Protein AF-0000000068875744 (afdb_homodimer)

Secondary structure (DSSP, 8-state):
-GGGTTHHHHHHHHHHHHHHHHTS--BPTT-EEE-EEE-B-TTT-PBPB-TTSPBPEEEPPBPTTTSSB-EEETT--EEEEEEEE--HHHHHHHHHHHTTSS-EEEEEESSPPPS---TTSPPPPPPEEEEEEE--EEE-SS-EEEE-EEEEEEEEEEP---STT--EEEEEEEEEES--STTSTT--EEEE-TTSEEEEEEEEEEESSSSPPPSSS----SSS-S---HHHHHHHHHHHHHHHHHHHHHIIIIIHHHHHHHHHTTT-------------------/-GGGTTHHHHHHHHHHHHHHHHTS--BPTT-EEE-EEE-B-TTT-PBPB-TTSPBPEEEPPBPTTTSSB-EEETT--EEEEEEEE--HHHHHHHHHHHTTSS-EEEEEESSPPPS---TTSPPPPPPEEEEEEE--EEE-SS-EEEE-EEEEEEEEEEP--SSTT--EEEEEEEEEES--STTSTT--EEEE-TTSEEEEEEEEEEESSSSPPPSSS----SSS-S---HHHHHHHHHHHHHHHHHHHHHIIIIIHHHHHHHHHTTT-------------------

pLDDT: mean 74.52, std 24.03, range [22.09, 98.5]

Foldseek 3Di:
DPPPPVVPPVVVVVVVVLVVVVPAAFDFFFDKKWKKWFDAFLVQLHGDADPVRHTDIHGAAAFPVVRGGDIDTVPDFFKDKGKHFFAPSNQSNVVCLQVVVYWRKMKTFQHDFDPDDDPPDDGPDTDIAIETENWYWADDDAKIKTFQEKEKEWEWAWSPDPDPRTGTTTDYMYMYGPPNDVVDPPGDIDIDGHRDMRIHMYGYDYQHHPDDADPPDDRCSVVVDVDCPPVNVVVVVVVVVVVVVVVCCCCVPPVVVVVVVVVVVPPCPPPPPVPPPPPPPPPPPD/DPPPPVVPPVVVVVVVVLVVVVPAAFAFFFDKKWKKWFDAFLVQLHGDADPVRHTDIHGAAAFPVVRHGDIDTVPDFFKDKGKHFFAPSNQSNVVCLQVVVYWRKMKTFQHDFDPDDDPPDDGPDTDIAIETENWYWADDDAKIKTFQEKEKEWEWAFSPPPDPRGGTTTDYMYMYGPPNDVVDPPGDIDIDGRRDMRIHMYGYDYQHHPDDADPPDDRCSVVVDPDCPPVNVVVVVVVVVVVVVVVCCCCVPPVVVVVVVVVVVPPCPPPPPPPPPPPPPPPDDD

Radius of gyration: 38.22 Å; Cα contacts (8 Å, |Δi|>4): 1052; chains: 2; bounding box: 81×144×100 Å

Nearest PDB structures (foldseek):
  8oh4-assembly1_I  TM=2.424E-01  e=7.460E+00  Drosophila
  8rkh-assembly1_B  TM=1.806E-01  e=1.601E+00  Mus musculus
  8i4t-assembly1_H  TM=1.375E-01  e=3.556E+00  Severe fever with thrombocytopenia syndrome virus
  8oh4-assembly1_I  TM=2.424E-01  e=5.865E+00  Drosophila
  8i4t-assembly1_H  TM=1.379E-01  e=1.869E+00  Severe fever with thrombocytopenia syndrome virus

Solvent-accessible surface area (backbone atoms only — not comparable to full-atom values): 31691 Å² total; per-residue (Å²): 129,77,81,71,64,68,67,61,60,67,58,49,58,61,49,53,67,48,51,68,62,64,71,54,57,46,37,40,82,56,37,77,41,60,37,33,23,61,33,54,38,50,87,75,50,43,74,39,59,47,98,85,71,39,81,34,70,38,68,36,70,48,12,65,82,74,70,40,49,51,63,46,39,35,86,56,65,45,79,47,72,36,34,30,74,31,43,71,54,53,46,42,40,48,49,27,34,46,69,53,58,16,51,50,44,27,32,32,62,25,39,52,81,74,79,79,58,58,91,88,49,77,67,76,80,83,50,67,29,59,27,41,48,50,56,37,52,47,86,51,96,81,35,30,37,35,29,27,36,25,44,30,44,38,18,28,38,70,47,92,52,89,62,98,76,57,30,31,36,52,38,30,42,43,29,36,34,29,24,65,50,76,86,38,86,78,39,39,67,42,82,40,41,83,71,40,65,46,65,34,35,33,42,34,30,55,36,66,40,82,67,78,68,59,58,87,65,72,66,67,53,60,86,58,66,96,62,66,44,68,58,54,44,45,46,23,48,51,26,16,50,49,23,21,50,52,33,40,48,45,41,65,65,46,49,47,54,54,55,54,56,61,56,59,66,64,63,74,66,70,80,71,72,71,73,71,77,61,78,66,76,72,74,76,79,117,130,76,80,71,63,68,66,62,60,66,58,47,60,61,48,53,66,48,50,68,62,64,72,53,58,47,36,42,83,56,40,77,43,60,38,33,23,59,34,55,39,50,87,78,51,43,75,39,60,46,98,84,70,39,81,35,70,37,68,35,70,48,12,64,84,76,70,39,50,51,64,46,37,36,84,57,66,46,77,46,72,36,34,30,75,30,43,71,55,51,46,43,40,48,51,28,33,47,70,52,58,16,52,50,46,27,32,32,61,26,40,51,81,72,80,78,57,59,93,88,51,78,66,77,80,82,51,67,30,60,28,42,47,48,56,36,52,47,83,52,95,81,38,30,37,36,30,29,36,26,44,29,44,37,18,28,39,71,48,87,56,85,56,100,77,63,26,32,35,53,38,31,40,40,29,36,34,30,23,63,48,76,86,38,84,78,39,39,67,43,83,41,44,82,70,41,67,47,65,34,35,34,42,35,32,55,35,67,40,82,68,78,67,62,57,82,75,72,63,65,54,60,84,58,67,93,62,64,44,69,58,54,44,46,46,24,48,50,27,17,50,48,24,20,49,51,33,40,49,43,40,66,63,47,49,48,54,54,56,52,56,61,57,58,67,66,63,77,69,72,82,71,77,72,74,73,78,64,76,69,74,72,78,71,88,123

Structure (mmCIF, N/CA/C/O backbone):
data_AF-0000000068875744-model_v1
#
loop_
_entity.id
_entity.type
_entity.pdbx_description
1 polymer 'SSCRP protein'
#
loop_
_atom_site.group_PDB
_atom_site.id
_atom_site.type_symbol
_atom_site.label_atom_id
_atom_site.label_alt_id
_atom_site.label_comp_id
_atom_site.label_asym_id
_atom_site.label_entity_id
_atom_site.label_seq_id
_atom_site.pdbx_PDB_ins_code
_atom_site.Cartn_x
_atom_site.Cartn_y
_atom_site.Cartn_z
_atom_site.occupancy
_atom_site.B_iso_or_equiv
_atom_site.auth_seq_id
_atom_site.auth_comp_id
_atom_site.auth_asym_id
_atom_site.auth_atom_id
_atom_site.pdbx_PDB_model_num
ATOM 1 N N . MET A 1 1 ? 29.234 11.148 46.469 1 30.2 1 MET A N 1
ATOM 2 C CA . MET A 1 1 ? 29.984 11.57 45.281 1 30.2 1 MET A CA 1
ATOM 3 C C . MET A 1 1 ? 30.062 10.453 44.25 1 30.2 1 MET A C 1
ATOM 5 O O . MET A 1 1 ? 30.516 10.664 43.125 1 30.2 1 MET A O 1
ATOM 9 N N . LEU A 1 2 ? 29.953 9.172 44.688 1 39.31 2 LEU A N 1
ATOM 10 C CA . LEU A 1 2 ? 30.281 8.07 43.781 1 39.31 2 LEU A CA 1
ATOM 11 C C . LEU A 1 2 ? 29.141 7.824 42.781 1 39.31 2 LEU A C 1
ATOM 13 O O . LEU A 1 2 ? 29.266 7.012 41.875 1 39.31 2 LEU A O 1
ATOM 17 N N . SER A 1 3 ? 27.938 8.242 43.156 1 41.59 3 SER A N 1
ATOM 18 C CA . SER A 1 3 ? 26.812 7.691 42.406 1 41.59 3 SER A CA 1
ATOM 19 C C . SER A 1 3 ? 26.719 8.312 41.031 1 41.59 3 SER A C 1
ATOM 21 O O . SER A 1 3 ? 25.797 7.984 40.25 1 41.59 3 SER A O 1
ATOM 23 N N . LEU A 1 4 ? 27.469 9.469 40.781 1 41.53 4 LEU A N 1
ATOM 24 C CA . LEU A 1 4 ? 27.172 10.219 39.562 1 41.53 4 LEU A CA 1
ATOM 25 C C . LEU A 1 4 ? 27.891 9.602 38.344 1 41.53 4 LEU A C 1
ATOM 27 O O . LEU A 1 4 ? 27.797 10.125 37.25 1 41.53 4 LEU A O 1
ATOM 31 N N . ALA A 1 5 ? 28.766 8.539 38.562 1 40.25 5 ALA A N 1
ATOM 32 C CA . ALA A 1 5 ? 29.656 8.188 37.469 1 40.25 5 ALA A CA 1
ATOM 33 C C . ALA A 1 5 ? 28.969 7.27 36.469 1 40.25 5 ALA A C 1
ATOM 35 O O . ALA A 1 5 ? 29.547 6.895 35.438 1 40.25 5 ALA A O 1
ATOM 36 N N . ILE A 1 6 ? 27.891 6.625 36.906 1 41.81 6 ILE A N 1
ATOM 37 C CA . ILE A 1 6 ? 27.453 5.535 36.031 1 41.81 6 ILE A CA 1
ATOM 38 C C . ILE A 1 6 ? 26.703 6.094 34.844 1 41.81 6 ILE A C 1
ATOM 40 O O . ILE A 1 6 ? 26.359 5.352 33.906 1 41.81 6 ILE A O 1
ATOM 44 N N . LEU A 1 7 ? 26.438 7.422 34.844 1 41.28 7 LEU A N 1
ATOM 45 C CA . LEU A 1 7 ? 25.562 7.91 33.781 1 41.28 7 LEU A CA 1
ATOM 46 C C . LEU A 1 7 ? 26.344 8.078 32.469 1 41.28 7 LEU A C 1
ATOM 48 O O . LEU A 1 7 ? 25.734 8.219 31.406 1 41.28 7 LEU A O 1
ATOM 52 N N . PRO A 1 8 ? 27.734 8.188 32.5 1 46.06 8 PRO A N 1
ATOM 53 C CA . PRO A 1 8 ? 28.359 8.492 31.203 1 46.06 8 PRO A CA 1
ATOM 54 C C . PRO A 1 8 ? 28.5 7.262 30.312 1 46.06 8 PRO A C 1
ATOM 56 O O . PRO A 1 8 ? 28.688 7.391 29.094 1 46.06 8 PRO A O 1
ATOM 59 N N . ALA A 1 9 ? 28.484 6.062 30.906 1 43.94 9 ALA A N 1
ATOM 60 C CA . ALA A 1 9 ? 28.844 4.91 30.078 1 43.94 9 ALA A CA 1
ATOM 61 C C . ALA A 1 9 ? 27.703 4.543 29.125 1 43.94 9 ALA A C 1
ATOM 63 O O . ALA A 1 9 ? 27.953 4.043 28.031 1 43.94 9 ALA A O 1
ATOM 64 N N . LEU A 1 10 ? 26.453 4.66 29.547 1 40.28 10 LEU A N 1
ATOM 65 C CA . LEU A 1 10 ? 25.375 4.238 28.672 1 40.28 10 LEU A CA 1
ATOM 66 C C . LEU A 1 10 ? 25.234 5.191 27.484 1 40.28 10 LEU A C 1
ATOM 68 O O . LEU A 1 10 ? 24.75 4.801 26.422 1 40.28 10 LEU A O 1
ATOM 72 N N . ALA A 1 11 ? 25.688 6.449 27.609 1 40.53 11 ALA A N 1
ATOM 73 C CA . ALA A 1 11 ? 25.625 7.375 26.484 1 40.53 11 ALA A CA 1
ATOM 74 C C . ALA A 1 11 ? 26.688 7.031 25.438 1 40.53 11 ALA A C 1
ATOM 76 O O . ALA A 1 11 ? 26.484 7.27 24.234 1 40.53 11 ALA A O 1
ATOM 77 N N . ALA A 1 12 ? 27.766 6.375 25.797 1 41.5 12 ALA A N 1
ATOM 78 C CA . ALA A 1 12 ? 28.828 6.082 24.844 1 41.5 12 ALA A CA 1
ATOM 79 C C . ALA A 1 12 ? 28.438 4.934 23.906 1 41.5 12 ALA A C 1
ATOM 81 O O . ALA A 1 12 ? 28.875 4.883 22.75 1 41.5 12 ALA A O 1
ATOM 82 N N . LEU A 1 13 ? 27.734 3.91 24.422 1 39.47 13 LEU A N 1
ATOM 83 C CA . LEU A 1 13 ? 27.375 2.783 23.562 1 39.47 13 LEU A CA 1
ATOM 84 C C . LEU A 1 13 ? 26.359 3.205 22.5 1 39.47 13 LEU A C 1
ATOM 86 O O . LEU A 1 13 ? 26.422 2.74 21.359 1 39.47 13 LEU A O 1
ATOM 90 N N . VAL A 1 14 ? 25.438 4.082 22.828 1 39.25 14 VAL A N 1
ATOM 91 C CA . VAL A 1 14 ? 24.5 4.582 21.828 1 39.25 14 VAL A CA 1
ATOM 92 C C . VAL A 1 14 ? 25.25 5.41 20.781 1 39.25 14 VAL A C 1
ATOM 94 O O . VAL A 1 14 ? 24.906 5.387 19.594 1 39.25 14 VAL A O 1
ATOM 97 N N . ALA A 1 15 ? 26.375 6.117 21.141 1 39.25 15 ALA A N 1
ATOM 98 C CA . ALA A 1 15 ? 27.172 6.918 20.219 1 39.25 15 ALA A CA 1
ATOM 99 C C . ALA A 1 15 ? 27.938 6.027 19.25 1 39.25 15 ALA A C 1
ATOM 101 O O . ALA A 1 15 ? 28.125 6.387 18.078 1 39.25 15 ALA A O 1
ATOM 102 N N . ALA A 1 16 ? 28.484 4.902 19.719 1 38.25 16 ALA A N 1
ATOM 103 C CA . ALA A 1 16 ? 29.328 4.066 18.859 1 38.25 16 ALA A CA 1
ATOM 104 C C . ALA A 1 16 ? 28.5 3.395 17.766 1 38.25 16 ALA A C 1
ATOM 106 O O . ALA A 1 16 ? 28.969 3.234 16.641 1 38.25 16 ALA A O 1
ATOM 107 N N . THR A 1 17 ? 27.344 2.803 18.062 1 40.06 17 THR A N 1
ATOM 108 C CA . THR A 1 17 ? 26.5 2.23 17.016 1 40.06 17 THR A CA 1
ATOM 109 C C . THR A 1 17 ? 26.047 3.309 16.031 1 40.06 17 THR A C 1
ATOM 111 O O . THR A 1 17 ? 25.719 3.01 14.883 1 40.06 17 THR A O 1
ATOM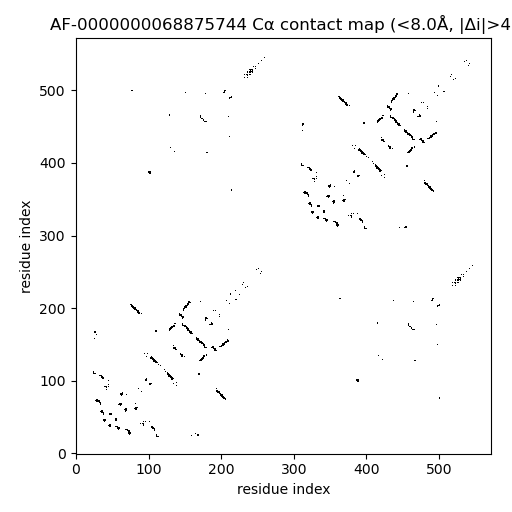 114 N N . ASP A 1 18 ? 26.031 4.578 16.438 1 40.25 18 ASP A N 1
ATOM 115 C CA . ASP A 1 18 ? 25.719 5.742 15.609 1 40.25 18 ASP A CA 1
ATOM 116 C C . ASP A 1 18 ? 26.875 6.066 14.672 1 40.25 18 ASP A C 1
ATOM 118 O O . ASP A 1 18 ? 26.672 6.605 13.578 1 40.25 18 ASP A O 1
ATOM 122 N N . ILE A 1 19 ? 28.094 5.797 15.039 1 42.56 19 ILE A N 1
ATOM 123 C CA . ILE A 1 19 ? 29.281 6.109 14.242 1 42.56 19 ILE A CA 1
ATOM 124 C C . ILE A 1 19 ? 29.312 5.227 13 1 42.56 19 ILE A C 1
ATOM 126 O O . ILE A 1 19 ? 29.656 5.695 11.906 1 42.56 19 ILE A O 1
ATOM 130 N N . GLU A 1 20 ? 29.156 3.922 13.156 1 45.44 20 GLU A N 1
ATOM 131 C CA . GLU A 1 20 ? 29.234 3.045 11.992 1 45.44 20 GLU A CA 1
ATOM 132 C C . GLU A 1 20 ? 28.141 3.363 10.984 1 45.44 20 GLU A C 1
ATOM 134 O O . GLU A 1 20 ? 28.359 3.277 9.773 1 45.44 20 GLU A O 1
ATOM 139 N N . HIS A 1 21 ? 26.953 3.682 11.352 1 49.44 21 HIS A N 1
ATOM 140 C CA . HIS A 1 21 ? 25.875 4.078 10.461 1 49.44 21 HIS A CA 1
ATOM 141 C C . HIS A 1 21 ? 26.094 5.484 9.906 1 49.44 21 HIS A C 1
ATOM 143 O O . HIS A 1 21 ? 25.5 5.863 8.898 1 49.44 21 HIS A O 1
ATOM 149 N N . ALA A 1 22 ? 27 6.285 10.57 1 49.28 22 ALA A N 1
ATOM 150 C CA . ALA A 1 22 ? 27.359 7.645 10.172 1 49.28 22 ALA A CA 1
ATOM 151 C C . ALA A 1 22 ? 28.062 7.648 8.82 1 49.28 22 ALA A C 1
ATOM 153 O O . ALA A 1 22 ? 28.016 8.633 8.078 1 49.28 22 ALA A O 1
ATOM 154 N N . ALA A 1 23 ? 28.656 6.41 8.406 1 59.81 23 ALA A N 1
ATOM 155 C CA . ALA A 1 23 ? 29.484 6.41 7.207 1 59.81 23 ALA A CA 1
ATOM 156 C C . ALA A 1 23 ? 28.719 5.918 5.992 1 59.81 23 ALA A C 1
ATOM 158 O O . ALA A 1 23 ? 29.219 5.965 4.867 1 59.81 23 ALA A O 1
ATOM 159 N N . LEU A 1 24 ? 27.391 5.512 6.188 1 69.44 24 LEU A N 1
ATOM 160 C CA . LEU A 1 24 ? 26.719 4.988 5.004 1 69.44 24 LEU A CA 1
ATOM 161 C C . LEU A 1 24 ? 26.062 6.113 4.211 1 69.44 24 LEU A C 1
ATOM 163 O O . LEU A 1 24 ? 25.609 7.105 4.785 1 69.44 24 LEU A O 1
ATOM 167 N N . PRO A 1 25 ? 26.156 5.895 2.932 1 78.31 25 PRO A N 1
ATOM 168 C CA . PRO A 1 25 ? 25.594 6.953 2.094 1 78.31 25 PRO A CA 1
ATOM 169 C C . PRO A 1 25 ? 24.094 7.152 2.328 1 78.31 25 PRO A C 1
ATOM 171 O O . PRO A 1 25 ? 23.406 6.23 2.771 1 78.31 25 PRO A O 1
ATOM 174 N N . SER A 1 26 ? 23.672 8.406 2.193 1 83.62 26 SER A N 1
ATOM 175 C CA . SER A 1 26 ? 22.266 8.766 2.299 1 83.62 26 SER A CA 1
ATOM 176 C C . SER A 1 26 ? 21.797 9.531 1.064 1 83.62 26 SER A C 1
ATOM 178 O O . SER A 1 26 ? 22.609 10.094 0.328 1 83.62 26 SER A O 1
ATOM 180 N N . TYR A 1 27 ? 20.516 9.391 0.825 1 86.88 27 TYR A N 1
ATOM 181 C CA . TYR A 1 27 ? 19.969 10.094 -0.327 1 86.88 27 TYR A CA 1
ATOM 182 C C . TYR A 1 27 ? 19.953 11.602 -0.095 1 86.88 27 TYR A C 1
ATOM 184 O O . TYR A 1 27 ? 19.656 12.062 1.008 1 86.88 27 TYR A O 1
ATOM 192 N N . HIS A 1 28 ? 20.297 12.297 -1.172 1 82.69 28 HIS A N 1
ATOM 193 C CA . HIS A 1 28 ? 20.078 13.742 -1.197 1 82.69 28 HIS A CA 1
ATOM 194 C C . HIS A 1 28 ? 18.75 14.086 -1.867 1 82.69 28 HIS A C 1
ATOM 196 O O . HIS A 1 28 ? 18.234 13.312 -2.686 1 82.69 28 HIS A O 1
ATOM 202 N N . TYR A 1 29 ? 18.312 15.273 -1.456 1 82.62 29 TYR A N 1
ATOM 203 C CA . TYR A 1 29 ? 17.047 15.719 -2.047 1 82.62 29 TYR A CA 1
ATOM 204 C C . TYR A 1 29 ? 17.125 15.719 -3.568 1 82.62 29 TYR A C 1
ATOM 206 O O . TYR A 1 29 ? 18.109 16.203 -4.145 1 82.62 29 TYR A O 1
ATOM 214 N N . GLY A 1 30 ? 16.125 15.062 -4.191 1 87.06 30 GLY A N 1
ATOM 215 C CA . GLY A 1 30 ? 16.047 15.039 -5.645 1 87.06 30 GLY A CA 1
ATOM 216 C C . GLY A 1 30 ? 16.797 13.875 -6.266 1 87.06 30 GLY A C 1
ATOM 217 O O . GLY A 1 30 ? 16.656 13.609 -7.457 1 87.06 30 GLY A O 1
ATOM 218 N N . ALA A 1 31 ? 17.641 13.172 -5.496 1 90.19 31 ALA A N 1
ATOM 219 C CA . ALA A 1 31 ? 18.391 12.039 -6.031 1 90.19 31 ALA A CA 1
ATOM 220 C C . ALA A 1 31 ? 17.453 10.992 -6.617 1 90.19 31 ALA A C 1
ATOM 222 O O . ALA A 1 31 ? 16.422 10.664 -6.016 1 90.19 31 ALA A O 1
ATOM 223 N N . PRO A 1 32 ? 17.781 10.547 -7.805 1 94.25 32 PRO A N 1
ATOM 224 C CA . PRO A 1 32 ? 16.938 9.523 -8.414 1 94.25 32 PRO A CA 1
ATOM 225 C C . PRO A 1 32 ? 16.984 8.195 -7.664 1 94.25 32 PRO A C 1
ATOM 227 O O . PRO A 1 32 ? 18.047 7.789 -7.18 1 94.25 32 PRO A O 1
ATOM 230 N N . ILE A 1 33 ? 15.875 7.617 -7.469 1 96 33 ILE A N 1
ATOM 231 C CA . ILE A 1 33 ? 15.75 6.297 -6.863 1 96 33 ILE A CA 1
ATOM 232 C C . ILE A 1 33 ? 15.25 5.297 -7.906 1 96 33 ILE A C 1
ATOM 234 O O . ILE A 1 33 ? 14.07 5.297 -8.266 1 96 33 ILE A O 1
ATOM 238 N N . PRO A 1 34 ? 16.094 4.496 -8.398 1 97 34 PRO A N 1
ATOM 239 C CA . PRO A 1 34 ? 15.68 3.521 -9.406 1 97 34 PRO A CA 1
ATOM 240 C C . PRO A 1 34 ? 14.758 2.441 -8.836 1 97 34 PRO A C 1
ATOM 242 O O . PRO A 1 34 ? 14.898 2.066 -7.664 1 97 34 PRO A O 1
ATOM 245 N N . ILE A 1 35 ? 13.867 1.965 -9.688 1 98.31 35 ILE A N 1
ATOM 246 C CA . ILE A 1 35 ? 12.938 0.911 -9.297 1 98.31 35 ILE A CA 1
ATOM 247 C C . ILE A 1 35 ? 13.258 -0.368 -10.07 1 98.31 35 ILE A C 1
ATOM 249 O O . ILE A 1 35 ? 13.352 -0.35 -11.297 1 98.31 35 ILE A O 1
ATOM 253 N N . GLU A 1 36 ? 13.445 -1.416 -9.305 1 97.88 36 GLU A N 1
ATOM 254 C CA . GLU A 1 36 ? 13.609 -2.732 -9.914 1 97.88 36 GLU A CA 1
ATOM 255 C C . GLU A 1 36 ? 12.461 -3.664 -9.523 1 97.88 36 GLU A C 1
ATOM 257 O O . GLU A 1 36 ? 12.008 -3.648 -8.383 1 97.88 36 GLU A O 1
ATOM 262 N N . CYS A 1 37 ? 12 -4.434 -10.508 1 97.94 37 CYS A N 1
ATOM 263 C CA . CYS A 1 37 ? 10.891 -5.336 -10.25 1 97.94 37 CYS A CA 1
ATOM 264 C C . CYS A 1 37 ? 11.289 -6.785 -10.5 1 97.94 37 CYS A C 1
ATOM 266 O O . CYS A 1 37 ? 12.172 -7.059 -11.312 1 97.94 37 CYS A O 1
ATOM 268 N N . MET A 1 38 ? 10.641 -7.629 -9.719 1 97.5 38 MET A N 1
ATOM 269 C CA . MET A 1 38 ? 10.891 -9.055 -9.891 1 97.5 38 MET A CA 1
ATOM 270 C C . MET A 1 38 ? 10.516 -9.516 -11.297 1 97.5 38 MET A C 1
ATOM 272 O O . MET A 1 38 ? 9.406 -9.25 -11.766 1 97.5 38 MET A O 1
ATOM 276 N N . ASN A 1 39 ? 11.492 -10.203 -11.922 1 97.38 39 ASN A N 1
ATOM 277 C CA . ASN A 1 39 ? 11.242 -10.734 -13.258 1 97.38 39 ASN A CA 1
ATOM 278 C C . ASN A 1 39 ? 10.352 -11.977 -13.203 1 97.38 39 ASN A C 1
ATOM 280 O O . ASN A 1 39 ? 10.562 -12.867 -12.375 1 97.38 39 ASN A O 1
ATOM 284 N N . ARG A 1 40 ? 9.336 -11.922 -14.055 1 97.25 40 ARG A N 1
ATOM 285 C CA . ARG A 1 40 ? 8.383 -13.031 -14.055 1 97.25 40 ARG A CA 1
ATOM 286 C C . ARG A 1 40 ? 8.148 -13.539 -15.477 1 97.25 40 ARG A C 1
ATOM 288 O O . ARG A 1 40 ? 8.227 -12.766 -16.438 1 97.25 40 ARG A O 1
ATOM 295 N N . SER A 1 41 ? 7.82 -14.812 -15.531 1 96.31 41 SER A N 1
ATOM 296 C CA . SER A 1 41 ? 7.418 -15.406 -16.797 1 96.31 41 SER A CA 1
ATOM 297 C C . SER A 1 41 ? 6.027 -14.938 -17.219 1 96.31 41 SER A C 1
ATOM 299 O O . SER A 1 41 ? 5.07 -15.062 -16.453 1 96.31 41 SER A O 1
ATOM 301 N N . SER A 1 42 ? 5.883 -14.469 -18.453 1 94.88 42 SER A N 1
ATOM 302 C CA . SER A 1 42 ? 4.582 -14.016 -18.938 1 94.88 42 SER A CA 1
ATOM 303 C C . SER A 1 42 ? 3.645 -15.195 -19.172 1 94.88 42 SER A C 1
ATOM 305 O O . SER A 1 42 ? 2.43 -15.016 -19.281 1 94.88 42 SER A O 1
ATOM 307 N N . GLU A 1 43 ? 4.148 -16.406 -19.219 1 94.19 43 GLU A N 1
ATOM 308 C CA . GLU A 1 43 ? 3.348 -17.594 -19.484 1 94.19 43 GLU A CA 1
ATOM 309 C C . GLU A 1 43 ? 2.734 -18.141 -18.188 1 94.19 43 GLU A C 1
ATOM 311 O O . GLU A 1 43 ? 1.56 -18.516 -18.172 1 94.19 43 GLU A O 1
ATOM 316 N N . THR A 1 44 ? 3.525 -18.062 -17.094 1 93.56 44 THR A N 1
ATOM 317 C CA . THR A 1 44 ? 3.055 -18.75 -15.898 1 93.56 44 THR A CA 1
ATOM 318 C C . THR A 1 44 ? 2.84 -17.75 -14.758 1 93.56 44 THR A C 1
ATOM 320 O O . THR A 1 44 ? 2.18 -18.078 -13.773 1 93.56 44 THR A O 1
ATOM 323 N N . GLY A 1 45 ? 3.424 -16.594 -14.922 1 94.25 45 GLY A N 1
ATOM 324 C CA . GLY A 1 45 ? 3.361 -15.633 -13.844 1 94.25 45 GLY A CA 1
ATOM 325 C C . GLY A 1 45 ? 4.395 -15.883 -12.758 1 94.25 45 GLY A C 1
ATOM 326 O O . GLY A 1 45 ? 4.512 -15.102 -11.812 1 94.25 45 GLY A O 1
ATOM 327 N N . GLU A 1 46 ? 5.262 -16.938 -12.867 1 93.94 46 GLU A N 1
ATOM 328 C CA . GLU A 1 46 ? 6.258 -17.312 -11.867 1 93.94 46 GLU A CA 1
ATOM 329 C C . GLU A 1 46 ? 7.504 -16.438 -11.977 1 93.94 46 GLU A C 1
ATOM 331 O O . GLU A 1 46 ? 7.836 -15.961 -13.062 1 93.94 46 GLU A O 1
ATOM 336 N N . HIS A 1 47 ? 8.102 -16.312 -10.82 1 94.31 47 HIS A N 1
ATOM 337 C CA . HIS A 1 47 ? 9.328 -15.531 -10.852 1 94.31 47 HIS A CA 1
ATOM 338 C C . HIS A 1 47 ? 10.445 -16.281 -11.57 1 94.31 47 HIS A C 1
ATOM 340 O O . HIS A 1 47 ? 10.445 -17.516 -11.609 1 94.31 47 HIS A O 1
ATOM 346 N N . ILE A 1 48 ? 11.32 -15.555 -12.141 1 95 48 ILE A N 1
ATOM 347 C CA . ILE A 1 48 ? 12.469 -16.109 -12.852 1 95 48 ILE A CA 1
ATOM 348 C C . ILE A 1 48 ? 13.711 -16.016 -11.977 1 95 48 ILE A C 1
ATOM 350 O O . ILE A 1 48 ? 13.961 -14.977 -11.352 1 95 48 ILE A O 1
ATOM 354 N N . GLU A 1 49 ? 14.438 -17.078 -11.906 1 92.31 49 GLU A N 1
ATOM 355 C CA . GLU A 1 49 ? 15.68 -17.141 -11.133 1 92.31 49 GLU A CA 1
ATOM 356 C C . GLU A 1 49 ? 16.891 -17.234 -12.047 1 92.31 49 GLU A C 1
ATOM 358 O O . GLU A 1 49 ? 16.797 -17.75 -13.164 1 92.31 49 GLU A O 1
ATOM 363 N N . ASP A 1 50 ? 17.969 -16.734 -11.5 1 89.81 50 ASP A N 1
ATOM 364 C CA . ASP A 1 50 ? 19.203 -16.844 -12.25 1 89.81 50 ASP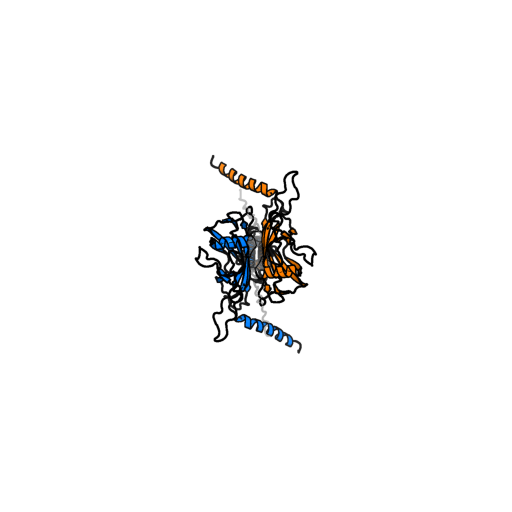 A CA 1
ATOM 365 C C . ASP A 1 50 ? 19.875 -18.203 -12 1 89.81 50 ASP A C 1
ATOM 367 O O . ASP A 1 50 ? 19.281 -19.094 -11.383 1 89.81 50 ASP A O 1
ATOM 371 N N . GLY A 1 51 ? 21.094 -18.391 -12.547 1 88 51 GLY A N 1
ATOM 372 C CA . GLY A 1 51 ? 21.828 -19.641 -12.422 1 88 51 GLY A CA 1
ATOM 373 C C . GLY A 1 51 ? 22.125 -20.031 -10.984 1 88 51 GLY A C 1
ATOM 374 O O . GLY A 1 51 ? 22.266 -21.203 -10.672 1 88 51 GLY A O 1
ATOM 375 N N . ASN A 1 52 ? 22.188 -19.031 -10.047 1 88.19 52 ASN A N 1
ATOM 376 C CA . ASN A 1 52 ? 22.469 -19.266 -8.641 1 88.19 52 ASN A CA 1
ATOM 377 C C . ASN A 1 52 ? 21.188 -19.375 -7.824 1 88.19 52 ASN A C 1
ATOM 379 O O . ASN A 1 52 ? 21.219 -19.25 -6.598 1 88.19 52 ASN A O 1
ATOM 383 N N . HIS A 1 53 ? 20.016 -19.438 -8.477 1 85.25 53 HIS A N 1
ATOM 384 C CA . HIS A 1 53 ? 18.719 -19.609 -7.852 1 85.25 53 HIS A CA 1
ATOM 385 C C . HIS A 1 53 ? 18.312 -18.344 -7.082 1 85.25 53 HIS A C 1
ATOM 387 O O . HIS A 1 53 ? 17.641 -18.438 -6.055 1 85.25 53 HIS A O 1
ATOM 393 N N . GLN A 1 54 ? 18.938 -17.281 -7.562 1 88 54 GLN A N 1
ATOM 394 C CA . GLN A 1 54 ? 18.531 -16 -7 1 88 54 GLN A CA 1
ATOM 395 C C . GLN A 1 54 ? 17.469 -15.328 -7.879 1 88 54 GLN A C 1
ATOM 397 O O . GLN A 1 54 ? 17.5 -15.469 -9.102 1 88 54 GLN A O 1
ATOM 402 N N . LEU A 1 55 ? 16.656 -14.633 -7.172 1 92.31 55 LEU A N 1
ATOM 403 C CA . LEU A 1 55 ? 15.617 -13.922 -7.898 1 92.31 55 LEU A CA 1
ATOM 404 C C . LEU A 1 55 ? 16.219 -12.906 -8.859 1 92.31 55 LEU A C 1
ATOM 406 O O . LEU A 1 55 ? 17.188 -12.219 -8.516 1 92.31 55 LEU A O 1
ATOM 410 N N . GLN A 1 56 ? 15.703 -12.898 -10.055 1 96.38 56 GLN A N 1
ATOM 411 C CA . GLN A 1 56 ? 16.125 -11.914 -11.039 1 96.38 56 GLN A CA 1
ATOM 412 C C . GLN A 1 56 ? 15.289 -10.641 -10.945 1 96.38 56 GLN A C 1
ATOM 414 O O . GLN A 1 56 ? 14.055 -10.703 -10.938 1 96.38 56 GLN A O 1
ATOM 419 N N . TRP A 1 57 ? 15.984 -9.531 -10.852 1 96.31 57 TRP A N 1
ATOM 420 C CA . TRP A 1 57 ? 15.344 -8.219 -10.789 1 96.31 57 TRP A CA 1
ATOM 421 C C . TRP A 1 57 ? 15.625 -7.418 -12.055 1 96.31 57 TRP A C 1
ATOM 423 O O . TRP A 1 57 ? 16.75 -7.391 -12.539 1 96.31 57 TRP A O 1
ATOM 433 N N . ILE A 1 58 ? 14.602 -6.812 -12.648 1 97.12 58 ILE A N 1
ATOM 434 C CA . ILE A 1 58 ? 14.734 -6 -13.852 1 97.12 58 ILE A CA 1
ATOM 435 C C . ILE A 1 58 ? 14.164 -4.609 -13.594 1 97.12 58 ILE A C 1
ATOM 437 O O . ILE A 1 58 ? 13.336 -4.422 -12.703 1 97.12 58 ILE A O 1
ATOM 441 N N . PRO A 1 59 ? 14.664 -3.619 -14.383 1 97.81 59 PRO A N 1
ATOM 442 C CA . PRO A 1 59 ? 14.102 -2.279 -14.203 1 97.81 59 PRO A CA 1
ATOM 443 C C . PRO A 1 59 ? 12.602 -2.225 -14.492 1 97.81 59 PRO A C 1
ATOM 445 O O . PRO A 1 59 ? 12.094 -3.008 -15.297 1 97.81 59 PRO A O 1
ATOM 448 N N . PHE A 1 60 ? 11.906 -1.364 -13.82 1 97.81 60 PHE A N 1
ATOM 449 C CA . PHE A 1 60 ? 10.523 -1.062 -14.18 1 97.81 60 PHE A CA 1
ATOM 450 C C . PHE A 1 60 ? 10.414 -0.721 -15.656 1 97.81 60 PHE A C 1
ATOM 452 O O . PHE A 1 60 ? 11.344 -0.176 -16.25 1 97.81 60 PHE A O 1
ATOM 459 N N . PRO A 1 61 ? 9.289 -0.998 -16.312 1 95.94 61 PRO A N 1
ATOM 460 C CA . PRO A 1 61 ? 9.133 -0.665 -17.734 1 95.94 61 PRO A CA 1
ATOM 461 C C . PRO A 1 61 ? 9.43 0.806 -18.016 1 95.94 61 PRO A C 1
ATOM 463 O O . PRO A 1 61 ? 9.18 1.669 -17.172 1 95.94 61 PRO A O 1
ATOM 466 N N . ASP A 1 62 ? 9.883 1.024 -19.234 1 96.81 62 ASP A N 1
ATOM 467 C CA . ASP A 1 62 ? 10.219 2.383 -19.641 1 96.81 62 ASP A CA 1
ATOM 468 C C . ASP A 1 62 ? 8.961 3.244 -19.781 1 96.81 62 ASP A C 1
ATOM 470 O O . ASP A 1 62 ? 7.938 2.787 -20.281 1 96.81 62 ASP A O 1
ATOM 474 N N . CYS A 1 63 ? 9.141 4.438 -19.344 1 97.38 63 CYS A N 1
ATOM 475 C CA . CYS A 1 63 ? 8.086 5.43 -19.516 1 97.38 63 CYS A CA 1
ATOM 476 C C . CYS A 1 63 ? 8.242 6.176 -20.828 1 97.38 63 CYS A C 1
ATOM 478 O O . CYS A 1 63 ? 9.328 6.664 -21.156 1 97.38 63 CYS A O 1
ATOM 480 N N . LYS A 1 64 ? 7.199 6.328 -21.5 1 96.81 64 LYS A N 1
ATOM 481 C CA . LYS A 1 64 ? 7.234 7.035 -22.766 1 96.81 64 LYS A CA 1
ATOM 482 C C . LYS A 1 64 ? 7.668 8.484 -22.578 1 96.81 64 LYS A C 1
ATOM 484 O O . LYS A 1 64 ? 8.367 9.047 -23.438 1 96.81 64 LYS A O 1
ATOM 489 N N . GLU A 1 65 ? 7.234 9.117 -21.5 1 96.62 65 GLU A N 1
ATOM 490 C CA . GLU A 1 65 ? 7.5 10.523 -21.234 1 96.62 65 GLU A CA 1
ATOM 491 C C . GLU A 1 65 ? 9 10.797 -21.125 1 96.62 65 GLU A C 1
ATOM 493 O O . GLU A 1 65 ? 9.484 11.844 -21.562 1 96.62 65 GLU A O 1
ATOM 498 N N . THR A 1 66 ? 9.758 9.805 -20.531 1 95.81 66 THR A N 1
ATOM 499 C CA . THR A 1 66 ? 11.164 10.062 -20.234 1 95.81 66 THR A CA 1
ATOM 500 C C . THR A 1 66 ? 12.07 9.172 -21.062 1 95.81 66 THR A C 1
ATOM 502 O O . THR A 1 66 ? 13.266 9.445 -21.203 1 95.81 66 THR A O 1
ATOM 505 N N . GLY A 1 67 ? 11.508 8.07 -21.578 1 96.5 67 GLY A N 1
ATOM 506 C CA . GLY A 1 67 ? 12.312 7.102 -22.312 1 96.5 67 GLY A CA 1
ATOM 507 C C . GLY A 1 67 ? 13.164 6.238 -21.391 1 96.5 67 GLY A C 1
ATOM 508 O O . GLY A 1 67 ? 14.062 5.539 -21.859 1 96.5 67 GLY A O 1
ATOM 509 N N . LYS A 1 68 ? 13.008 6.363 -20.094 1 97.31 68 LYS A N 1
ATOM 510 C CA . LYS A 1 68 ? 13.734 5.605 -19.094 1 97.31 68 LYS A CA 1
ATOM 511 C C . LYS A 1 68 ? 12.773 4.902 -18.141 1 97.31 68 LYS A C 1
ATOM 513 O O . LYS A 1 68 ? 11.586 5.234 -18.078 1 97.31 68 LYS A O 1
ATOM 518 N N . PRO A 1 69 ? 13.297 3.881 -17.453 1 98 69 PRO A N 1
ATOM 519 C CA . PRO A 1 69 ? 12.438 3.246 -16.438 1 98 69 PRO A CA 1
ATOM 520 C C . PRO A 1 69 ? 11.938 4.23 -15.391 1 98 69 PRO A C 1
ATOM 522 O O . PRO A 1 69 ? 12.586 5.246 -15.133 1 98 69 PRO A O 1
ATOM 525 N N . LEU A 1 70 ? 10.805 3.918 -14.852 1 98.06 70 LEU A N 1
ATOM 526 C CA . LEU A 1 70 ? 10.203 4.734 -13.805 1 98.06 70 LEU A CA 1
ATOM 527 C C . LEU A 1 70 ? 11.172 4.945 -12.648 1 98.06 70 LEU A C 1
ATOM 529 O O . LEU A 1 70 ? 11.836 4.004 -12.211 1 98.06 70 LEU A O 1
ATOM 533 N N . GLU A 1 71 ? 11.32 6.137 -12.188 1 97.62 71 GLU A N 1
ATOM 534 C CA . GLU A 1 71 ? 12.117 6.508 -11.016 1 97.62 71 GLU A CA 1
ATOM 535 C C . GLU A 1 71 ? 11.43 7.605 -10.211 1 97.62 71 GLU A C 1
ATOM 537 O O . GLU A 1 71 ? 10.641 8.391 -10.75 1 97.62 71 GLU A O 1
ATOM 542 N N . PHE A 1 72 ? 11.711 7.617 -8.992 1 96.31 72 PHE A N 1
ATOM 543 C CA . PHE A 1 72 ? 11.234 8.695 -8.133 1 96.31 72 PHE A CA 1
ATOM 544 C C . PHE A 1 72 ? 12.391 9.547 -7.637 1 96.31 72 PHE A C 1
ATOM 546 O O . PHE A 1 72 ? 13.523 9.07 -7.539 1 96.31 72 PHE A O 1
ATOM 553 N N . GLY A 1 73 ? 12.078 10.805 -7.402 1 91.56 73 GLY A N 1
ATOM 554 C CA . GLY A 1 73 ? 13.055 11.68 -6.777 1 91.56 73 GLY A CA 1
ATOM 555 C C . GLY A 1 73 ? 12.93 11.727 -5.266 1 91.56 73 GLY A C 1
ATOM 556 O O . GLY A 1 73 ? 11.828 11.914 -4.73 1 91.56 73 GLY A O 1
ATOM 557 N N . TYR A 1 74 ? 14.133 11.555 -4.656 1 91.25 74 TYR A N 1
ATOM 558 C CA . TYR A 1 74 ? 14.109 11.586 -3.197 1 91.25 74 TYR A CA 1
ATOM 559 C C . TYR A 1 74 ? 13.539 12.906 -2.691 1 91.25 74 TYR A C 1
ATOM 561 O O . TYR A 1 74 ? 14.047 13.977 -3.025 1 91.25 74 TYR A O 1
ATOM 569 N N . GLY A 1 75 ? 12.43 12.734 -1.947 1 86.19 75 GLY A N 1
ATOM 570 C CA . GLY A 1 75 ? 11.852 13.906 -1.303 1 86.19 75 GLY A CA 1
ATOM 571 C C . GLY A 1 75 ? 10.953 14.711 -2.221 1 86.19 75 GLY A C 1
ATOM 572 O O . GLY A 1 75 ? 10.352 15.703 -1.797 1 86.19 75 GLY A O 1
ATOM 573 N N . ILE A 1 76 ? 10.867 14.383 -3.43 1 87.88 76 ILE A N 1
ATOM 574 C CA . ILE A 1 76 ? 10.062 15.141 -4.383 1 87.88 76 ILE A CA 1
ATOM 575 C C . ILE A 1 76 ? 8.648 14.578 -4.43 1 87.88 76 ILE A C 1
ATOM 577 O O . ILE A 1 76 ? 8.445 13.43 -4.82 1 87.88 76 ILE A O 1
ATOM 581 N N . GLU A 1 77 ? 7.695 15.422 -4.027 1 89.88 77 GLU A N 1
ATOM 582 C CA . GLU A 1 77 ? 6.289 15.023 -4.062 1 89.88 77 GLU A CA 1
ATOM 583 C C . GLU A 1 77 ? 5.598 15.547 -5.32 1 89.88 77 GLU A C 1
ATOM 585 O O . GLU A 1 77 ? 5.984 16.594 -5.855 1 89.88 77 GLU A O 1
ATOM 590 N N . GLY A 1 78 ? 4.625 14.844 -5.77 1 90.69 78 GLY A N 1
ATOM 591 C CA . GLY A 1 78 ? 3.863 15.273 -6.93 1 90.69 78 GLY A CA 1
ATOM 592 C C . GLY A 1 78 ? 3.4 14.117 -7.801 1 90.69 78 GLY A C 1
ATOM 593 O O . GLY A 1 78 ? 3.342 12.977 -7.348 1 90.69 78 GLY A O 1
ATOM 594 N N . GLU A 1 79 ? 2.945 14.5 -8.992 1 94.75 79 GLU A N 1
ATOM 595 C CA . GLU A 1 79 ? 2.461 13.516 -9.953 1 94.75 79 GLU A CA 1
ATOM 596 C C . GLU A 1 79 ? 3.562 13.102 -10.922 1 94.75 79 GLU A C 1
ATOM 598 O O . GLU A 1 79 ? 4.254 13.953 -11.484 1 94.75 79 GLU A O 1
ATOM 603 N N . VAL A 1 80 ? 3.793 11.875 -10.992 1 96.88 80 VAL A N 1
ATOM 604 C CA . VAL A 1 80 ? 4.719 11.32 -11.969 1 96.88 80 VAL A CA 1
ATOM 605 C C . VAL A 1 80 ? 3.947 10.484 -12.992 1 96.88 80 VAL A C 1
ATOM 607 O O . VAL A 1 80 ? 3.295 9.5 -12.633 1 96.88 80 VAL A O 1
ATOM 610 N N . ASN A 1 81 ? 4.012 10.891 -14.234 1 97.44 81 ASN A N 1
ATOM 611 C CA . ASN A 1 81 ? 3.33 10.156 -15.297 1 97.44 81 ASN A CA 1
ATOM 612 C C . ASN A 1 81 ? 4.254 9.141 -15.953 1 97.44 81 ASN A C 1
ATOM 614 O O . ASN A 1 81 ? 5.422 9.43 -16.219 1 97.44 81 ASN A O 1
ATOM 618 N N . CYS A 1 82 ? 3.736 7.969 -16.172 1 97.94 82 CYS A N 1
ATOM 619 C CA . CYS A 1 82 ? 4.465 6.918 -16.875 1 97.94 82 CYS A CA 1
ATOM 620 C C . CYS A 1 82 ? 3.541 6.129 -17.781 1 97.94 82 CYS A C 1
ATOM 622 O O . CYS A 1 82 ? 2.785 5.27 -17.328 1 97.94 82 CYS A O 1
ATOM 624 N N . THR A 1 83 ? 3.609 6.418 -19.031 1 97.62 83 THR A N 1
ATOM 625 C CA . THR A 1 83 ? 2.857 5.668 -20.031 1 97.62 83 THR A CA 1
ATOM 626 C C . THR A 1 83 ? 3.662 4.473 -20.531 1 97.62 83 THR A C 1
ATOM 628 O O . THR A 1 83 ? 4.773 4.633 -21.031 1 97.62 83 THR A O 1
ATOM 631 N N . ILE A 1 84 ? 3.092 3.332 -20.375 1 96.44 84 ILE A N 1
ATOM 632 C CA . ILE A 1 84 ? 3.799 2.102 -20.703 1 96.44 84 ILE A CA 1
ATOM 633 C C . ILE A 1 84 ? 3.172 1.467 -21.938 1 96.44 84 ILE A C 1
ATOM 635 O O . ILE A 1 84 ? 1.978 1.157 -21.953 1 96.44 84 ILE A O 1
ATOM 639 N N . PRO A 1 85 ? 4 1.259 -22.922 1 91.56 85 PRO A N 1
ATOM 640 C CA . PRO A 1 85 ? 3.475 0.469 -24.031 1 91.56 85 PRO A CA 1
ATOM 641 C C . PRO A 1 85 ? 3.232 -0.992 -23.656 1 91.56 85 PRO A C 1
ATOM 643 O O . PRO A 1 85 ? 4.105 -1.635 -23.062 1 91.56 85 PRO A O 1
ATOM 646 N N . ILE A 1 86 ? 2.041 -1.482 -24.031 1 91.44 86 ILE A N 1
ATOM 647 C CA . ILE A 1 86 ? 1.683 -2.824 -23.578 1 91.44 86 ILE A CA 1
ATOM 648 C C . ILE A 1 86 ? 2.043 -3.84 -24.656 1 91.44 86 ILE A C 1
ATOM 650 O O . ILE A 1 86 ? 1.327 -3.977 -25.656 1 91.44 86 ILE A O 1
ATOM 654 N N . SER A 1 87 ? 3.1 -4.48 -24.469 1 91.25 87 SER A N 1
ATOM 655 C CA . SER A 1 87 ? 3.439 -5.633 -25.297 1 91.25 87 SER A CA 1
ATOM 656 C C . SER A 1 87 ? 2.572 -6.836 -24.953 1 91.25 87 SER A C 1
ATOM 658 O O . SER A 1 87 ? 1.834 -6.816 -23.969 1 91.25 87 SER A O 1
ATOM 660 N N . HIS A 1 88 ? 2.639 -7.828 -25.781 1 92.31 88 HIS A N 1
ATOM 661 C CA . HIS A 1 88 ? 1.911 -9.062 -25.516 1 92.31 88 HIS A CA 1
ATOM 662 C C . HIS A 1 88 ? 2.309 -9.664 -24.172 1 92.31 88 HIS A C 1
ATOM 664 O O . HIS A 1 88 ? 1.444 -10.031 -23.375 1 92.31 88 HIS A O 1
ATOM 670 N N . ASP A 1 89 ? 3.621 -9.68 -23.922 1 93.69 89 ASP A N 1
ATOM 671 C CA . ASP A 1 89 ? 4.133 -10.258 -22.672 1 93.69 89 ASP A CA 1
ATOM 672 C C . ASP A 1 89 ? 3.662 -9.461 -21.469 1 93.69 89 ASP A C 1
ATOM 674 O O . ASP A 1 89 ? 3.213 -10.031 -20.469 1 93.69 89 ASP A O 1
ATOM 678 N N . PHE A 1 90 ? 3.711 -8.25 -21.609 1 93.19 90 PHE A N 1
ATOM 679 C CA . PHE A 1 90 ? 3.344 -7.434 -20.469 1 93.19 90 PHE A CA 1
ATOM 680 C C . PHE A 1 90 ? 1.839 -7.484 -20.234 1 93.19 90 PHE A C 1
ATOM 682 O O . PHE A 1 90 ? 1.385 -7.441 -19.078 1 93.19 90 PHE A O 1
ATOM 689 N N . PHE A 1 91 ? 1.101 -7.586 -21.281 1 94.31 91 PHE A N 1
ATOM 690 C CA . PHE A 1 91 ? -0.343 -7.75 -21.156 1 94.31 91 PHE A CA 1
ATOM 691 C C . PHE A 1 91 ? -0.673 -8.969 -20.297 1 94.31 91 PHE A C 1
ATOM 693 O O . PHE A 1 91 ? -1.492 -8.891 -19.391 1 94.31 91 PHE A O 1
ATOM 700 N N . HIS A 1 92 ? -0.033 -10.008 -20.562 1 94.38 92 HIS A N 1
ATOM 701 C CA . HIS A 1 92 ? -0.28 -11.227 -19.797 1 94.38 92 HIS A CA 1
ATOM 702 C C . HIS A 1 92 ? 0.19 -11.078 -18.359 1 94.38 92 HIS A C 1
ATOM 704 O O . HIS A 1 92 ? -0.443 -11.602 -17.438 1 94.38 92 HIS A O 1
ATOM 710 N N . LEU A 1 93 ? 1.271 -10.398 -18.156 1 96.06 93 LEU A N 1
ATOM 711 C CA . LEU A 1 93 ? 1.727 -10.141 -16.797 1 96.06 93 LEU A CA 1
ATOM 712 C C . LEU A 1 93 ? 0.702 -9.312 -16.031 1 96.06 93 LEU A C 1
ATOM 714 O O . LEU A 1 93 ? 0.417 -9.602 -14.859 1 96.06 93 LEU A O 1
ATOM 718 N N . LEU A 1 94 ? 0.158 -8.336 -16.719 1 95.81 94 LEU A N 1
ATOM 719 C CA . LEU A 1 94 ? -0.854 -7.504 -16.078 1 95.81 94 LEU A CA 1
ATOM 720 C C . LEU A 1 94 ? -2.07 -8.336 -15.688 1 95.81 94 LEU A C 1
ATOM 722 O O . LEU A 1 94 ? -2.689 -8.078 -14.648 1 95.81 94 LEU A O 1
ATOM 726 N N . GLU A 1 95 ? -2.389 -9.289 -16.484 1 95.25 95 GLU A N 1
ATOM 727 C CA . GLU A 1 95 ? -3.49 -10.18 -16.141 1 95.25 95 GLU A CA 1
ATOM 728 C C . GLU A 1 95 ? -3.219 -10.914 -14.836 1 95.25 95 GLU A C 1
ATOM 730 O O . GLU A 1 95 ? -4.109 -11.039 -13.992 1 95.25 95 GLU A O 1
ATOM 735 N N . PHE A 1 96 ? -1.971 -11.375 -14.68 1 96 96 PHE A N 1
ATOM 736 C CA . PHE A 1 96 ? -1.594 -12.055 -13.445 1 96 96 PHE A CA 1
ATOM 737 C C . PHE A 1 96 ? -1.688 -11.109 -12.258 1 96 96 PHE A C 1
ATOM 739 O O . PHE A 1 96 ? -2.102 -11.508 -11.164 1 96 96 PHE A O 1
ATOM 746 N N . TYR A 1 97 ? -1.285 -9.867 -12.469 1 96.75 97 TYR A N 1
ATOM 747 C CA . TYR A 1 97 ? -1.283 -8.898 -11.383 1 96.75 97 TYR A CA 1
ATOM 748 C C . TYR A 1 97 ? -2.705 -8.539 -10.969 1 96.75 97 TYR A C 1
ATOM 750 O O . TYR A 1 97 ? -3.033 -8.539 -9.781 1 96.75 97 TYR A O 1
ATOM 758 N N . ILE A 1 98 ? -3.557 -8.297 -11.953 1 94.44 98 ILE A N 1
ATOM 759 C CA . ILE A 1 98 ? -4.91 -7.816 -11.711 1 94.44 98 ILE A CA 1
ATOM 760 C C . ILE A 1 98 ? -5.762 -8.938 -11.117 1 94.44 98 ILE A C 1
ATOM 762 O O . ILE A 1 98 ? -6.609 -8.703 -10.258 1 94.44 98 ILE A O 1
ATOM 766 N N . HIS A 1 99 ? -5.5 -10.148 -11.516 1 92.56 99 HIS A N 1
ATOM 767 C CA . HIS A 1 99 ? -6.238 -11.297 -11.008 1 92.56 99 HIS A CA 1
ATOM 768 C C . HIS A 1 99 ? -5.672 -11.781 -9.68 1 92.56 99 HIS A C 1
ATOM 770 O O . HIS A 1 99 ? -6.164 -12.75 -9.102 1 92.56 99 HIS A O 1
ATOM 776 N N . SER A 1 100 ? -4.637 -11.195 -9.203 1 94.62 100 SER A N 1
ATOM 777 C CA . SER A 1 100 ? -3.982 -11.492 -7.93 1 94.62 100 SER A CA 1
ATOM 778 C C . SER A 1 100 ? -3.371 -12.891 -7.941 1 94.62 100 SER A C 1
ATOM 780 O O . SER A 1 100 ? -3.396 -13.594 -6.93 1 94.62 100 SER A O 1
ATOM 782 N N . ASP A 1 101 ? -2.875 -13.297 -9.094 1 94.75 101 ASP A N 1
ATOM 783 C CA . ASP A 1 101 ? -2.137 -14.555 -9.18 1 94.75 101 ASP A CA 1
ATOM 784 C C . ASP A 1 101 ? -0.658 -14.344 -8.859 1 94.75 101 ASP A C 1
ATOM 786 O O . ASP A 1 101 ? 0.028 -15.273 -8.43 1 94.75 101 ASP A O 1
ATOM 790 N N . ALA A 1 102 ? -0.217 -13.172 -9.117 1 96.81 102 ALA A N 1
ATOM 791 C CA . ALA A 1 102 ? 1.135 -12.727 -8.789 1 96.81 102 ALA A CA 1
ATOM 792 C C . ALA A 1 102 ? 1.159 -11.234 -8.461 1 96.81 102 ALA A C 1
ATOM 794 O O . ALA A 1 102 ? 0.387 -10.461 -9.023 1 96.81 102 ALA A O 1
ATOM 795 N N . PRO A 1 103 ? 1.99 -10.945 -7.535 1 97.5 103 PRO A N 1
ATOM 796 C CA . PRO A 1 103 ? 2.109 -9.516 -7.242 1 97.5 103 PRO A CA 1
ATOM 797 C C . PRO A 1 103 ? 3.137 -8.812 -8.125 1 97.5 103 PRO A C 1
ATOM 799 O O . PRO A 1 103 ? 4.117 -9.43 -8.547 1 97.5 103 PRO A O 1
ATOM 802 N N . LEU A 1 104 ? 2.822 -7.543 -8.5 1 98.12 104 LEU A N 1
ATOM 803 C CA . LEU A 1 104 ? 3.855 -6.68 -9.062 1 98.12 104 LEU A CA 1
ATOM 804 C C . LEU A 1 104 ? 4.785 -6.168 -7.965 1 98.12 104 LEU A C 1
ATOM 806 O O . LEU A 1 104 ? 4.586 -5.07 -7.441 1 98.12 104 LEU A O 1
ATOM 810 N N . SER A 1 105 ? 5.797 -7.039 -7.648 1 98.06 105 SER A N 1
ATOM 811 C CA . SER A 1 105 ? 6.723 -6.789 -6.547 1 98.06 105 SER A CA 1
ATOM 812 C C . SER A 1 105 ? 8.016 -6.148 -7.043 1 98.06 105 SER A C 1
ATOM 814 O O . SER A 1 105 ? 8.727 -6.73 -7.859 1 98.06 105 SER A O 1
ATOM 816 N N . CYS A 1 106 ? 8.227 -4.977 -6.559 1 98.25 106 CYS A N 1
ATOM 817 C CA . CYS A 1 106 ? 9.43 -4.223 -6.898 1 98.25 106 CYS A CA 1
ATOM 818 C C . CYS A 1 106 ? 10.227 -3.873 -5.648 1 98.25 106 CYS A C 1
ATOM 820 O O . CYS A 1 106 ? 9.883 -4.297 -4.547 1 98.25 106 CYS A O 1
ATOM 822 N N . ARG A 1 107 ? 11.383 -3.273 -5.84 1 97.25 107 ARG A N 1
ATOM 823 C CA . ARG A 1 107 ? 12.234 -2.883 -4.723 1 97.25 107 ARG A CA 1
ATOM 824 C C . ARG A 1 107 ? 12.984 -1.593 -5.031 1 97.25 107 ARG A C 1
ATOM 826 O O . ARG A 1 107 ? 13.148 -1.229 -6.195 1 97.25 107 ARG A O 1
ATOM 833 N N . LEU A 1 108 ? 13.289 -0.875 -4.02 1 97.25 108 LEU A N 1
ATOM 834 C CA . LEU A 1 108 ? 14.07 0.353 -4.051 1 97.25 108 LEU A CA 1
ATOM 835 C C . LEU A 1 108 ? 15.336 0.212 -3.203 1 97.25 108 LEU A C 1
ATOM 837 O O . LEU A 1 108 ? 15.289 -0.351 -2.105 1 97.25 108 LEU A O 1
ATOM 841 N N . PRO A 1 109 ? 16.469 0.695 -3.713 1 95.19 109 PRO A N 1
ATOM 842 C CA . PRO A 1 109 ? 17.625 0.743 -2.811 1 95.19 109 PRO A CA 1
ATOM 843 C C . PRO A 1 109 ? 17.391 1.649 -1.604 1 95.19 109 PRO A C 1
ATOM 845 O O . PRO A 1 109 ? 17 2.809 -1.766 1 95.19 109 PRO A O 1
ATOM 848 N N . ALA A 1 110 ? 17.656 1.097 -0.5 1 92.56 110 ALA A N 1
ATOM 849 C CA . ALA A 1 110 ? 17.422 1.863 0.722 1 92.56 110 ALA A CA 1
ATOM 850 C C . ALA A 1 110 ? 18.391 3.041 0.819 1 92.56 110 ALA A C 1
ATOM 852 O O . ALA A 1 110 ? 18.078 4.059 1.439 1 92.56 110 ALA A O 1
ATOM 853 N N . ARG A 1 111 ? 19.578 2.838 0.275 1 88.88 111 ARG A N 1
ATOM 854 C CA . ARG A 1 111 ? 20.641 3.844 0.21 1 88.88 111 ARG A CA 1
ATOM 855 C C . ARG A 1 111 ? 21.234 3.92 -1.19 1 88.88 111 ARG A C 1
ATOM 857 O O . ARG A 1 111 ? 21.156 2.957 -1.958 1 88.88 111 ARG A O 1
ATOM 864 N N . PRO A 1 112 ? 21.75 5.145 -1.478 1 87.5 112 PRO A N 1
ATOM 865 C CA . PRO A 1 112 ? 22.453 5.199 -2.756 1 87.5 112 PRO A CA 1
ATOM 866 C C . PRO A 1 112 ? 23.734 4.355 -2.76 1 87.5 112 PRO A C 1
ATOM 868 O O . PRO A 1 112 ? 24.234 3.988 -1.696 1 87.5 112 PRO A O 1
ATOM 871 N N . PRO A 1 113 ? 24.125 3.994 -3.998 1 81.88 113 PRO A N 1
ATOM 872 C CA . PRO A 1 113 ? 25.359 3.219 -4.055 1 81.88 113 PRO A CA 1
ATOM 873 C C . PRO A 1 113 ? 26.547 3.971 -3.475 1 81.88 113 PRO A C 1
ATOM 875 O O . PRO A 1 113 ? 26.641 5.191 -3.615 1 81.88 113 PRO A O 1
ATOM 878 N N . ALA A 1 114 ? 27.391 3.211 -2.701 1 73.06 114 ALA A N 1
ATOM 879 C CA . ALA A 1 114 ? 28.562 3.811 -2.078 1 73.06 114 ALA A CA 1
ATOM 880 C C . ALA A 1 114 ? 29.578 4.238 -3.129 1 73.06 114 ALA A C 1
ATOM 882 O O . ALA A 1 114 ? 29.781 3.545 -4.133 1 73.06 114 ALA A O 1
ATOM 883 N N . GLU A 1 115 ? 29.891 5.477 -3.104 1 63.5 115 GLU A N 1
ATOM 884 C CA . GLU A 1 115 ? 30.922 5.957 -4.012 1 63.5 115 GLU A CA 1
ATOM 885 C C . GLU A 1 115 ? 32.312 5.488 -3.566 1 63.5 115 GLU A C 1
ATOM 887 O O . GLU A 1 115 ? 33.156 5.195 -4.402 1 63.5 115 GLU A O 1
ATOM 892 N N . VAL A 1 116 ? 32.656 5.598 -2.236 1 56.47 116 VAL A N 1
ATOM 893 C CA . VAL A 1 116 ? 34.031 5.414 -1.854 1 56.47 116 VAL A CA 1
ATOM 894 C C . VAL A 1 116 ? 34.281 3.965 -1.435 1 56.47 116 VAL A C 1
ATOM 896 O O . VAL A 1 116 ? 33.625 3.465 -0.515 1 56.47 116 VAL A O 1
ATOM 899 N N . VAL A 1 117 ? 34.594 3.156 -2.326 1 55.38 117 VAL A N 1
ATOM 900 C CA . VAL A 1 117 ? 35.094 1.836 -1.96 1 55.38 117 VAL A CA 1
ATOM 901 C C . VAL A 1 117 ? 36.531 1.946 -1.459 1 55.38 117 VAL A C 1
ATOM 903 O O . VAL A 1 117 ? 37.406 2.516 -2.139 1 55.38 117 VAL A O 1
ATOM 906 N N . VAL A 1 118 ? 36.656 1.989 -0.077 1 51.75 118 VAL A N 1
ATOM 907 C CA . VAL A 1 118 ? 38.031 1.849 0.408 1 51.75 118 VAL A CA 1
ATOM 908 C C . VAL A 1 118 ? 38.719 0.714 -0.337 1 51.75 118 VAL A C 1
ATOM 910 O O . VAL A 1 118 ? 38.125 -0.357 -0.534 1 51.75 118 VAL A O 1
ATOM 913 N N . VAL A 1 119 ? 39.938 0.977 -0.771 1 57.5 119 VAL A N 1
ATOM 914 C CA . VAL A 1 119 ? 40.812 0.041 -1.437 1 57.5 119 VAL A CA 1
ATOM 915 C C . VAL A 1 119 ? 40.938 -1.243 -0.618 1 57.5 119 VAL A C 1
ATOM 917 O O . VAL A 1 119 ? 41.312 -1.209 0.555 1 57.5 119 VAL A O 1
ATOM 920 N N . GLY A 1 120 ? 40.188 -2.416 -1.154 1 58.19 120 GLY A N 1
ATOM 921 C CA . GLY A 1 120 ? 40.312 -3.762 -0.624 1 58.19 120 GLY A CA 1
ATOM 922 C C . GLY A 1 120 ? 39.031 -4.297 -0.018 1 58.19 120 GLY A C 1
ATOM 923 O O . GLY A 1 120 ? 38.969 -5.477 0.334 1 58.19 120 GLY A O 1
ATOM 924 N N . GLU A 1 121 ? 38.188 -3.336 0.48 1 61.28 121 GLU A N 1
ATOM 925 C CA . GLU A 1 121 ? 37 -3.91 1.098 1 61.28 121 GLU A CA 1
ATOM 926 C C . GLU A 1 121 ? 35.781 -3.842 0.155 1 61.28 121 GLU A C 1
ATOM 928 O O . GLU A 1 121 ? 35.625 -2.85 -0.552 1 61.28 121 GLU A O 1
ATOM 933 N N . ALA A 1 122 ? 35.312 -4.945 -0.041 1 63.34 122 ALA A N 1
ATOM 934 C CA . ALA A 1 122 ? 34.094 -5.031 -0.866 1 63.34 122 ALA A CA 1
ATOM 935 C C . ALA A 1 122 ? 33.031 -4.102 -0.34 1 63.34 122 ALA A C 1
ATOM 937 O O . ALA A 1 122 ? 32.812 -3.984 0.873 1 63.34 122 ALA A O 1
ATOM 938 N N . PRO A 1 123 ? 32.531 -3.273 -1.17 1 65.25 123 PRO A N 1
ATOM 939 C CA . PRO A 1 123 ? 31.453 -2.379 -0.74 1 65.25 123 PRO A CA 1
ATOM 940 C C . PRO A 1 123 ? 30.297 -3.121 -0.077 1 65.25 123 PRO A C 1
ATOM 942 O O . PRO A 1 123 ? 30.031 -4.277 -0.413 1 65.25 123 PRO A O 1
ATOM 945 N N . PRO A 1 124 ? 29.844 -2.537 1.028 1 70.31 124 PRO A N 1
ATOM 946 C CA . PRO A 1 124 ? 28.703 -3.168 1.694 1 70.31 124 PRO A CA 1
ATOM 947 C C . PRO A 1 124 ? 27.531 -3.426 0.744 1 70.31 124 PRO A C 1
ATOM 949 O O . PRO A 1 124 ? 27.328 -2.666 -0.205 1 70.31 124 PRO A O 1
ATOM 952 N N . PRO A 1 125 ? 26.969 -4.586 0.959 1 78.25 125 PRO A N 1
ATOM 953 C CA . PRO A 1 125 ? 25.828 -4.922 0.097 1 78.25 125 PRO A CA 1
ATOM 954 C C . PRO A 1 125 ? 24.703 -3.887 0.162 1 78.25 125 PRO A C 1
ATOM 956 O O . PRO A 1 125 ? 24.453 -3.32 1.227 1 78.25 125 PRO A O 1
ATOM 959 N N . LEU A 1 126 ? 24.234 -3.564 -0.979 1 84.44 126 LEU A N 1
ATOM 960 C CA . LEU A 1 126 ? 23.125 -2.625 -1.103 1 84.44 126 LEU A CA 1
ATOM 961 C C . LEU A 1 126 ? 21.828 -3.25 -0.607 1 84.44 126 LEU A C 1
ATOM 963 O O . LEU A 1 126 ? 21.406 -4.301 -1.1 1 84.44 126 LEU A O 1
ATOM 967 N N . GLU A 1 127 ? 21.266 -2.602 0.386 1 89.75 127 GLU A N 1
ATOM 968 C CA . GLU A 1 127 ? 19.984 -3.078 0.922 1 89.75 127 GLU A CA 1
ATOM 969 C C . GLU A 1 127 ? 18.812 -2.479 0.162 1 89.75 127 GLU A C 1
ATOM 971 O O . GLU A 1 127 ? 18.859 -1.315 -0.241 1 89.75 127 GLU A O 1
ATOM 976 N N . HIS A 1 128 ? 17.781 -3.324 0.003 1 94.12 128 HIS A N 1
ATOM 977 C CA . HIS A 1 128 ? 16.578 -2.875 -0.705 1 94.12 128 HIS A CA 1
ATOM 978 C C . HIS A 1 128 ? 15.344 -2.961 0.188 1 94.12 128 HIS A C 1
ATOM 980 O O . HIS A 1 128 ? 15.258 -3.832 1.055 1 94.12 128 HIS A O 1
ATOM 986 N N . ILE A 1 129 ? 14.492 -2.01 -0.029 1 95 129 ILE A N 1
ATOM 987 C CA . ILE A 1 129 ? 13.18 -2.109 0.595 1 95 129 ILE A CA 1
ATOM 988 C C . ILE A 1 129 ? 12.141 -2.535 -0.444 1 95 129 ILE A C 1
ATOM 990 O O . ILE A 1 129 ? 12.266 -2.203 -1.625 1 95 129 ILE A O 1
ATOM 994 N N . PRO A 1 130 ? 11.164 -3.277 0.015 1 96.81 130 PRO A N 1
ATOM 995 C CA . PRO A 1 130 ? 10.141 -3.713 -0.938 1 96.81 130 PRO A CA 1
ATOM 996 C C . PRO A 1 130 ? 9.195 -2.586 -1.345 1 96.81 130 PRO A C 1
ATOM 998 O O . PRO A 1 130 ? 8.914 -1.692 -0.542 1 96.81 130 PRO A O 1
ATOM 1001 N N . LEU A 1 131 ? 8.781 -2.59 -2.561 1 98.25 131 LEU A N 1
ATOM 1002 C CA . LEU A 1 131 ? 7.738 -1.743 -3.125 1 98.25 131 LEU A CA 1
ATOM 1003 C C . LEU A 1 131 ? 6.762 -2.568 -3.959 1 98.25 131 LEU A C 1
ATOM 1005 O O . LEU A 1 131 ? 7.109 -3.039 -5.043 1 98.25 131 LEU A O 1
ATOM 1009 N N . VAL A 1 132 ? 5.582 -2.766 -3.436 1 98.44 132 VAL A N 1
ATOM 1010 C CA . VAL A 1 132 ? 4.547 -3.477 -4.18 1 98.44 132 VAL A CA 1
ATOM 1011 C C . VAL A 1 132 ? 3.617 -2.473 -4.859 1 98.44 132 VAL A C 1
ATOM 1013 O O . VAL A 1 132 ? 3.176 -1.506 -4.234 1 98.44 132 VAL A O 1
ATOM 1016 N N . PHE A 1 133 ? 3.391 -2.682 -6.145 1 98.38 133 PHE A N 1
ATOM 1017 C CA . PHE A 1 133 ? 2.348 -1.951 -6.855 1 98.38 133 PHE A CA 1
ATOM 1018 C C . PHE A 1 133 ? 1.051 -2.75 -6.883 1 98.38 133 PHE A C 1
ATOM 1020 O O . PHE A 1 133 ? 0.905 -3.684 -7.676 1 98.38 133 PHE A O 1
ATOM 1027 N N . ALA A 1 134 ? 0.178 -2.361 -5.988 1 98.06 134 ALA A N 1
ATOM 1028 C CA . ALA A 1 134 ? -1.13 -3.012 -5.977 1 98.06 134 ALA A CA 1
ATOM 1029 C C . ALA A 1 134 ? -2.055 -2.4 -7.027 1 98.06 134 ALA A C 1
ATOM 1031 O O . ALA A 1 134 ? -2.848 -1.507 -6.723 1 98.06 134 ALA A O 1
ATOM 1032 N N . VAL A 1 135 ? -2.018 -2.965 -8.219 1 96.12 135 VAL A N 1
ATOM 1033 C CA . VAL A 1 135 ? -2.787 -2.449 -9.352 1 96.12 135 VAL A CA 1
ATOM 1034 C C . VAL A 1 135 ? -4.188 -3.057 -9.336 1 96.12 135 VAL A C 1
ATOM 1036 O O . VAL A 1 135 ? -4.344 -4.277 -9.258 1 96.12 135 VAL A O 1
ATOM 1039 N N . ALA A 1 136 ? -5.141 -2.188 -9.391 1 95.75 136 ALA A N 1
ATOM 1040 C CA . ALA A 1 136 ? -6.527 -2.646 -9.422 1 95.75 136 ALA A CA 1
ATOM 1041 C C . ALA A 1 136 ? -7.086 -2.6 -10.844 1 95.75 136 ALA A C 1
ATOM 1043 O O . ALA A 1 136 ? -6.695 -1.746 -11.641 1 95.75 136 ALA A O 1
ATOM 1044 N N . GLY A 1 137 ? -8 -3.541 -11.086 1 93.75 137 GLY A N 1
ATOM 1045 C CA . GLY A 1 137 ? -8.633 -3.613 -12.391 1 93.75 137 GLY A CA 1
ATOM 1046 C C . GLY A 1 137 ? -9.617 -4.766 -12.516 1 93.75 137 GLY A C 1
ATOM 1047 O O . GLY A 1 137 ? -9.922 -5.438 -11.523 1 93.75 137 GLY A O 1
ATOM 1048 N N . THR A 1 138 ? -10.211 -4.82 -13.688 1 90.69 138 THR A N 1
ATOM 1049 C CA . THR A 1 138 ? -11.133 -5.902 -14.008 1 90.69 138 THR A CA 1
ATOM 1050 C C . THR A 1 138 ? -10.75 -6.562 -15.336 1 90.69 138 THR A C 1
ATOM 1052 O O . THR A 1 138 ? -10.367 -5.879 -16.281 1 90.69 138 THR A O 1
ATOM 1055 N N . LEU A 1 139 ? -10.859 -7.883 -15.273 1 90.81 139 LEU A N 1
ATOM 1056 C CA . LEU A 1 139 ? -10.531 -8.641 -16.484 1 90.81 139 LEU A CA 1
ATOM 1057 C C . LEU A 1 139 ? -11.797 -9.008 -17.25 1 90.81 139 LEU A C 1
ATOM 1059 O O . LEU A 1 139 ? -12.797 -9.422 -16.656 1 90.81 139 LEU A O 1
ATOM 1063 N N . GLN A 1 140 ? -11.719 -8.703 -18.469 1 88.38 140 GLN A N 1
ATOM 1064 C CA . GLN A 1 140 ? -12.742 -9.172 -19.391 1 88.38 140 GLN A CA 1
ATOM 1065 C C . GLN A 1 140 ? -12.156 -10.141 -20.422 1 88.38 140 GLN A C 1
ATOM 1067 O O . GLN A 1 140 ? -10.961 -10.438 -20.375 1 88.38 140 GLN A O 1
ATOM 1072 N N . LEU A 1 141 ? -12.945 -10.695 -21.219 1 85.06 141 LEU A N 1
ATOM 1073 C CA . LEU A 1 141 ? -12.531 -11.758 -22.125 1 85.06 141 LEU A CA 1
ATOM 1074 C C . LEU A 1 141 ? -11.453 -11.266 -23.094 1 85.06 141 LEU A C 1
ATOM 1076 O O . LEU A 1 141 ? -10.453 -11.945 -23.297 1 85.06 141 LEU A O 1
ATOM 1080 N N . SER A 1 142 ? -11.602 -10.086 -23.641 1 85.56 142 SER A N 1
ATOM 1081 C CA . SER A 1 142 ? -10.68 -9.641 -24.672 1 85.56 142 SER A CA 1
ATOM 1082 C C . SER A 1 142 ? -9.914 -8.391 -24.219 1 85.56 142 SER A C 1
ATOM 1084 O O . SER A 1 142 ? -8.953 -7.984 -24.875 1 85.56 142 SER A O 1
ATOM 1086 N N . HIS A 1 143 ? -10.352 -7.84 -23.203 1 90.31 143 HIS A N 1
ATOM 1087 C CA . HIS A 1 143 ? -9.719 -6.617 -22.719 1 90.31 143 HIS A CA 1
ATOM 1088 C C . HIS A 1 143 ? -9.789 -6.516 -21.203 1 90.31 143 HIS A C 1
ATOM 1090 O O . HIS A 1 143 ? -10.336 -7.402 -20.547 1 90.31 143 HIS A O 1
ATOM 1096 N N . MET A 1 144 ? -9.062 -5.559 -20.688 1 92.5 144 MET A N 1
ATOM 1097 C CA . MET A 1 144 ? -9.117 -5.316 -19.25 1 92.5 144 MET A CA 1
ATOM 1098 C C . MET A 1 144 ? -9.281 -3.832 -18.953 1 92.5 144 MET A C 1
ATOM 1100 O O . MET A 1 144 ? -9.008 -2.988 -19.812 1 92.5 144 MET A O 1
ATOM 1104 N N . HIS A 1 145 ? -9.906 -3.617 -17.844 1 92.5 145 HIS A N 1
ATOM 1105 C CA . HIS A 1 145 ? -9.953 -2.266 -17.297 1 92.5 145 HIS A CA 1
ATOM 1106 C C . HIS A 1 145 ? -8.969 -2.098 -16.156 1 92.5 145 HIS A C 1
ATOM 1108 O O . HIS A 1 145 ? -8.969 -2.891 -15.211 1 92.5 145 HIS A O 1
ATOM 1114 N N . VAL A 1 146 ? -8.102 -1.097 -16.328 1 94.06 146 VAL A N 1
ATOM 1115 C CA . VAL A 1 146 ? -7.07 -0.877 -15.312 1 94.06 146 VAL A CA 1
ATOM 1116 C C . VAL A 1 146 ? -7.23 0.513 -14.703 1 94.06 146 VAL A C 1
ATOM 1118 O O . VAL A 1 146 ? -7.441 1.492 -15.422 1 94.06 146 VAL A O 1
ATOM 1121 N N . SER A 1 147 ? -7.199 0.522 -13.367 1 94.56 147 SER A N 1
ATOM 1122 C CA . SER A 1 147 ? -7.141 1.819 -12.703 1 94.56 147 SER A CA 1
ATOM 1123 C C . SER A 1 147 ? -5.793 2.496 -12.93 1 94.56 147 SER A C 1
ATOM 1125 O O . SER A 1 147 ? -4.746 1.931 -12.609 1 94.56 147 SER A O 1
ATOM 1127 N N . THR A 1 148 ? -5.793 3.736 -13.383 1 94.88 148 THR A N 1
ATOM 1128 C CA . THR A 1 148 ? -4.555 4.328 -13.875 1 94.88 148 THR A CA 1
ATOM 1129 C C . THR A 1 148 ? -3.971 5.293 -12.844 1 94.88 148 THR A C 1
ATOM 1131 O O . THR A 1 148 ? -2.818 5.711 -12.961 1 94.88 148 THR A O 1
ATOM 1134 N N . HIS A 1 149 ? -4.742 5.645 -11.891 1 95.12 149 HIS A N 1
ATOM 1135 C CA . HIS A 1 149 ? -4.223 6.512 -10.836 1 95.12 149 HIS A CA 1
ATOM 1136 C C . HIS A 1 149 ? -3.754 5.699 -9.633 1 95.12 149 HIS A C 1
ATOM 1138 O O . HIS A 1 149 ? -4.508 4.891 -9.094 1 95.12 149 HIS A O 1
ATOM 1144 N N . MET A 1 150 ? -2.512 5.949 -9.273 1 97.06 150 MET A N 1
ATOM 1145 C CA . MET A 1 150 ? -1.945 5.199 -8.156 1 97.06 150 MET A CA 1
ATOM 1146 C C . MET A 1 150 ? -1.288 6.141 -7.145 1 97.06 150 MET A C 1
ATOM 1148 O O . MET A 1 150 ? -0.619 7.098 -7.531 1 97.06 150 MET A O 1
ATOM 1152 N N . ASN A 1 151 ? -1.556 5.883 -5.898 1 96.62 151 ASN A N 1
ATOM 1153 C CA . ASN A 1 151 ? -0.784 6.52 -4.832 1 96.62 151 ASN A CA 1
ATOM 1154 C C . ASN A 1 151 ? 0.545 5.805 -4.605 1 96.62 151 ASN A C 1
ATOM 1156 O O . ASN A 1 151 ? 0.62 4.578 -4.691 1 96.62 151 ASN A O 1
ATOM 1160 N N . VAL A 1 152 ? 1.59 6.566 -4.375 1 97.81 152 VAL A N 1
ATOM 1161 C CA . VAL A 1 152 ? 2.889 6.051 -3.961 1 97.81 152 VAL A CA 1
ATOM 1162 C C . VAL A 1 152 ? 3.305 6.695 -2.641 1 97.81 152 VAL A C 1
ATOM 1164 O O . VAL A 1 152 ? 3.418 7.922 -2.551 1 97.81 152 VAL A O 1
ATOM 1167 N N . LEU A 1 153 ? 3.504 5.902 -1.667 1 95.81 153 LEU A N 1
ATOM 1168 C CA . LEU A 1 153 ? 3.973 6.359 -0.364 1 95.81 153 LEU A CA 1
ATOM 1169 C C . LEU A 1 153 ? 5.406 5.91 -0.114 1 95.81 153 LEU A C 1
ATOM 1171 O O . LEU A 1 153 ? 5.723 4.727 -0.243 1 95.81 153 LEU A O 1
ATOM 1175 N N . LEU A 1 154 ? 6.215 6.875 0.205 1 93.88 154 LEU A N 1
ATOM 1176 C CA . LEU A 1 154 ? 7.605 6.609 0.556 1 93.88 154 LEU A CA 1
ATOM 1177 C C . LEU A 1 154 ? 7.934 7.16 1.94 1 93.88 154 LEU A C 1
ATOM 1179 O O . LEU A 1 154 ? 7.66 8.328 2.229 1 93.88 154 LEU A O 1
ATOM 1183 N N . HIS A 1 155 ? 8.422 6.281 2.768 1 89.81 155 HIS A N 1
ATOM 1184 C CA . HIS A 1 155 ? 8.875 6.676 4.098 1 89.81 155 HIS A CA 1
ATOM 1185 C C . HIS A 1 155 ? 10.391 6.77 4.156 1 89.81 155 HIS A C 1
ATOM 1187 O O . HIS A 1 155 ? 11.094 5.863 3.709 1 89.81 155 HIS A O 1
ATOM 1193 N N . SER A 1 156 ? 10.805 7.852 4.684 1 85.81 156 SER A N 1
ATOM 1194 C CA . SER A 1 156 ? 12.234 8.047 4.891 1 85.81 156 SER A CA 1
ATOM 1195 C C . SER A 1 156 ? 12.531 8.461 6.328 1 85.81 156 SER A C 1
ATOM 1197 O O . SER A 1 156 ? 11.789 9.25 6.918 1 85.81 156 SER A O 1
ATOM 1199 N N . VAL A 1 157 ? 13.492 7.867 6.977 1 76.38 157 VAL A N 1
ATOM 1200 C CA . VAL A 1 157 ? 13.898 8.242 8.328 1 76.38 157 VAL A CA 1
ATOM 1201 C C . VAL A 1 157 ? 15.133 9.125 8.266 1 76.38 157 VAL A C 1
ATOM 1203 O O . VAL A 1 157 ? 16.062 8.852 7.504 1 76.38 157 VAL A O 1
ATOM 1206 N N . PRO A 1 158 ? 14.836 10.43 8.945 1 60.66 158 PRO A N 1
ATOM 1207 C CA . PRO A 1 158 ? 15.984 11.336 8.922 1 60.66 158 PRO A CA 1
ATOM 1208 C C . PRO A 1 158 ? 17.234 10.727 9.555 1 60.66 158 PRO A C 1
ATOM 1210 O O . PRO A 1 158 ? 17.125 9.93 10.492 1 60.66 158 PRO A O 1
ATOM 1213 N N . LYS A 1 159 ? 18.312 10.664 8.844 1 54.84 159 LYS A N 1
ATOM 1214 C CA . LYS A 1 159 ? 19.562 10.531 9.594 1 54.84 159 LYS A CA 1
ATOM 1215 C C . LYS A 1 159 ? 19.734 11.672 10.586 1 54.84 159 LYS A C 1
ATOM 1217 O O . LYS A 1 159 ? 19.172 12.758 10.391 1 54.84 159 LYS A O 1
ATOM 1222 N N . HIS A 1 160 ? 20 11.484 11.992 1 43.44 160 HIS A N 1
ATOM 1223 C CA . HIS A 1 160 ? 20.5 12.578 12.82 1 43.44 160 HIS A CA 1
ATOM 1224 C C . HIS A 1 160 ? 21.219 13.625 11.977 1 43.44 160 HIS A C 1
ATOM 1226 O O . HIS A 1 160 ? 22.375 13.422 11.57 1 43.44 160 HIS A O 1
ATOM 1232 N N . HIS A 1 161 ? 20.688 14.359 11.234 1 37.28 161 HIS A N 1
ATOM 1233 C CA . HIS A 1 161 ? 21.422 15.305 10.391 1 37.28 161 HIS A CA 1
ATOM 1234 C C . HIS A 1 161 ? 22.016 16.438 11.219 1 37.28 161 HIS A C 1
ATOM 1236 O O . HIS A 1 161 ? 21.312 17.125 11.945 1 37.28 161 HIS A O 1
ATOM 1242 N N . VAL A 1 162 ? 23.062 16.453 11.609 1 38.25 162 VAL A N 1
ATOM 1243 C CA . VAL A 1 162 ? 23.906 17.547 12.078 1 38.25 162 VAL A CA 1
ATOM 1244 C C . VAL A 1 162 ? 23.766 18.75 11.133 1 38.25 162 VAL A C 1
ATOM 1246 O O . VAL A 1 162 ? 23.688 19.891 11.578 1 38.25 162 VAL A O 1
ATOM 1249 N N . HIS A 1 163 ? 24 18.766 9.672 1 38.03 163 HIS A N 1
ATOM 1250 C CA . HIS A 1 163 ? 24.125 19.906 8.766 1 38.03 163 HIS A CA 1
ATOM 1251 C C . HIS A 1 163 ? 22.906 20 7.84 1 38.03 163 HIS A C 1
ATOM 1253 O O . HIS A 1 163 ? 22.203 19.016 7.633 1 38.03 163 HIS A O 1
ATOM 1259 N N . HIS A 1 164 ? 22.312 21.172 7.203 1 44.69 164 HIS A N 1
ATOM 1260 C CA . HIS A 1 164 ? 21.281 21.719 6.336 1 44.69 164 HIS A CA 1
ATOM 1261 C C . HIS A 1 164 ? 20.859 20.734 5.258 1 44.69 164 HIS A C 1
ATOM 1263 O O . HIS A 1 164 ? 19.734 20.766 4.773 1 44.69 164 HIS A O 1
ATOM 1269 N N . HIS A 1 165 ? 21.797 20.031 4.609 1 46.81 165 HIS A N 1
ATOM 1270 C CA . HIS A 1 165 ? 21.688 19.172 3.436 1 46.81 165 HIS A CA 1
ATOM 1271 C C . HIS A 1 165 ? 21.219 17.766 3.822 1 46.81 165 HIS A C 1
ATOM 1273 O O . HIS A 1 165 ? 21.438 16.812 3.076 1 46.81 165 HIS A O 1
ATOM 1279 N N . ASP A 1 166 ? 20.844 17.484 4.91 1 47.75 166 ASP A N 1
ATOM 1280 C CA . ASP A 1 166 ? 20.719 16.203 5.594 1 47.75 166 ASP A CA 1
ATOM 1281 C C . ASP A 1 166 ? 19.969 15.188 4.734 1 47.75 166 ASP A C 1
ATOM 1283 O O . ASP A 1 166 ? 19.016 15.547 4.035 1 47.75 166 ASP A O 1
ATOM 1287 N N . SER A 1 167 ? 20.469 13.883 4.219 1 61.94 167 SER A N 1
ATOM 1288 C CA . SER A 1 167 ? 20.484 12.508 3.717 1 61.94 167 SER A CA 1
ATOM 1289 C C . SER A 1 167 ? 19.531 11.617 4.496 1 61.94 167 SER A C 1
ATOM 1291 O O . SER A 1 167 ? 19.281 11.844 5.684 1 61.94 167 SER A O 1
ATOM 1293 N N . GLY A 1 168 ? 18.531 10.977 3.846 1 76.75 168 GLY A N 1
ATOM 1294 C CA . GLY A 1 168 ? 17.703 9.953 4.473 1 76.75 168 GLY A CA 1
ATOM 1295 C C . GLY A 1 168 ? 17.844 8.594 3.818 1 76.75 168 GLY A C 1
ATOM 1296 O O . GLY A 1 168 ? 18.625 8.414 2.891 1 76.75 168 GLY A O 1
ATOM 1297 N N . VAL A 1 169 ? 17.406 7.711 4.66 1 85.06 169 VAL A N 1
ATOM 1298 C CA . VAL A 1 169 ? 17.359 6.312 4.246 1 85.06 169 VAL A CA 1
ATOM 1299 C C . VAL A 1 169 ? 15.914 5.863 4.078 1 85.06 169 VAL A C 1
ATOM 1301 O O . VAL A 1 169 ? 15.055 6.203 4.895 1 85.06 169 VAL A O 1
ATOM 1304 N N . LEU A 1 170 ? 15.734 5.23 2.979 1 91.75 170 LEU A N 1
ATOM 1305 C CA . LEU A 1 170 ? 14.383 4.742 2.748 1 91.75 170 LEU A CA 1
ATOM 1306 C C . LEU A 1 170 ? 14.016 3.652 3.752 1 91.75 170 LEU A C 1
ATOM 1308 O O . LEU A 1 170 ? 14.82 2.754 4.016 1 91.75 170 LEU A O 1
ATOM 1312 N N . ASP A 1 171 ? 12.883 3.783 4.312 1 91.44 171 ASP A N 1
ATOM 1313 C CA . ASP A 1 171 ? 12.422 2.816 5.301 1 91.44 171 ASP A CA 1
ATOM 1314 C C . ASP A 1 171 ? 11.422 1.842 4.688 1 91.44 171 ASP A C 1
ATOM 1316 O O . ASP A 1 171 ? 11.562 0.625 4.824 1 91.44 171 ASP A O 1
ATOM 1320 N N . SER A 1 172 ? 10.336 2.354 4.125 1 95 172 SER A N 1
ATOM 1321 C CA . SER A 1 172 ? 9.281 1.54 3.533 1 95 172 SER A CA 1
ATOM 1322 C C . SER A 1 172 ? 8.594 2.271 2.383 1 95 172 SER A C 1
ATOM 1324 O O . SER A 1 172 ? 8.727 3.49 2.252 1 95 172 SER A O 1
ATOM 1326 N N . ALA A 1 173 ? 7.934 1.477 1.532 1 97.12 173 ALA A N 1
ATOM 1327 C CA . ALA A 1 173 ? 7.246 2.035 0.372 1 97.12 173 ALA A CA 1
ATOM 1328 C C . ALA A 1 173 ? 6.074 1.155 -0.047 1 97.12 173 ALA A C 1
ATOM 1330 O O . ALA A 1 173 ? 6.078 -0.054 0.194 1 97.12 173 ALA A O 1
ATOM 1331 N N . ILE A 1 174 ? 5.043 1.743 -0.667 1 98.31 174 ILE A N 1
ATOM 1332 C CA . ILE A 1 174 ? 3.879 1.031 -1.177 1 98.31 174 ILE A CA 1
ATOM 1333 C C . ILE A 1 174 ? 3.215 1.853 -2.279 1 98.31 174 ILE A C 1
ATOM 1335 O O . ILE A 1 174 ? 3.311 3.082 -2.291 1 98.31 174 ILE A O 1
ATOM 1339 N N . SER A 1 175 ? 2.68 1.239 -3.205 1 98.5 175 SER A N 1
ATOM 1340 C CA . SER A 1 175 ? 1.87 1.877 -4.238 1 98.5 175 SER A CA 1
ATOM 1341 C C . SER A 1 175 ? 0.568 1.117 -4.465 1 98.5 175 SER A C 1
ATOM 1343 O O . SER A 1 175 ? 0.552 -0.116 -4.457 1 98.5 175 SER A O 1
ATOM 1345 N N . TYR A 1 176 ? -0.535 1.831 -4.645 1 97.94 176 TYR A N 1
ATOM 1346 C CA . TYR A 1 176 ? -1.821 1.176 -4.855 1 97.94 176 TYR A CA 1
ATOM 1347 C C . TYR A 1 176 ? -2.75 2.051 -5.691 1 97.94 176 TYR A C 1
ATOM 1349 O O . TYR A 1 176 ? -2.672 3.279 -5.633 1 97.94 176 TYR A O 1
ATOM 1357 N N . SER A 1 177 ? -3.6 1.413 -6.402 1 96.81 177 SER A N 1
ATOM 1358 C CA . SER A 1 177 ? -4.594 2.109 -7.215 1 96.81 177 SER A CA 1
ATOM 1359 C C . SER A 1 177 ? -5.66 2.762 -6.34 1 96.81 177 SER A C 1
ATOM 1361 O O . SER A 1 177 ? -6.074 2.191 -5.328 1 96.81 177 SER A O 1
ATOM 1363 N N . THR A 1 178 ? -6.086 3.91 -6.789 1 92.69 178 THR A N 1
ATOM 1364 C CA . THR A 1 178 ? -7.18 4.586 -6.094 1 92.69 178 THR A CA 1
ATOM 1365 C C . THR A 1 178 ? -8.461 4.52 -6.918 1 92.69 178 THR A C 1
ATOM 1367 O O . THR A 1 178 ? -8.414 4.418 -8.141 1 92.69 178 THR A O 1
ATOM 1370 N N . SER A 1 179 ? -9.633 4.523 -6.27 1 86.81 179 SER A N 1
ATOM 1371 C CA . SER A 1 179 ? -10.969 4.562 -6.852 1 86.81 179 SER A CA 1
ATOM 1372 C C . SER A 1 179 ? -11.141 3.49 -7.922 1 86.81 179 SER A C 1
ATOM 1374 O O . SER A 1 179 ? -11.492 3.795 -9.062 1 86.81 179 SER A O 1
ATOM 1376 N N . PRO A 1 180 ? -10.969 2.301 -7.504 1 83.56 180 PRO A N 1
ATOM 1377 C CA . PRO A 1 180 ? -11.055 1.227 -8.492 1 83.56 180 PRO A CA 1
ATOM 1378 C C . PRO A 1 180 ? -12.492 0.973 -8.961 1 83.56 180 PRO A C 1
ATOM 1380 O O . PRO A 1 180 ? -12.695 0.342 -10 1 83.56 180 PRO A O 1
ATOM 1383 N N . LEU A 1 181 ? -13.391 1.452 -8.133 1 76.06 181 LEU A N 1
ATOM 1384 C CA . LEU A 1 181 ? -14.781 1.249 -8.523 1 76.06 181 LEU A CA 1
ATOM 1385 C C . LEU A 1 181 ? -15.25 2.361 -9.453 1 76.06 181 LEU A C 1
ATOM 1387 O O . LEU A 1 181 ? -15.016 3.543 -9.188 1 76.06 181 LEU A O 1
ATOM 1391 N N . SER A 1 182 ? -15.734 2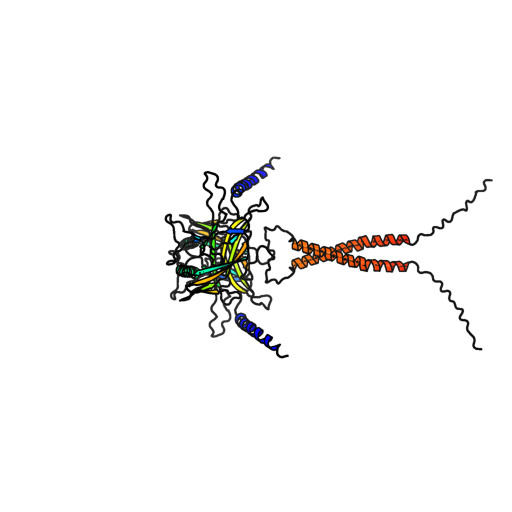.113 -10.555 1 65.75 182 SER A N 1
ATOM 1392 C CA . SER A 1 182 ? -16.031 2.986 -11.688 1 65.75 182 SER A CA 1
ATOM 1393 C C . SER A 1 182 ? -16.984 4.113 -11.281 1 65.75 182 SER A C 1
ATOM 1395 O O . SER A 1 182 ? -16.906 5.211 -11.836 1 65.75 182 SER A O 1
ATOM 1397 N N . HIS A 1 183 ? -17.734 3.836 -10.398 1 60.28 183 HIS A N 1
ATOM 1398 C CA . HIS A 1 183 ? -18.75 4.84 -10.125 1 60.28 183 HIS A CA 1
ATOM 1399 C C . HIS A 1 183 ? -18.281 5.84 -9.078 1 60.28 183 HIS A C 1
ATOM 1401 O O . HIS A 1 183 ? -18.984 6.805 -8.766 1 60.28 183 HIS A O 1
ATOM 1407 N N . MET A 1 184 ? -17.141 5.668 -8.672 1 60.09 184 MET A N 1
ATOM 1408 C CA . MET A 1 184 ? -16.609 6.551 -7.641 1 60.09 184 MET A CA 1
ATOM 1409 C C . MET A 1 184 ? -16.031 7.82 -8.258 1 60.09 184 MET A C 1
ATOM 1411 O O . MET A 1 184 ? -15.508 7.793 -9.375 1 60.09 184 MET A O 1
ATOM 1415 N N . GLU A 1 185 ? -16.281 8.859 -7.633 1 54.53 185 GLU A N 1
ATOM 1416 C CA . GLU A 1 185 ? -15.68 10.117 -8.062 1 54.53 185 GLU A CA 1
ATOM 1417 C C . GLU A 1 185 ? -14.164 9.984 -8.18 1 54.53 185 GLU A C 1
ATOM 1419 O O . GLU A 1 185 ? -13.508 9.453 -7.285 1 54.53 185 GLU A O 1
ATOM 1424 N N . GLY A 1 186 ? -13.664 10.297 -9.336 1 58.41 186 GLY A N 1
ATOM 1425 C CA . GLY A 1 186 ? -12.227 10.289 -9.547 1 58.41 186 GLY A CA 1
ATOM 1426 C C . GLY A 1 186 ? -11.719 8.984 -10.133 1 58.41 186 GLY A C 1
ATOM 1427 O O . GLY A 1 186 ? -10.508 8.766 -10.211 1 58.41 186 GLY A O 1
ATOM 1428 N N . SER A 1 187 ? -12.719 8.211 -10.414 1 69.06 187 SER A N 1
ATOM 1429 C CA . SER A 1 187 ? -12.289 6.949 -11.008 1 69.06 187 SER A CA 1
ATOM 1430 C C . SER A 1 187 ? -11.641 7.168 -12.367 1 69.06 187 SER A C 1
ATOM 1432 O O . SER A 1 187 ? -12.203 7.855 -13.227 1 69.06 187 SER A O 1
ATOM 1434 N N . ALA A 1 188 ? -10.344 6.895 -12.336 1 78.5 188 ALA A N 1
ATOM 1435 C CA . ALA A 1 188 ? -9.594 6.875 -13.594 1 78.5 188 ALA A CA 1
ATOM 1436 C C . ALA A 1 188 ? -9.273 5.445 -14.016 1 78.5 188 ALA A C 1
ATOM 1438 O O . ALA A 1 188 ? -8.492 4.754 -13.359 1 78.5 188 ALA A O 1
ATOM 1439 N N . SER A 1 189 ? -10.102 4.949 -14.914 1 86.88 189 SER A N 1
ATOM 1440 C CA . SER A 1 189 ? -9.875 3.617 -15.469 1 86.88 189 SER A CA 1
ATOM 1441 C C . SER A 1 189 ? -9.742 3.666 -16.984 1 86.88 189 SER A C 1
ATOM 1443 O O . SER A 1 189 ? -10.352 4.512 -17.641 1 86.88 189 SER A O 1
ATOM 1445 N N . THR A 1 190 ? -8.898 2.859 -17.5 1 89.5 190 THR A N 1
ATOM 1446 C CA . THR A 1 190 ? -8.688 2.789 -18.953 1 89.5 190 THR A CA 1
ATOM 1447 C C . THR A 1 190 ? -8.914 1.369 -19.453 1 89.5 190 THR A C 1
ATOM 1449 O O . THR A 1 190 ? -8.508 0.4 -18.812 1 89.5 190 THR A O 1
ATOM 1452 N N . LYS A 1 191 ? -9.602 1.362 -20.531 1 90.69 191 LYS A N 1
ATOM 1453 C CA . LYS A 1 191 ? -9.711 0.091 -21.25 1 90.69 191 LYS A CA 1
ATOM 1454 C C . LYS A 1 191 ? -8.414 -0.244 -21.969 1 90.69 191 LYS A C 1
ATOM 1456 O O . LYS A 1 191 ? -7.875 0.585 -22.703 1 90.69 191 LYS A O 1
ATOM 1461 N N . LEU A 1 192 ? -7.926 -1.474 -21.672 1 92.62 192 LEU A N 1
ATOM 1462 C CA . LEU A 1 192 ? -6.625 -1.855 -22.203 1 92.62 192 LEU A CA 1
ATOM 1463 C C . LEU A 1 192 ? -6.746 -3.078 -23.109 1 92.62 192 LEU A C 1
ATOM 1465 O O . LEU A 1 192 ? -7.32 -4.094 -22.703 1 92.62 192 LEU A O 1
ATOM 1469 N N . THR A 1 193 ? -6.305 -2.9 -24.328 1 89.88 193 THR A N 1
ATOM 1470 C CA . THR A 1 193 ? -6.09 -3.996 -25.266 1 89.88 193 THR A CA 1
ATOM 1471 C C . THR A 1 193 ? -4.621 -4.074 -25.688 1 89.88 193 THR A C 1
ATOM 1473 O O . THR A 1 193 ? -3.85 -3.145 -25.438 1 89.88 193 THR A O 1
ATOM 1476 N N . ILE A 1 194 ? -4.32 -5.238 -26.203 1 88.94 194 ILE A N 1
ATOM 1477 C CA . ILE A 1 194 ? -2.934 -5.41 -26.625 1 88.94 194 ILE A CA 1
ATOM 1478 C C . ILE A 1 194 ? -2.559 -4.336 -27.641 1 88.94 194 ILE A C 1
ATOM 1480 O O . ILE A 1 194 ? -3.312 -4.074 -28.578 1 88.94 194 ILE A O 1
ATOM 1484 N N . GLY A 1 195 ? -1.429 -3.65 -27.438 1 87.12 195 GLY A N 1
ATOM 1485 C CA . GLY A 1 195 ? -0.948 -2.615 -28.328 1 87.12 195 GLY A CA 1
ATOM 1486 C C . GLY A 1 195 ? -1.285 -1.212 -27.875 1 87.12 195 GLY A C 1
ATOM 1487 O O . GLY A 1 195 ? -0.679 -0.238 -28.312 1 87.12 195 GLY A O 1
ATOM 1488 N N . GLU A 1 196 ? -2.23 -1.126 -26.984 1 90.31 196 GLU A N 1
ATOM 1489 C CA . GLU A 1 196 ? -2.598 0.182 -26.453 1 90.31 196 GLU A CA 1
ATOM 1490 C C . GLU A 1 196 ? -1.727 0.551 -25.25 1 90.31 196 GLU A C 1
ATOM 1492 O O . GLU A 1 196 ? -1.324 -0.321 -24.484 1 90.31 196 GLU A O 1
ATOM 1497 N N . PRO A 1 197 ? -1.447 1.829 -25.156 1 94.38 197 PRO A N 1
ATOM 1498 C CA . PRO A 1 197 ? -0.612 2.246 -24.031 1 94.38 197 PRO A CA 1
ATOM 1499 C C . PRO A 1 197 ? -1.386 2.314 -22.719 1 94.38 197 PRO A C 1
ATOM 1501 O O . PRO A 1 197 ? -2.6 2.533 -22.719 1 94.38 197 PRO A O 1
ATOM 1504 N N . LEU A 1 198 ? -0.726 2.049 -21.641 1 96 198 LEU A N 1
ATOM 1505 C CA . LEU A 1 198 ? -1.258 2.182 -20.281 1 96 198 LEU A CA 1
ATOM 1506 C C . LEU A 1 198 ? -0.741 3.451 -19.625 1 96 198 LEU A C 1
ATOM 1508 O O . LEU A 1 198 ? 0.426 3.52 -19.219 1 96 198 LEU A O 1
ATOM 1512 N N . PRO A 1 199 ? -1.582 4.496 -19.516 1 96.62 199 PRO A N 1
ATOM 1513 C CA . PRO A 1 199 ? -1.139 5.746 -18.906 1 96.62 199 PRO A CA 1
ATOM 1514 C C . PRO A 1 199 ? -1.254 5.727 -17.375 1 96.62 199 PRO A C 1
ATOM 1516 O O . PRO A 1 199 ? -2.293 6.102 -16.828 1 96.62 199 PRO A O 1
ATOM 1519 N N . LEU A 1 200 ? -0.197 5.418 -16.75 1 97.06 200 LEU A N 1
ATOM 1520 C CA . LEU A 1 200 ? -0.201 5.422 -15.297 1 97.06 200 LEU A CA 1
ATOM 1521 C C . LEU A 1 200 ? 0.188 6.793 -14.758 1 97.06 200 LEU A C 1
ATOM 1523 O O . LEU A 1 200 ? 1.076 7.449 -15.297 1 97.06 200 LEU A O 1
ATOM 1527 N N . ARG A 1 201 ? -0.534 7.191 -13.766 1 96.5 201 ARG A N 1
ATOM 1528 C CA . ARG A 1 201 ? -0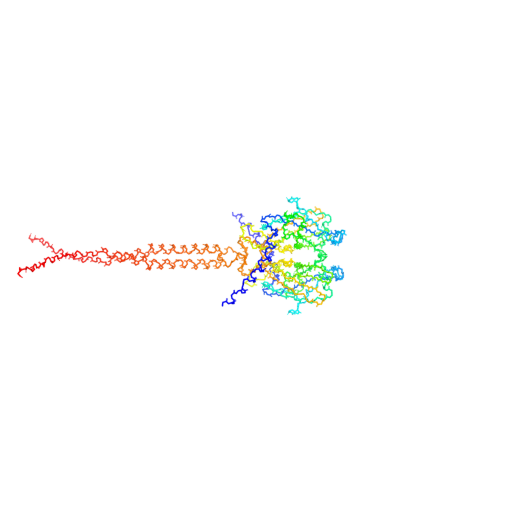.239 8.406 -13.016 1 96.5 201 ARG A CA 1
ATOM 1529 C C . ARG A 1 201 ? 0.026 8.094 -11.547 1 96.5 201 ARG A C 1
ATOM 1531 O O . ARG A 1 201 ? -0.854 7.594 -10.852 1 96.5 201 ARG A O 1
ATOM 1538 N N . PHE A 1 202 ? 1.237 8.453 -11.117 1 97.44 202 PHE A N 1
ATOM 1539 C CA . PHE A 1 202 ? 1.641 8.164 -9.742 1 97.44 202 PHE A CA 1
ATOM 1540 C C . PHE A 1 202 ? 1.627 9.43 -8.898 1 97.44 202 PHE A C 1
ATOM 1542 O O . PHE A 1 202 ? 2.338 10.391 -9.203 1 97.44 202 PHE A O 1
ATOM 1549 N N . SER A 1 203 ? 0.777 9.422 -7.852 1 95.88 203 SER A N 1
ATOM 1550 C CA . SER A 1 203 ? 0.817 10.492 -6.855 1 95.88 203 SER A CA 1
ATOM 1551 C C . SER A 1 203 ? 1.784 10.156 -5.727 1 95.88 203 SER A C 1
ATOM 1553 O O . SER A 1 203 ? 1.443 9.398 -4.812 1 95.88 203 SER A O 1
ATOM 1555 N N . VAL A 1 204 ? 2.975 10.789 -5.77 1 95.56 204 VAL A N 1
ATOM 1556 C CA . VAL A 1 204 ? 4.059 10.438 -4.859 1 95.56 204 VAL A CA 1
ATOM 1557 C C . VAL A 1 204 ? 4.004 11.328 -3.621 1 95.56 204 VAL A C 1
ATOM 1559 O O . VAL A 1 204 ? 3.955 12.555 -3.734 1 95.56 204 VAL A O 1
ATOM 1562 N N . ARG A 1 205 ? 3.979 10.688 -2.463 1 91.31 205 ARG A N 1
ATOM 1563 C CA . ARG A 1 205 ? 4 11.383 -1.179 1 91.31 205 ARG A CA 1
ATOM 1564 C C . ARG A 1 205 ? 5.105 10.836 -0.28 1 91.31 205 ARG A C 1
ATOM 1566 O O . ARG A 1 205 ? 5.352 9.633 -0.255 1 91.31 205 ARG A O 1
ATOM 1573 N N . TRP A 1 206 ? 5.734 11.766 0.494 1 87.81 206 TRP A N 1
ATOM 1574 C CA . TRP A 1 206 ? 6.848 11.398 1.365 1 87.81 206 TRP A CA 1
ATOM 1575 C C . TRP A 1 206 ? 6.469 11.57 2.832 1 87.81 206 TRP A C 1
ATOM 1577 O O . TRP A 1 206 ? 5.824 12.555 3.203 1 87.81 206 TRP A O 1
ATOM 1587 N N . PHE A 1 207 ? 6.832 10.602 3.623 1 84 207 PHE A N 1
ATOM 1588 C CA . PHE A 1 207 ? 6.625 10.656 5.066 1 84 207 PHE A CA 1
ATOM 1589 C C . PHE A 1 207 ? 7.949 10.508 5.809 1 84 207 PHE A C 1
ATOM 1591 O O . PHE A 1 207 ? 8.75 9.617 5.488 1 84 207 PHE A O 1
ATOM 1598 N N . PRO A 1 208 ? 8.18 11.305 6.828 1 80.38 208 PRO A N 1
ATOM 1599 C CA . PRO A 1 208 ? 9.484 11.312 7.5 1 80.38 208 PRO A CA 1
ATOM 1600 C C . PRO A 1 208 ? 9.633 10.188 8.523 1 80.38 208 PRO A C 1
ATOM 1602 O O . PRO A 1 208 ? 10.719 9.992 9.078 1 80.38 208 PRO A O 1
ATOM 1605 N N . THR A 1 209 ? 8.656 9.445 8.789 1 80.94 209 THR A N 1
ATOM 1606 C CA . THR A 1 209 ? 8.664 8.305 9.695 1 80.94 209 THR A CA 1
ATOM 1607 C C . THR A 1 209 ? 7.844 7.152 9.125 1 80.94 209 THR A C 1
ATOM 1609 O O . THR A 1 209 ? 6.977 7.367 8.273 1 80.94 209 THR A O 1
ATOM 1612 N N . PRO A 1 210 ? 8.148 6.004 9.578 1 84.19 210 PRO A N 1
ATOM 1613 C CA . PRO A 1 210 ? 7.324 4.871 9.148 1 84.19 210 PRO A CA 1
ATOM 1614 C C . PRO A 1 210 ? 5.891 4.961 9.656 1 84.19 210 PRO A C 1
ATOM 1616 O O . PRO A 1 210 ? 5.008 4.254 9.164 1 84.19 210 PRO A O 1
ATOM 1619 N N . HIS A 1 211 ? 5.633 5.844 10.586 1 81.19 211 HIS A N 1
ATOM 1620 C CA . HIS A 1 211 ? 4.293 6.016 11.133 1 81.19 211 HIS A CA 1
ATOM 1621 C C . HIS A 1 211 ? 3.512 7.07 10.359 1 81.19 211 HIS A C 1
ATOM 1623 O O . HIS A 1 211 ? 4.027 8.156 10.086 1 81.19 211 HIS A O 1
ATOM 1629 N N . LEU A 1 212 ? 2.293 6.66 9.977 1 83.25 212 LEU A N 1
ATOM 1630 C CA . LEU A 1 212 ? 1.419 7.598 9.281 1 83.25 212 LEU A CA 1
ATOM 1631 C C . LEU A 1 212 ? 0.746 8.547 10.266 1 83.25 212 LEU A C 1
ATOM 1633 O O . LEU A 1 212 ? 0.436 8.156 11.391 1 83.25 212 LEU A O 1
ATOM 1637 N N . PRO A 1 213 ? 0.569 9.719 9.852 1 73.81 213 PRO A N 1
ATOM 1638 C CA . PRO A 1 213 ? -0.076 10.672 10.758 1 73.81 213 PRO A CA 1
ATOM 1639 C C . PRO A 1 213 ? -1.56 10.375 10.961 1 73.81 213 PRO A C 1
ATOM 1641 O O . PRO A 1 213 ? -2.195 9.758 10.109 1 73.81 213 PRO A O 1
ATOM 1644 N N . HIS A 1 214 ? -2.094 10.609 12.25 1 61.34 214 HIS A N 1
ATOM 1645 C CA . HIS A 1 214 ? -3.521 10.484 12.523 1 61.34 214 HIS A CA 1
ATOM 1646 C C . HIS A 1 214 ? -4.316 11.57 11.805 1 61.34 214 HIS A C 1
ATOM 1648 O O . HIS A 1 214 ? -3.834 12.695 11.648 1 61.34 214 HIS A O 1
ATOM 1654 N N . SER A 1 215 ? -5.371 11.156 11.141 1 54.88 215 SER A N 1
ATOM 1655 C CA . SER A 1 215 ? -6.227 12.117 10.453 1 54.88 215 SER A CA 1
ATOM 1656 C C . SER A 1 215 ? -6.859 13.094 11.438 1 54.88 215 SER A C 1
ATOM 1658 O O . SER A 1 215 ? -7.148 14.234 11.086 1 54.88 215 SER A O 1
ATOM 1660 N N . GLU A 1 216 ? -7.68 12.453 12.57 1 43.16 216 GLU A N 1
ATOM 1661 C CA . GLU A 1 216 ? -8.328 13.477 13.383 1 43.16 216 GLU A CA 1
ATOM 1662 C C . GLU A 1 216 ? -7.375 14.625 13.695 1 43.16 216 GLU A C 1
ATOM 1664 O O . GLU A 1 216 ? -7.793 15.781 13.797 1 43.16 216 GLU A O 1
ATOM 1669 N N . GLY A 1 217 ? -6.406 14.344 14.883 1 34.31 217 GLY A N 1
ATOM 1670 C CA . GLY A 1 217 ? -5.641 15.43 15.469 1 34.31 217 GLY A CA 1
ATOM 1671 C C . GLY A 1 217 ? -4.82 16.203 14.453 1 34.31 217 GLY A C 1
ATOM 1672 O O . GLY A 1 217 ? -4.762 15.828 13.281 1 34.31 217 GLY A O 1
ATOM 1673 N N . ARG A 1 218 ? -3.936 17.078 15.141 1 32.59 218 ARG A N 1
ATOM 1674 C CA . ARG A 1 218 ? -2.705 17.859 14.992 1 32.59 218 ARG A CA 1
ATOM 1675 C C . ARG A 1 218 ? -1.635 17.047 14.273 1 32.59 218 ARG A C 1
ATOM 1677 O O . ARG A 1 218 ? -1.26 15.961 14.719 1 32.59 218 ARG A O 1
ATOM 1684 N N . VAL A 1 219 ? -1.753 16.797 13.156 1 32.12 219 VAL A N 1
ATOM 1685 C CA . VAL A 1 219 ? -0.539 16.344 12.477 1 32.12 219 VAL A CA 1
ATOM 1686 C C . VAL A 1 219 ? 0.678 16.641 13.352 1 32.12 219 VAL A C 1
ATOM 1688 O O . VAL A 1 219 ? 1.013 17.812 13.594 1 32.12 219 VAL A O 1
ATOM 1691 N N . GLU A 1 220 ? 0.834 15.906 14.406 1 29.27 220 GLU A N 1
ATOM 1692 C CA . GLU A 1 220 ? 2.164 16.031 14.992 1 29.27 220 GLU A CA 1
ATOM 1693 C C . GLU A 1 220 ? 3.248 15.609 14 1 29.27 220 GLU A C 1
ATOM 1695 O O . GLU A 1 220 ? 3.4 14.422 13.711 1 29.27 220 GLU A O 1
ATOM 1700 N N . TRP A 1 221 ? 3.285 16.062 12.891 1 28.64 221 TRP A N 1
ATOM 1701 C CA . TRP A 1 221 ? 4.574 15.898 12.234 1 28.64 221 TRP A CA 1
ATOM 1702 C C . TRP A 1 221 ? 5.711 15.891 13.25 1 28.64 221 TRP A C 1
ATOM 1704 O O . TRP A 1 221 ? 5.934 16.875 13.953 1 28.64 221 TRP A O 1
ATOM 1714 N N . GLN A 1 222 ? 5.949 14.922 13.961 1 29.67 222 GLN A N 1
ATOM 1715 C CA . GLN A 1 222 ? 7.098 14.859 14.859 1 29.67 222 GLN A CA 1
ATOM 1716 C C . GLN A 1 222 ? 8.32 15.523 14.242 1 29.67 222 GLN A C 1
ATOM 1718 O O . GLN A 1 222 ? 9.297 15.812 14.938 1 29.67 222 GLN A O 1
ATOM 1723 N N . GLY A 1 223 ? 8.695 15.141 13.148 1 27.94 223 GLY A N 1
ATOM 1724 C CA . GLY A 1 223 ? 9.922 15.906 13.031 1 27.94 223 GLY A CA 1
ATOM 1725 C C . GLY A 1 223 ? 9.719 17.391 13.266 1 27.94 223 GLY A C 1
ATOM 1726 O O . GLY A 1 223 ? 10.672 18.172 13.195 1 27.94 223 GLY A O 1
ATOM 1727 N N . LEU A 1 224 ? 8.734 18.109 12.672 1 25.12 224 LEU A N 1
ATOM 1728 C CA . LEU A 1 224 ? 8.805 19.359 13.422 1 25.12 224 LEU A CA 1
ATOM 1729 C C . LEU A 1 224 ? 8.453 19.125 14.891 1 25.12 224 LEU A C 1
ATOM 1731 O O . LEU A 1 224 ? 7.508 18.406 15.203 1 25.12 224 LEU A O 1
ATOM 1735 N N . GLY A 1 225 ? 9.078 18.969 16.047 1 28.88 225 GLY A N 1
ATOM 1736 C CA . GLY A 1 225 ? 8.93 19.469 17.406 1 28.88 225 GLY A CA 1
ATOM 1737 C C . GLY A 1 225 ? 7.621 20.203 17.625 1 28.88 225 GLY A C 1
ATOM 1738 O O . GLY A 1 225 ? 6.926 20.547 16.672 1 28.88 225 GLY A O 1
ATOM 1739 N N . GLY A 1 226 ? 6.848 20.219 19 1 34.19 226 GLY A N 1
ATOM 1740 C CA . GLY A 1 226 ? 5.758 20.922 19.656 1 34.19 226 GLY A CA 1
ATOM 1741 C C . GLY A 1 226 ? 5.449 22.266 19.016 1 34.19 226 GLY A C 1
ATOM 1742 O O . GLY A 1 226 ? 4.84 23.125 19.656 1 34.19 226 GLY A O 1
ATOM 1743 N N . HIS A 1 227 ? 6.137 22.766 18.156 1 31.47 227 HIS A N 1
ATOM 1744 C CA . HIS A 1 227 ? 6.391 24.188 17.922 1 31.47 227 HIS A CA 1
ATOM 1745 C C . HIS A 1 227 ? 5.148 24.891 17.375 1 31.47 227 HIS A C 1
ATOM 1747 O O . HIS A 1 227 ? 4.371 24.281 16.625 1 31.47 227 HIS A O 1
ATOM 1753 N N . ILE A 1 228 ? 4.473 25.844 17.969 1 38.47 228 ILE A N 1
ATOM 1754 C CA . ILE A 1 228 ? 3.838 27.078 17.5 1 38.47 228 ILE A CA 1
ATOM 1755 C C . ILE A 1 228 ? 4.211 27.312 16.031 1 38.47 228 ILE A C 1
ATOM 1757 O O . ILE A 1 228 ? 5.387 27.484 15.703 1 38.47 228 ILE A O 1
ATOM 1761 N N . TYR A 1 229 ? 3.646 26.516 15.164 1 39.44 229 TYR A N 1
ATOM 1762 C CA . TYR A 1 229 ? 3.941 26.734 13.75 1 39.44 229 TYR A CA 1
ATOM 1763 C C . TYR A 1 229 ? 4.379 28.172 13.5 1 39.44 229 TYR A C 1
ATOM 1765 O O . TYR A 1 229 ? 3.891 29.094 14.156 1 39.44 229 TYR A O 1
ATOM 1773 N N . ALA A 1 230 ? 5.535 28.266 13.016 1 47.16 230 ALA A N 1
ATOM 1774 C CA . ALA A 1 230 ? 6.047 29.594 12.719 1 47.16 230 ALA A CA 1
ATOM 1775 C C . ALA A 1 230 ? 4.953 30.484 12.148 1 47.16 230 ALA A C 1
ATOM 1777 O O . ALA A 1 230 ? 4.887 31.688 12.461 1 47.16 230 ALA A O 1
ATOM 1778 N N . SER A 1 231 ? 4.043 29.781 11.539 1 49.84 231 SER A N 1
ATOM 1779 C CA . SER A 1 231 ? 2.955 30.578 10.984 1 49.84 231 SER A CA 1
ATOM 1780 C C . SER A 1 231 ? 1.945 30.969 12.062 1 49.84 231 SER A C 1
ATOM 1782 O O . SER A 1 231 ? 1.479 32.094 12.102 1 49.84 231 SER A O 1
ATOM 1784 N N . THR A 1 232 ? 1.611 29.938 12.797 1 54.19 232 THR A N 1
ATOM 1785 C CA . THR A 1 232 ? 0.737 30.266 13.914 1 54.19 232 THR A CA 1
ATOM 1786 C C . THR A 1 232 ? 1.394 31.297 14.836 1 54.19 232 THR A C 1
ATOM 1788 O O . THR A 1 232 ? 0.74 32.219 15.289 1 54.19 232 THR A O 1
ATOM 1791 N N . PHE A 1 233 ? 2.625 31.125 15.133 1 59.72 233 PHE A N 1
ATOM 1792 C CA . PHE A 1 233 ? 3.383 32.125 15.883 1 59.72 233 PHE A CA 1
ATOM 1793 C C . PHE A 1 233 ? 3.414 33.438 15.148 1 59.72 233 PHE A C 1
ATOM 1795 O O . PHE A 1 233 ? 3.209 34.5 15.758 1 59.72 233 PHE A O 1
ATOM 1802 N N . PHE A 1 234 ? 3.605 33.375 13.867 1 62.16 234 PHE A N 1
ATOM 1803 C CA . PHE A 1 234 ? 3.631 34.594 13.062 1 62.16 234 PHE A CA 1
ATOM 1804 C C . PHE A 1 234 ? 2.266 35.25 13.062 1 62.16 234 PHE A C 1
ATOM 1806 O O . PHE A 1 234 ? 2.166 36.469 13.289 1 62.16 234 PHE A O 1
ATOM 1813 N N . TYR A 1 235 ? 1.299 34.438 12.859 1 69.56 235 TYR A N 1
ATOM 1814 C CA . TYR A 1 235 ? -0.035 35 12.828 1 69.56 235 TYR A CA 1
ATOM 1815 C C . TYR A 1 235 ? -0.462 35.469 14.211 1 69.56 235 TYR A C 1
ATOM 1817 O O . TYR A 1 235 ? -1.111 36.531 14.344 1 69.56 235 TYR A O 1
ATOM 1825 N N . SER A 1 236 ? -0.099 34.719 15.211 1 74.5 236 SER A N 1
ATOM 1826 C CA . SER A 1 236 ? -0.386 35.125 16.578 1 74.5 236 SER A CA 1
ATOM 1827 C C . SER A 1 236 ? 0.384 36.406 16.938 1 74.5 236 SER A C 1
ATOM 1829 O O . SER A 1 236 ? -0.155 37.281 17.594 1 74.5 236 SER A O 1
ATOM 1831 N N . LEU A 1 237 ? 1.527 36.531 16.469 1 78.56 237 LEU A N 1
ATOM 1832 C CA . LEU A 1 237 ? 2.342 37.719 16.719 1 78.56 237 LEU A CA 1
ATOM 1833 C C . LEU A 1 237 ? 1.785 38.906 15.969 1 78.56 237 LEU A C 1
ATOM 1835 O O . LEU A 1 237 ? 1.673 40 16.531 1 78.56 237 LEU A O 1
ATOM 1839 N N . VAL A 1 238 ? 1.415 38.688 14.781 1 80.44 238 VAL A N 1
ATOM 1840 C CA . VAL A 1 238 ? 0.85 39.75 13.969 1 80.44 238 VAL A CA 1
ATOM 1841 C C . VAL A 1 238 ? -0.479 40.219 14.562 1 80.44 238 VAL A C 1
ATOM 1843 O O . VAL A 1 238 ? -0.753 41.406 14.641 1 80.44 238 VAL A O 1
ATOM 1846 N N . SER A 1 239 ? -1.193 39.25 15.031 1 82.12 239 SER A N 1
ATOM 1847 C CA . SER A 1 239 ? -2.479 39.562 15.641 1 82.12 239 SER A CA 1
ATOM 1848 C C . SER A 1 239 ? -2.293 40.312 16.953 1 82.12 239 SER A C 1
ATOM 1850 O O . SER A 1 239 ? -3.041 41.219 17.266 1 82.12 239 SER A O 1
ATOM 1852 N N . PHE A 1 240 ? -1.399 39.906 17.734 1 83.81 240 PHE A N 1
ATOM 1853 C CA . PHE A 1 240 ? -1.048 40.562 18.984 1 83.81 240 PHE A CA 1
ATOM 1854 C C . PHE A 1 240 ? -0.662 42.031 18.734 1 83.81 240 PHE A C 1
ATOM 1856 O O . PHE A 1 240 ? -1.15 42.938 19.422 1 83.81 240 PHE A O 1
ATOM 1863 N N . ILE A 1 241 ? 0.147 42.25 17.734 1 84.25 241 ILE A N 1
ATOM 1864 C CA . ILE A 1 241 ? 0.613 43.594 17.391 1 84.25 241 ILE A CA 1
ATOM 1865 C C . ILE A 1 241 ? -0.552 44.406 16.844 1 84.25 241 ILE A C 1
ATOM 1867 O O . ILE A 1 241 ? -0.706 45.594 17.203 1 84.25 241 ILE A O 1
ATOM 1871 N N . ALA A 1 242 ? -1.349 43.75 16.078 1 86.38 242 ALA A N 1
ATOM 1872 C CA . ALA A 1 242 ? -2.508 44.438 15.516 1 86.38 242 ALA A CA 1
ATOM 1873 C C . ALA A 1 242 ? -3.479 44.844 16.609 1 86.38 242 ALA A C 1
ATOM 1875 O O . ALA A 1 242 ? -3.992 45.969 16.594 1 86.38 242 ALA A O 1
ATOM 1876 N N . GLY A 1 243 ? -3.717 43.938 17.516 1 81.75 243 GLY A N 1
ATOM 1877 C CA . GLY A 1 243 ? -4.555 44.281 18.656 1 81.75 243 GLY A CA 1
ATOM 1878 C C . GLY A 1 243 ? -3.979 45.406 19.5 1 81.75 243 GLY A C 1
ATOM 1879 O O . GLY A 1 243 ? -4.695 46.312 19.906 1 81.75 243 GLY A O 1
ATOM 1880 N N . GLY A 1 244 ? -2.771 45.312 19.766 1 83.88 244 GLY A N 1
ATOM 1881 C CA . GLY A 1 244 ? -2.078 46.375 20.5 1 83.88 244 GLY A CA 1
ATOM 1882 C C . GLY A 1 244 ? -2.125 47.719 19.812 1 83.88 244 GLY A C 1
ATOM 1883 O O . GLY A 1 244 ? -2.369 48.75 20.453 1 83.88 244 GLY A O 1
ATOM 1884 N N . LEU A 1 245 ? -1.917 47.688 18.531 1 84.62 245 LEU A N 1
ATOM 1885 C CA . LEU A 1 245 ? -1.913 48.938 17.766 1 84.62 245 LEU A CA 1
ATOM 1886 C C . LEU A 1 245 ? -3.305 49.562 17.719 1 84.62 245 LEU A C 1
ATOM 1888 O O . LEU A 1 245 ? -3.447 50.75 17.859 1 84.62 245 LEU A O 1
ATOM 1892 N N . LEU A 1 246 ? -4.238 48.781 17.625 1 84.19 246 LEU A N 1
ATOM 1893 C CA . LEU A 1 246 ? -5.609 49.281 17.594 1 84.19 246 LEU A CA 1
ATOM 1894 C C . LEU A 1 246 ? -6.008 49.875 18.953 1 84.19 246 LEU A C 1
ATOM 1896 O O . LEU A 1 246 ? -6.664 50.906 19 1 84.19 246 LEU A O 1
ATOM 1900 N N . ALA A 1 247 ? -5.594 49.188 19.922 1 83.88 247 ALA A N 1
ATOM 1901 C CA . ALA A 1 247 ? -5.879 49.656 21.266 1 83.88 247 ALA A CA 1
ATOM 1902 C C . ALA A 1 247 ? -5.121 50.969 21.547 1 83.88 247 ALA A C 1
ATOM 1904 O O . ALA A 1 247 ? -5.672 51.906 22.141 1 83.88 247 ALA A O 1
ATOM 1905 N N . ALA A 1 248 ? -3.992 51 21.125 1 81.19 248 ALA A N 1
ATOM 1906 C CA . ALA A 1 248 ? -3.178 52.219 21.281 1 81.19 248 ALA A CA 1
ATOM 1907 C C . ALA A 1 248 ? -3.764 53.375 20.5 1 81.19 248 ALA A C 1
ATOM 1909 O O . ALA A 1 248 ? -3.832 54.5 21.016 1 81.19 248 ALA A O 1
ATOM 1910 N N . MET A 1 249 ? -4.168 53.031 19.375 1 81.88 249 MET A N 1
ATOM 1911 C CA . MET A 1 249 ? -4.773 54.094 18.562 1 81.88 249 MET A CA 1
ATOM 1912 C C . MET A 1 249 ? -6.078 54.562 19.172 1 81.88 249 MET A C 1
ATOM 1914 O O . MET A 1 249 ? -6.359 55.781 19.156 1 81.88 249 MET A O 1
ATOM 1918 N N . TYR A 1 250 ? -6.711 53.75 19.734 1 81.38 250 TYR A N 1
ATOM 1919 C CA . TYR A 1 250 ? -7.977 54.094 20.375 1 81.38 250 TYR A CA 1
ATOM 1920 C C . TYR A 1 250 ? -7.742 54.875 21.656 1 81.38 250 TYR A C 1
ATOM 1922 O O . TYR A 1 250 ? -8.398 55.906 21.906 1 81.38 250 TYR A O 1
ATOM 1930 N N . THR A 1 251 ? -6.809 54.531 22.406 1 79.38 251 THR A N 1
ATOM 1931 C CA . THR A 1 251 ? -6.547 55.188 23.688 1 79.38 251 THR A CA 1
ATOM 1932 C C . THR A 1 251 ? -5.848 56.5 23.484 1 79.38 251 THR A C 1
ATOM 1934 O O . THR A 1 251 ? -6.215 57.5 24.109 1 79.38 251 THR A O 1
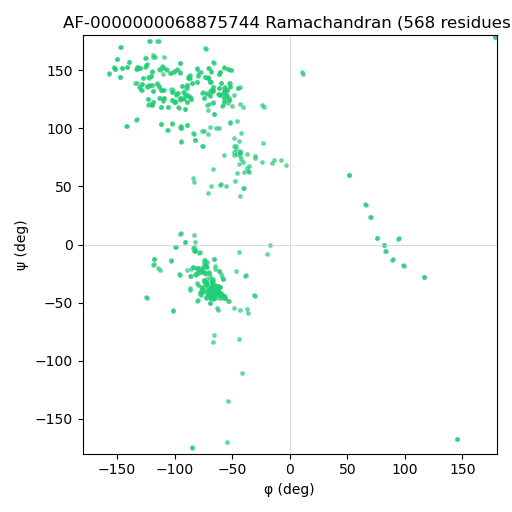ATOM 1937 N N . LEU A 1 252 ? -4.969 56.5 22.609 1 77.06 252 LEU A N 1
ATOM 1938 C CA . LEU A 1 252 ? -4.215 57.719 22.375 1 77.06 252 LEU A CA 1
ATOM 1939 C C . LEU A 1 252 ? -5 58.688 21.5 1 77.06 252 LEU A C 1
ATOM 1941 O O . LEU A 1 252 ? -4.828 59.906 21.609 1 77.06 252 LEU A O 1
ATOM 1945 N N . GLY A 1 253 ? -5.852 58.094 20.781 1 76.88 253 GLY A N 1
ATOM 1946 C CA . GLY A 1 253 ? -6.555 58.906 19.812 1 76.88 253 GLY A CA 1
ATOM 1947 C C . GLY A 1 253 ? -7.906 59.406 20.312 1 76.88 253 GLY A C 1
ATOM 1948 O O . GLY A 1 253 ? -8.367 60.469 19.938 1 76.88 253 GLY A O 1
ATOM 1949 N N . ILE A 1 254 ? -8.383 58.656 21.172 1 76.12 254 ILE A N 1
ATOM 1950 C CA . ILE A 1 254 ? -9.75 59 21.547 1 76.12 254 ILE A CA 1
ATOM 1951 C C . ILE A 1 254 ? -9.844 59.219 23.047 1 76.12 254 ILE A C 1
ATOM 1953 O O . ILE A 1 254 ? -10.328 60.281 23.5 1 76.12 254 ILE A O 1
ATOM 1957 N N . ILE A 1 255 ? -9.273 58.344 23.703 1 73.75 255 ILE A N 1
ATOM 1958 C CA . ILE A 1 255 ? -9.5 58.375 25.141 1 73.75 255 ILE A CA 1
ATOM 1959 C C . ILE A 1 255 ? -8.641 59.469 25.766 1 73.75 255 ILE A C 1
ATOM 1961 O O . ILE A 1 255 ? -9.133 60.281 26.578 1 73.75 255 ILE A O 1
ATOM 1965 N N . LEU A 1 256 ? -7.551 59.562 25.391 1 72.56 256 LEU A N 1
ATOM 1966 C CA . LEU A 1 256 ? -6.652 60.562 25.984 1 72.56 256 LEU A CA 1
ATOM 1967 C C . LEU A 1 256 ? -7.102 61.969 25.656 1 72.56 256 LEU A C 1
ATOM 1969 O O . LEU A 1 256 ? -7.207 62.812 26.547 1 72.56 256 LEU A O 1
ATOM 1973 N N . PRO A 1 257 ? -7.402 62.281 24.562 1 71.25 257 PRO A N 1
ATOM 1974 C CA . PRO A 1 257 ? -7.844 63.656 24.297 1 71.25 257 PRO A CA 1
ATOM 1975 C C . PRO A 1 257 ? -9.195 63.969 24.938 1 71.25 257 PRO A C 1
ATOM 1977 O O . PRO A 1 257 ? -9.422 65.062 25.375 1 71.25 257 PRO A O 1
ATOM 1980 N N . ARG A 1 258 ? -9.93 63.125 25.078 1 71.44 258 ARG A N 1
ATOM 1981 C CA . ARG A 1 258 ? -11.234 63.344 25.703 1 71.44 258 ARG A CA 1
ATOM 1982 C C . ARG A 1 258 ? -11.094 63.562 27.203 1 71.44 258 ARG A C 1
ATOM 1984 O O . ARG A 1 258 ? -11.781 64.375 27.781 1 71.44 258 ARG A O 1
ATOM 1991 N N . ARG A 1 259 ? -10.203 62.969 27.719 1 69.75 259 ARG A N 1
ATOM 1992 C CA . ARG A 1 259 ? -9.992 63.094 29.156 1 69.75 259 ARG A CA 1
ATOM 1993 C C . ARG A 1 259 ? -9.219 64.375 29.469 1 69.75 259 ARG A C 1
ATOM 1995 O O . ARG A 1 259 ? -9.453 65 30.5 1 69.75 259 ARG A O 1
ATOM 2002 N N . LEU A 1 260 ? -8.5 64.875 28.688 1 63.66 260 LEU A N 1
ATOM 2003 C CA . LEU A 1 260 ? -7.758 66.125 28.875 1 63.66 260 LEU A CA 1
ATOM 2004 C C . LEU A 1 260 ? -8.656 67.312 28.625 1 63.66 260 LEU A C 1
ATOM 2006 O O . LEU A 1 260 ? -8.516 68.375 29.312 1 63.66 260 LEU A O 1
ATOM 2010 N N . ARG A 1 261 ? -9.531 67.312 27.828 1 61.31 261 ARG A N 1
ATOM 2011 C CA . ARG A 1 261 ? -10.445 68.438 27.562 1 61.31 261 ARG A CA 1
ATOM 2012 C C . ARG A 1 261 ? -11.422 68.562 28.719 1 61.31 261 ARG A C 1
ATOM 2014 O O . ARG A 1 261 ? -11.75 69.688 29.094 1 61.31 261 ARG A O 1
ATOM 2021 N N . ASN A 1 262 ? -11.766 67.562 29.234 1 55.28 262 ASN A N 1
ATOM 2022 C CA . ASN A 1 262 ? -12.727 67.688 30.312 1 55.28 262 ASN A CA 1
ATOM 2023 C C . ASN A 1 262 ? -12.062 68.188 31.594 1 55.28 262 ASN A C 1
ATOM 2025 O O . ASN A 1 262 ? -12.688 68.812 32.406 1 55.28 262 ASN A O 1
ATOM 2029 N N . ARG A 1 263 ? -10.867 68 31.734 1 55.28 263 ARG A N 1
ATOM 2030 C CA . ARG A 1 263 ? -10.211 68.562 32.938 1 55.28 263 ARG A CA 1
ATOM 2031 C C . ARG A 1 263 ? -9.789 70 32.719 1 55.28 263 ARG A C 1
ATOM 2033 O O . ARG A 1 263 ? -9.633 70.75 33.688 1 55.28 263 ARG A O 1
ATOM 2040 N N . ALA A 1 264 ? -9.641 70.438 31.578 1 46.5 264 ALA A N 1
ATOM 2041 C CA . ALA A 1 264 ? -9.336 71.875 31.438 1 46.5 264 ALA A CA 1
ATOM 2042 C C . ALA A 1 264 ? -10.516 72.688 31.875 1 46.5 264 ALA A C 1
ATOM 2044 O O . ALA A 1 264 ? -10.328 73.812 32.406 1 46.5 264 ALA A O 1
ATOM 2045 N N . MET A 1 265 ? -11.672 72.188 31.734 1 43.34 265 MET A N 1
ATOM 2046 C CA . MET A 1 265 ? -12.734 73.125 32.031 1 43.34 265 MET A CA 1
ATOM 2047 C C . MET A 1 265 ? -12.891 73.312 33.562 1 43.34 265 MET A C 1
ATOM 2049 O O . MET A 1 265 ? -13.68 74.125 34 1 43.34 265 MET A O 1
ATOM 2053 N N . GLY A 1 266 ? -12.391 72.375 34.312 1 40.16 266 GLY A N 1
ATOM 2054 C CA . GLY A 1 266 ? -12.719 72.688 35.688 1 40.16 266 GLY A CA 1
ATOM 2055 C C . GLY A 1 266 ? -11.922 73.875 36.25 1 40.16 266 GLY A C 1
ATOM 2056 O O . GLY A 1 266 ? -12.078 74.188 37.438 1 40.16 266 GLY A O 1
ATOM 2057 N N . GLY A 1 267 ? -10.742 74.062 35.75 1 38.09 267 GLY A N 1
ATOM 2058 C CA . GLY A 1 267 ? -10.094 75 36.594 1 38.09 267 GLY A CA 1
ATOM 2059 C C . GLY A 1 267 ? -10.758 76.375 36.562 1 38.09 267 GLY A C 1
ATOM 2060 O O . GLY A 1 267 ? -11.039 77 37.594 1 38.09 267 GLY A O 1
ATOM 2061 N N . ALA A 1 268 ? -10.492 77.125 35.531 1 37.59 268 ALA A N 1
ATOM 2062 C CA . ALA A 1 268 ? -10.562 78.562 35.719 1 37.59 268 ALA A CA 1
ATOM 2063 C C . ALA A 1 268 ? -12 79.062 35.594 1 37.59 268 ALA A C 1
ATOM 2065 O O . ALA A 1 268 ? -12.578 79.062 34.5 1 37.59 268 ALA A O 1
ATOM 2066 N N . THR A 1 269 ? -12.922 78.438 36.406 1 34.38 269 THR A N 1
ATOM 2067 C CA . THR A 1 269 ? -14.109 79.312 36.5 1 34.38 269 THR A CA 1
ATOM 2068 C C . THR A 1 269 ? -13.727 80.75 36.75 1 34.38 269 THR A C 1
ATOM 2070 O O . THR A 1 269 ? -13.125 81.062 37.781 1 34.38 269 THR A O 1
ATOM 2073 N N . PRO A 1 270 ? -13.312 81.438 35.812 1 33.44 270 PRO A N 1
ATOM 2074 C CA . PRO A 1 270 ? -13.195 82.938 36.062 1 33.44 270 PRO A CA 1
ATOM 2075 C C . PRO A 1 270 ? -14.391 83.5 36.812 1 33.44 270 PRO A C 1
ATOM 2077 O O . PRO A 1 270 ? -15.531 83.062 36.562 1 33.44 270 PRO A O 1
ATOM 2080 N N . LEU A 1 271 ? -14.242 83.625 38.188 1 33.38 271 LEU A N 1
ATOM 2081 C CA . LEU A 1 271 ? -15.133 84.5 38.969 1 33.38 271 LEU A CA 1
ATOM 2082 C C . LEU A 1 271 ? -15.5 85.75 38.156 1 33.38 271 LEU A C 1
ATOM 2084 O O . LEU A 1 271 ? -14.633 86.562 37.844 1 33.38 271 LEU A O 1
ATOM 2088 N N . GLY A 1 272 ? -16.156 85.562 37.062 1 32.06 272 GLY A N 1
ATOM 2089 C CA . GLY A 1 272 ? -16.781 86.688 36.375 1 32.06 272 GLY A CA 1
ATOM 2090 C C . GLY A 1 272 ? -17.422 87.688 37.312 1 32.06 272 GLY A C 1
ATOM 2091 O O . GLY A 1 272 ? -18.422 87.375 37.969 1 32.06 272 GLY A O 1
ATOM 2092 N N . HIS A 1 273 ? -16.5 88.312 38.188 1 32.5 273 HIS A N 1
ATOM 2093 C CA . HIS A 1 273 ? -17.031 89.5 38.812 1 32.5 273 HIS A CA 1
ATOM 2094 C C . HIS A 1 273 ? -17.812 90.375 37.812 1 32.5 273 HIS A C 1
ATOM 2096 O O . HIS A 1 273 ? -17.25 90.75 36.781 1 32.5 273 HIS A O 1
ATOM 2102 N N . GLY A 1 274 ? -19 89.938 37.5 1 30.56 274 GLY A N 1
ATOM 2103 C CA . GLY A 1 274 ? -19.984 90.75 36.875 1 30.56 274 GLY A CA 1
ATOM 2104 C C . GLY A 1 274 ? -19.922 92.188 37.375 1 30.56 274 GLY A C 1
ATOM 2105 O O . GLY A 1 274 ? -20.188 92.5 38.531 1 30.56 274 GLY A O 1
ATOM 2106 N N . LEU A 1 275 ? -18.703 92.812 37.062 1 30.12 275 LEU A N 1
ATOM 2107 C CA . LEU A 1 275 ? -18.719 94.25 37.25 1 30.12 275 LEU A CA 1
ATOM 2108 C C . LEU A 1 275 ? -20 94.875 36.719 1 30.12 275 LEU A C 1
ATOM 2110 O O . LEU A 1 275 ? -20.375 94.625 35.562 1 30.12 275 LEU A O 1
ATOM 2114 N N . GLY A 1 276 ? -21.062 94.75 37.562 1 29.62 276 GLY A N 1
ATOM 2115 C CA . GLY A 1 276 ? -22.281 95.5 37.469 1 29.62 276 GLY A CA 1
ATOM 2116 C C . GLY A 1 276 ? -22.016 96.938 37.031 1 29.62 276 GLY A C 1
ATOM 2117 O O . GLY A 1 276 ? -21.188 97.625 37.625 1 29.62 276 GLY A O 1
ATOM 2118 N N . ASN A 1 277 ? -21.781 97.062 35.719 1 30.38 277 ASN A N 1
ATOM 2119 C CA . ASN A 1 277 ? -21.797 98.375 35.094 1 30.38 277 ASN A CA 1
ATOM 2120 C C . ASN A 1 277 ? -22.922 99.25 35.625 1 30.38 277 ASN A C 1
ATOM 2122 O O . ASN A 1 277 ? -24.094 99.062 35.281 1 30.38 277 ASN A O 1
ATOM 2126 N N . GLY A 1 278 ? -23.047 99.312 36.969 1 27.69 278 GLY A N 1
ATOM 2127 C CA . GLY A 1 278 ? -24.031 100.25 37.5 1 27.69 278 GLY A CA 1
ATOM 2128 C C . GLY A 1 278 ? -23.938 101.625 36.844 1 27.69 278 GLY A C 1
ATOM 2129 O O . GLY A 1 278 ? -24.703 102.562 37.219 1 27.69 278 GLY A O 1
ATOM 2130 N N . TRP A 1 279 ? -22.75 102 36.25 1 28.88 279 TRP A N 1
ATOM 2131 C CA . TRP A 1 279 ? -22.859 103.438 36.188 1 28.88 279 TRP A CA 1
ATOM 2132 C C . TRP A 1 279 ? -23.922 103.875 35.219 1 28.88 279 TRP A C 1
ATOM 2134 O O . TRP A 1 279 ? -23.766 103.688 34 1 28.88 279 TRP A O 1
ATOM 2144 N N . GLY A 1 280 ? -25.156 103.312 35.312 1 27.55 280 GLY A N 1
ATOM 2145 C CA . GLY A 1 280 ? -26.203 104 34.562 1 27.55 280 GLY A CA 1
ATOM 2146 C C . GLY A 1 280 ? -26.141 105.5 34.688 1 27.55 280 GLY A C 1
ATOM 2147 O O . GLY A 1 280 ? -26.141 106.062 35.781 1 27.55 280 GLY A O 1
ATOM 2148 N N . TYR A 1 281 ? -25.188 106.125 33.906 1 27.34 281 TYR A N 1
ATOM 2149 C CA . TYR A 1 281 ? -25.297 107.562 33.781 1 27.34 281 TYR A CA 1
ATOM 2150 C C . TYR A 1 281 ? -26.734 107.938 33.469 1 27.34 281 TYR A C 1
ATOM 2152 O O . TYR A 1 281 ? -27.344 107.438 32.531 1 27.34 281 TYR A O 1
ATOM 2160 N N . SER A 1 282 ? -27.578 108.062 34.5 1 29.33 282 SER A N 1
ATOM 2161 C CA . SER A 1 282 ? -28.844 108.75 34.375 1 29.33 282 SER A CA 1
ATOM 2162 C C . SER A 1 282 ? -28.656 110.062 33.594 1 29.33 282 SER A C 1
ATOM 2164 O O . SER A 1 282 ? -27.797 110.875 33.906 1 29.33 282 SER A O 1
ATOM 2166 N N . LYS A 1 283 ? -28.781 109.938 32.25 1 32.03 283 LYS A N 1
ATOM 2167 C CA . LYS A 1 283 ? -28.984 111.188 31.531 1 32.03 283 LYS A CA 1
ATOM 2168 C C . LYS A 1 283 ? -29.938 112.125 32.281 1 32.03 283 LYS A C 1
ATOM 2170 O O . LYS A 1 283 ? -30.906 111.688 32.906 1 32.03 283 LYS A O 1
ATOM 2175 N N . ARG A 1 284 ? -29.453 113.312 32.688 1 31.39 284 ARG A N 1
ATOM 2176 C CA . ARG A 1 284 ? -30.125 114.562 33.094 1 31.39 284 ARG A CA 1
ATOM 2177 C C . ARG A 1 284 ? -31.234 114.938 32.125 1 31.39 284 ARG A C 1
ATOM 2179 O O . ARG A 1 284 ? -30.969 115.312 30.969 1 31.39 284 ARG A O 1
ATOM 2186 N N . MET A 1 285 ? -32.281 114.062 31.984 1 23.66 285 MET A N 1
ATOM 2187 C CA . MET A 1 285 ? -33.469 114.75 31.469 1 23.66 285 MET A CA 1
ATOM 2188 C C . MET A 1 285 ? -33.844 115.938 32.344 1 23.66 285 MET A C 1
ATOM 2190 O O . MET A 1 285 ? -34.188 115.75 33.5 1 23.66 285 MET A O 1
ATOM 2194 N N . ASP A 1 286 ? -33.156 116.938 32.812 1 22.09 286 ASP A N 1
ATOM 2195 C CA . ASP A 1 286 ? -33.969 118.125 32.5 1 22.09 286 ASP A CA 1
ATOM 2196 C C . ASP A 1 286 ? -34.031 118.375 31.016 1 22.09 286 ASP A C 1
ATOM 2198 O O . ASP A 1 286 ? -33.031 118.188 30.297 1 22.09 286 ASP A O 1
ATOM 2202 N N . MET B 1 1 ? -33.656 38.188 -23.547 1 29.2 1 MET B N 1
ATOM 2203 C CA . MET B 1 1 ? -34.344 37.438 -22.516 1 29.2 1 MET B CA 1
ATOM 2204 C C . MET B 1 1 ? -34.094 35.938 -22.672 1 29.2 1 MET B C 1
ATOM 2206 O O . MET B 1 1 ? -34.5 35.125 -21.828 1 29.2 1 MET B O 1
ATOM 2210 N N . LEU B 1 2 ? -33.812 35.438 -23.891 1 39.16 2 LEU B N 1
ATOM 2211 C CA . LEU B 1 2 ? -33.812 34 -24.141 1 39.16 2 LEU B CA 1
ATOM 2212 C C . LEU B 1 2 ? -32.562 33.344 -23.578 1 39.16 2 LEU B C 1
ATOM 2214 O O . LEU B 1 2 ? -32.438 32.125 -23.609 1 39.16 2 LEU B O 1
ATOM 2218 N N . SER B 1 3 ? -31.516 34.094 -23.375 1 40.84 3 SER B N 1
ATOM 2219 C CA . SER B 1 3 ? -30.234 33.438 -23.172 1 40.84 3 SER B CA 1
ATOM 2220 C C . SER B 1 3 ? -30.141 32.781 -21.797 1 40.84 3 SER B C 1
ATOM 2222 O O . SER B 1 3 ? -29.125 32.188 -21.453 1 40.84 3 SER B O 1
ATOM 2224 N N . LEU B 1 4 ? -31.078 33.188 -20.844 1 41.41 4 LEU B N 1
ATOM 2225 C CA . LEU B 1 4 ? -30.844 32.812 -19.453 1 41.41 4 LEU B CA 1
ATOM 2226 C C . LEU B 1 4 ? -31.328 31.391 -19.172 1 41.41 4 LEU B C 1
ATOM 2228 O O . LEU B 1 4 ? -31.266 30.922 -18.047 1 41.41 4 LEU B O 1
ATOM 2232 N N . ALA B 1 5 ? -32 30.734 -20.188 1 40 5 ALA B N 1
ATOM 2233 C CA . ALA B 1 5 ? -32.75 29.531 -19.812 1 40 5 ALA B CA 1
ATOM 2234 C C . ALA B 1 5 ? -31.844 28.312 -19.781 1 40 5 ALA B C 1
ATOM 2236 O O . ALA B 1 5 ? -32.281 27.203 -19.469 1 40 5 ALA B O 1
ATOM 2237 N N . ILE B 1 6 ? -30.688 28.422 -20.453 1 41.75 6 ILE B N 1
ATOM 2238 C CA . ILE B 1 6 ? -30 27.141 -20.688 1 41.75 6 ILE B CA 1
ATOM 2239 C C . ILE B 1 6 ? -29.281 26.719 -19.406 1 41.75 6 ILE B C 1
ATOM 2241 O O . ILE B 1 6 ? -28.75 25.609 -19.344 1 41.75 6 ILE B O 1
ATOM 2245 N N . LEU B 1 7 ? -29.25 27.594 -18.375 1 40.78 7 LEU B N 1
ATOM 2246 C CA . LEU B 1 7 ? -28.422 27.234 -17.234 1 40.78 7 LEU B CA 1
ATOM 2247 C C . LEU B 1 7 ? -29.125 26.234 -16.344 1 40.78 7 LEU B C 1
ATOM 2249 O O . LEU B 1 7 ? -28.484 25.578 -15.508 1 40.78 7 LEU B O 1
ATOM 2253 N N . PRO B 1 8 ? -30.531 26.078 -16.391 1 45.53 8 PRO B N 1
ATOM 2254 C CA . PRO B 1 8 ? -31.125 25.203 -15.383 1 45.53 8 PRO B CA 1
ATOM 2255 C C . PRO B 1 8 ? -31.016 23.719 -15.75 1 45.53 8 PRO B C 1
ATOM 2257 O O . PRO B 1 8 ? -31.156 22.859 -14.883 1 45.53 8 PRO B O 1
ATOM 2260 N N . ALA B 1 9 ? -30.812 23.406 -17.031 1 42.84 9 ALA B N 1
ATOM 2261 C CA . ALA B 1 9 ? -30.938 22 -17.406 1 42.84 9 ALA B CA 1
ATOM 2262 C C . ALA B 1 9 ? -29.719 21.203 -16.984 1 42.84 9 ALA B C 1
ATOM 2264 O O . ALA B 1 9 ? -29.797 20.016 -16.688 1 42.84 9 ALA B O 1
ATOM 2265 N N . LEU B 1 10 ? -28.531 21.781 -17.062 1 39.53 10 LEU B N 1
ATOM 2266 C CA . LEU B 1 10 ? -27.344 21 -16.734 1 39.53 10 LEU B CA 1
ATOM 2267 C C . LEU B 1 10 ? -27.281 20.719 -15.242 1 39.53 10 LEU B C 1
ATOM 2269 O O . LEU B 1 10 ? -26.688 19.719 -14.82 1 39.53 10 LEU B O 1
ATOM 2273 N N . ALA B 1 11 ? -27.922 21.547 -14.398 1 39.47 11 ALA B N 1
ATOM 2274 C CA . ALA B 1 11 ? -27.938 21.281 -12.961 1 39.47 11 ALA B CA 1
ATOM 2275 C C . ALA B 1 11 ? -28.859 20.109 -12.625 1 39.47 11 ALA B C 1
ATOM 2277 O O . ALA B 1 11 ? -28.641 19.406 -11.641 1 39.47 11 ALA B O 1
ATOM 2278 N N . ALA B 1 12 ? -29.844 19.812 -13.422 1 40.59 12 ALA B N 1
ATOM 2279 C CA . ALA B 1 12 ? -30.797 18.75 -13.117 1 40.59 12 ALA B CA 1
ATOM 2280 C C . ALA B 1 12 ? -30.188 17.375 -13.375 1 40.59 12 ALA B C 1
ATOM 2282 O O . ALA B 1 12 ? -30.531 16.406 -12.703 1 40.59 12 ALA B O 1
ATOM 2283 N N . LEU B 1 13 ? -29.375 17.234 -14.453 1 39.09 13 LEU B N 1
ATOM 2284 C CA . LEU B 1 13 ? -28.812 15.914 -14.742 1 39.09 13 LEU B CA 1
ATOM 2285 C C . LEU B 1 13 ? -27.797 15.516 -13.664 1 39.09 13 LEU B C 1
ATOM 2287 O O . LEU B 1 13 ? -27.688 14.336 -13.32 1 39.09 13 LEU B O 1
ATOM 2291 N N . VAL B 1 14 ? -27.047 16.453 -13.141 1 38.56 14 VAL B N 1
ATOM 2292 C CA . VAL B 1 14 ? -26.125 16.125 -12.047 1 38.56 14 VAL B CA 1
ATOM 2293 C C . VAL B 1 14 ? -26.922 15.75 -10.797 1 38.56 14 VAL B C 1
ATOM 2295 O O . VAL B 1 14 ? -26.484 14.898 -10.016 1 38.56 14 VAL B O 1
ATOM 2298 N N . ALA B 1 15 ? -28.141 16.312 -10.562 1 38.94 15 ALA B N 1
ATOM 2299 C CA . ALA B 1 15 ? -28.969 15.992 -9.406 1 38.94 15 ALA B CA 1
ATOM 2300 C C . ALA B 1 15 ? -29.547 14.586 -9.523 1 38.94 15 ALA B C 1
ATOM 2302 O O . ALA B 1 15 ? -29.703 13.891 -8.516 1 38.94 15 ALA B O 1
ATOM 2303 N N . ALA B 1 16 ? -29.984 14.164 -10.719 1 38 16 ALA B N 1
ATOM 2304 C CA . ALA B 1 16 ? -30.641 12.867 -10.875 1 38 16 ALA B CA 1
ATOM 2305 C C . ALA B 1 16 ? -29.656 11.727 -10.641 1 38 16 ALA B C 1
ATOM 2307 O O . ALA B 1 16 ? -30.031 10.688 -10.086 1 38 16 ALA B O 1
ATOM 2308 N N . THR B 1 17 ? -28.438 11.742 -11.211 1 40.16 17 THR B N 1
ATOM 2309 C CA . THR B 1 17 ? -27.453 10.703 -10.914 1 40.16 17 THR B CA 1
ATOM 2310 C C . THR B 1 17 ? -27.094 10.695 -9.438 1 40.16 17 THR B C 1
ATOM 2312 O O . THR B 1 17 ? -26.672 9.672 -8.898 1 40.16 17 THR B O 1
ATOM 2315 N N . ASP B 1 18 ? -27.281 11.805 -8.719 1 40.41 18 ASP B N 1
ATOM 2316 C CA . ASP B 1 18 ? -27.078 11.969 -7.281 1 40.41 18 ASP B CA 1
ATOM 2317 C C . ASP B 1 18 ? -28.203 11.289 -6.496 1 40.41 18 ASP B C 1
ATOM 2319 O O . ASP B 1 18 ? -28 10.828 -5.375 1 40.41 18 ASP B O 1
ATOM 2323 N N . ILE B 1 19 ? -29.391 11.227 -7.035 1 42.94 19 ILE B N 1
ATOM 2324 C CA . ILE B 1 19 ? -30.562 10.648 -6.367 1 42.94 19 ILE B CA 1
ATOM 2325 C C . ILE B 1 19 ? -30.391 9.141 -6.242 1 42.94 19 ILE B C 1
ATOM 2327 O O . ILE B 1 19 ? -30.719 8.547 -5.211 1 42.94 19 ILE B O 1
ATOM 2331 N N . GLU B 1 20 ? -30.062 8.477 -7.316 1 45.72 20 GLU B N 1
ATOM 2332 C CA . GLU B 1 20 ? -29.953 7.023 -7.258 1 45.72 20 GLU B CA 1
ATOM 2333 C C . GLU B 1 20 ? -28.859 6.59 -6.293 1 45.72 20 GLU B C 1
ATOM 2335 O O . GLU B 1 20 ? -28.984 5.574 -5.609 1 45.72 20 GLU B O 1
ATOM 2340 N N . HIS B 1 21 ? -27.75 7.215 -6.191 1 50 21 HIS B N 1
ATOM 2341 C CA . HIS B 1 21 ? -26.688 6.914 -5.246 1 50 21 HIS B CA 1
ATOM 2342 C C . HIS B 1 21 ? -27.062 7.348 -3.832 1 50 21 HIS B C 1
ATOM 2344 O O . HIS B 1 21 ? -26.469 6.898 -2.857 1 50 21 HIS B O 1
ATOM 2350 N N . ALA B 1 22 ? -28.094 8.242 -3.707 1 49.72 22 ALA B N 1
ATOM 2351 C CA . ALA B 1 22 ? -28.609 8.742 -2.436 1 49.72 22 ALA B CA 1
ATOM 2352 C C . ALA B 1 22 ? -29.234 7.621 -1.614 1 49.72 22 ALA B C 1
ATOM 2354 O O . ALA B 1 22 ? -29.266 7.684 -0.383 1 49.72 22 ALA B O 1
ATOM 2355 N N . ALA B 1 23 ? -29.578 6.469 -2.332 1 60.12 23 ALA B N 1
ATOM 2356 C CA . ALA B 1 23 ? -30.344 5.445 -1.618 1 60.12 23 ALA B CA 1
ATOM 2357 C C . ALA B 1 23 ? -29.438 4.316 -1.149 1 60.12 23 ALA B C 1
ATOM 2359 O O . ALA B 1 23 ? -29.859 3.426 -0.414 1 60.12 23 ALA B O 1
ATOM 2360 N N . LEU B 1 24 ? -28.109 4.402 -1.481 1 69.75 24 LEU B N 1
ATOM 2361 C CA . LEU B 1 24 ? -27.297 3.256 -1.079 1 69.75 24 LEU B CA 1
ATOM 2362 C C . LEU B 1 24 ? -26.75 3.443 0.333 1 69.75 24 LEU B C 1
ATOM 2364 O O . LEU B 1 24 ? -26.5 4.57 0.76 1 69.75 24 LEU B O 1
ATOM 2368 N N . PRO B 1 25 ? -26.719 2.291 0.985 1 78.31 25 PRO B N 1
ATOM 2369 C CA . PRO B 1 25 ? -26.25 2.385 2.369 1 78.31 25 PRO B CA 1
ATOM 2370 C C . PRO B 1 25 ? -24.828 2.895 2.475 1 78.31 25 PRO B C 1
ATOM 2372 O O . PRO B 1 25 ? -24.047 2.75 1.529 1 78.31 25 PRO B O 1
ATOM 2375 N N . SER B 1 26 ? -24.578 3.623 3.537 1 83.62 26 SER B N 1
ATOM 2376 C CA . SER B 1 26 ? -23.234 4.121 3.844 1 83.62 26 SER B CA 1
ATOM 2377 C C . SER B 1 26 ? -22.797 3.709 5.246 1 83.62 26 SER B C 1
ATOM 2379 O O . SER B 1 26 ? -23.641 3.367 6.086 1 83.62 26 SER B O 1
ATOM 2381 N N . TYR B 1 27 ? -21.5 3.619 5.379 1 87 27 TYR B N 1
ATOM 2382 C CA . TYR B 1 27 ? -20.969 3.242 6.684 1 87 27 TYR B CA 1
ATOM 2383 C C . TYR B 1 27 ? -21.188 4.355 7.703 1 87 27 TYR B C 1
ATOM 2385 O O . TYR B 1 27 ? -21.031 5.535 7.383 1 87 27 TYR B O 1
ATOM 2393 N N . HIS B 1 28 ? -21.547 3.9 8.906 1 82.94 28 HIS B N 1
ATOM 2394 C CA . HIS B 1 28 ? -21.531 4.805 10.047 1 82.94 28 HIS B CA 1
ATOM 2395 C C . HIS B 1 28 ? -20.219 4.684 10.828 1 82.94 28 HIS B C 1
ATOM 2397 O O . HIS B 1 28 ? -19.562 3.645 10.781 1 82.94 28 HIS B O 1
ATOM 2403 N N . TYR B 1 29 ? -19.984 5.785 11.508 1 82.69 29 TYR B N 1
ATOM 2404 C CA . TYR B 1 29 ? -18.766 5.781 12.312 1 82.69 29 TYR B CA 1
ATOM 2405 C C . TYR B 1 29 ? -18.734 4.59 13.266 1 82.69 29 TYR B C 1
ATOM 2407 O O . TYR B 1 29 ? -19.734 4.312 13.945 1 82.69 29 TYR B O 1
ATOM 2415 N N . GLY B 1 30 ? -17.609 3.854 13.227 1 87.19 30 GLY B N 1
ATOM 2416 C CA . GLY B 1 30 ? -17.438 2.73 14.133 1 87.19 30 GLY B CA 1
ATOM 2417 C C . GLY B 1 30 ? -17.969 1.427 13.578 1 87.19 30 GLY B C 1
ATOM 2418 O O . GLY B 1 30 ? -17.719 0.356 14.133 1 87.19 30 GLY B O 1
ATOM 2419 N N . ALA B 1 31 ? -18.766 1.469 12.492 1 90.19 31 ALA B N 1
ATOM 2420 C CA . ALA B 1 31 ? -19.312 0.249 11.898 1 90.19 31 ALA B CA 1
ATOM 2421 C C . ALA B 1 31 ? -18.203 -0.722 11.523 1 90.19 31 ALA B C 1
ATOM 2423 O O . ALA B 1 31 ? -17.172 -0.317 10.961 1 90.19 31 ALA B O 1
ATOM 2424 N N . PRO B 1 32 ? -18.391 -1.966 11.906 1 94.31 32 PRO B N 1
ATOM 2425 C CA . PRO B 1 32 ? -17.359 -2.949 11.562 1 94.31 32 PRO B CA 1
ATOM 2426 C C . PRO B 1 32 ? -17.266 -3.197 10.055 1 94.31 32 PRO B C 1
ATOM 2428 O O . PRO B 1 32 ? -18.281 -3.223 9.367 1 94.31 32 PRO B O 1
ATOM 2431 N N . ILE B 1 33 ? -16.109 -3.242 9.562 1 96 33 ILE B N 1
ATOM 2432 C CA . ILE B 1 33 ? -15.836 -3.576 8.172 1 96 33 ILE B CA 1
ATOM 2433 C C . ILE B 1 33 ? -15.133 -4.934 8.094 1 96 33 ILE B C 1
ATOM 2435 O O . ILE B 1 33 ? -13.945 -5.043 8.398 1 96 33 ILE B O 1
ATOM 2439 N N . PRO B 1 34 ? -15.828 -5.93 7.723 1 97.06 34 PRO B N 1
ATOM 2440 C CA . PRO B 1 34 ? -15.203 -7.25 7.633 1 97.06 34 PRO B CA 1
ATOM 2441 C C . PRO B 1 34 ? -14.18 -7.348 6.5 1 97.06 34 PRO B C 1
ATOM 2443 O O . PRO B 1 34 ? -14.344 -6.695 5.465 1 97.06 34 PRO B O 1
ATOM 2446 N N . ILE B 1 35 ? -13.18 -8.18 6.73 1 98.31 35 ILE B N 1
ATOM 2447 C CA . ILE B 1 35 ? -12.141 -8.406 5.734 1 98.31 35 ILE B CA 1
ATOM 2448 C C . ILE B 1 35 ? -12.219 -9.844 5.215 1 98.31 35 ILE B C 1
ATOM 2450 O O . ILE B 1 35 ? -12.242 -10.789 6 1 98.31 35 ILE B O 1
ATOM 2454 N N . GLU B 1 36 ? -12.305 -9.938 3.918 1 97.88 36 GLU B N 1
ATOM 2455 C CA . GLU B 1 36 ? -12.242 -11.242 3.277 1 97.88 36 GLU B CA 1
ATOM 2456 C C . GLU B 1 36 ? -11.008 -11.367 2.389 1 97.88 36 GLU B C 1
ATOM 2458 O O . GLU B 1 36 ? -10.633 -10.406 1.705 1 97.88 36 GLU B O 1
ATOM 2463 N N . CYS B 1 37 ? -10.383 -12.523 2.455 1 98 37 CYS B N 1
ATOM 2464 C CA . CYS B 1 37 ? -9.164 -12.734 1.673 1 98 37 CYS B CA 1
ATOM 2465 C C . CYS B 1 37 ? -9.344 -13.883 0.686 1 98 37 CYS B C 1
ATOM 2467 O O . CYS B 1 37 ? -10.125 -14.805 0.933 1 98 37 CYS B O 1
ATOM 2469 N N . MET B 1 38 ? -8.641 -13.719 -0.416 1 97.56 38 MET B N 1
ATOM 2470 C CA . MET B 1 38 ? -8.68 -14.773 -1.429 1 97.56 38 MET B CA 1
ATOM 2471 C C . MET B 1 38 ? -8.156 -16.094 -0.866 1 97.56 38 MET B C 1
ATOM 2473 O O . MET B 1 38 ? -7.062 -16.141 -0.297 1 97.56 38 MET B O 1
ATOM 2477 N N . ASN B 1 39 ? -8.984 -17.141 -1.072 1 97.44 39 ASN B N 1
ATOM 2478 C CA . ASN B 1 39 ? -8.562 -18.453 -0.623 1 97.44 39 ASN B CA 1
ATOM 2479 C C . ASN B 1 39 ? -7.516 -19.062 -1.551 1 97.44 39 ASN B C 1
ATOM 2481 O O . ASN B 1 39 ? -7.652 -19 -2.773 1 97.44 39 ASN B O 1
ATOM 2485 N N . ARG B 1 40 ? -6.457 -19.531 -0.909 1 97.31 40 ARG B N 1
ATOM 2486 C CA . ARG B 1 40 ? -5.367 -20.094 -1.698 1 97.31 40 ARG B CA 1
ATOM 2487 C C . ARG B 1 40 ? -4.965 -21.469 -1.175 1 97.31 40 ARG B C 1
ATOM 2489 O O . ARG B 1 40 ? -5.09 -21.75 0.02 1 97.31 40 ARG B O 1
ATOM 2496 N N . SER B 1 41 ? -4.465 -22.266 -2.102 1 96.38 41 SER B N 1
ATOM 2497 C CA . SER B 1 41 ? -3.896 -23.562 -1.727 1 96.38 41 SER B CA 1
ATOM 2498 C C . SER B 1 41 ? -2.561 -23.391 -1.011 1 96.38 41 SER B C 1
ATOM 2500 O O . SER B 1 41 ? -1.65 -22.75 -1.529 1 96.38 41 SER B O 1
ATOM 2502 N N . SER B 1 42 ? -2.4 -24.047 0.142 1 94.88 42 SER B N 1
ATOM 2503 C CA . SER B 1 42 ? -1.145 -23.953 0.882 1 94.88 42 SER B CA 1
ATOM 2504 C C . SER B 1 42 ? -0.039 -24.75 0.184 1 94.88 42 SER B C 1
ATOM 2506 O O . SER B 1 42 ? 1.145 -24.547 0.466 1 94.88 42 SER B O 1
ATOM 2508 N N . GLU B 1 43 ? -0.365 -25.594 -0.756 1 94.25 43 GLU B N 1
ATOM 2509 C CA . GLU B 1 43 ? 0.608 -26.422 -1.46 1 94.25 43 GLU B CA 1
ATOM 2510 C C . GLU B 1 43 ? 1.206 -25.672 -2.652 1 94.25 43 GLU B C 1
ATOM 2512 O O . GLU B 1 43 ? 2.418 -25.719 -2.875 1 94.25 43 GLU B O 1
ATOM 2517 N N . THR B 1 44 ? 0.343 -24.906 -3.346 1 93.62 44 THR B N 1
ATOM 2518 C CA . THR B 1 44 ? 0.824 -24.344 -4.602 1 93.62 44 THR B CA 1
ATOM 2519 C C . THR B 1 44 ? 0.822 -22.812 -4.539 1 93.62 44 THR B C 1
ATOM 2521 O O . THR B 1 44 ? 1.452 -22.156 -5.371 1 93.62 44 THR B O 1
ATOM 2524 N N . GLY B 1 45 ? 0.098 -22.297 -3.578 1 94.31 45 GLY B N 1
ATOM 2525 C CA . GLY B 1 45 ? -0.047 -20.859 -3.514 1 94.31 45 GLY B CA 1
ATOM 2526 C C . GLY B 1 45 ? -1.106 -20.328 -4.457 1 94.31 45 GLY B C 1
ATOM 2527 O O . GLY B 1 45 ? -1.392 -19.125 -4.465 1 94.31 45 GLY B O 1
ATOM 2528 N N . GLU B 1 46 ? -1.811 -21.172 -5.258 1 93.94 46 GLU B N 1
ATOM 2529 C CA . GLU B 1 46 ? -2.811 -20.766 -6.242 1 93.94 46 GLU B CA 1
ATOM 2530 C C . GLU B 1 46 ? -4.156 -20.484 -5.578 1 93.94 46 GLU B C 1
ATOM 2532 O O . GLU B 1 46 ? -4.477 -21.078 -4.543 1 93.94 46 GLU B O 1
ATOM 2537 N N . HIS B 1 47 ? -4.832 -19.609 -6.25 1 94.44 47 HIS B N 1
ATOM 2538 C CA . HIS B 1 47 ? -6.156 -19.312 -5.711 1 94.44 47 HIS B CA 1
ATOM 2539 C C . HIS B 1 47 ? -7.102 -20.5 -5.91 1 94.44 47 HIS B C 1
ATOM 2541 O O . HIS B 1 47 ? -6.926 -21.281 -6.84 1 94.44 47 HIS B O 1
ATOM 2547 N N . ILE B 1 48 ? -8.039 -20.594 -5.047 1 95.12 48 ILE B N 1
ATOM 2548 C CA . ILE B 1 48 ? -9.047 -21.656 -5.105 1 95.12 48 ILE B CA 1
ATOM 2549 C C . ILE B 1 48 ? -10.352 -21.094 -5.66 1 95.12 48 ILE B C 1
ATOM 2551 O O . ILE B 1 48 ? -10.789 -20 -5.266 1 95.12 48 ILE B O 1
ATOM 2555 N N . GLU B 1 49 ? -10.93 -21.797 -6.578 1 92.5 49 GLU B N 1
ATOM 2556 C CA . GLU B 1 49 ? -12.195 -21.406 -7.188 1 92.5 49 GLU B CA 1
ATOM 2557 C C . GLU B 1 49 ? -13.32 -22.359 -6.77 1 92.5 49 GLU B C 1
ATOM 2559 O O . GLU B 1 49 ? -13.078 -23.516 -6.453 1 92.5 49 GLU B O 1
ATOM 2564 N N . ASP B 1 50 ? -14.477 -21.766 -6.809 1 90 50 ASP B N 1
ATOM 2565 C CA . ASP B 1 50 ? -15.641 -22.594 -6.508 1 90 50 ASP B CA 1
ATOM 2566 C C . ASP B 1 50 ? -16.125 -23.328 -7.754 1 90 50 ASP B C 1
ATOM 2568 O O . ASP B 1 50 ? -15.461 -23.328 -8.789 1 90 50 ASP B O 1
ATOM 2572 N N . GLY B 1 51 ? -17.266 -24.047 -7.633 1 88.19 51 GLY B N 1
ATOM 2573 C CA . GLY B 1 51 ? -17.828 -24.828 -8.727 1 88.19 51 GLY B CA 1
ATOM 2574 C C . GLY B 1 51 ? -18.141 -24 -9.953 1 88.19 51 GLY B C 1
ATOM 2575 O O . GLY B 1 51 ? -18.141 -24.516 -11.07 1 88.19 51 GLY B O 1
ATOM 2576 N N . ASN B 1 52 ? -18.438 -22.672 -9.766 1 88.5 52 ASN B N 1
ATOM 2577 C CA . ASN B 1 52 ? -18.781 -21.781 -10.867 1 88.5 52 ASN B CA 1
ATOM 2578 C C . ASN B 1 52 ? -17.547 -21.031 -11.383 1 88.5 52 ASN B C 1
ATOM 2580 O O . ASN B 1 52 ? -17.672 -20.016 -12.062 1 88.5 52 ASN B O 1
ATOM 2584 N N . HIS B 1 53 ? -16.344 -21.406 -10.938 1 85.44 53 HIS B N 1
ATOM 2585 C CA . HIS B 1 53 ? -15.07 -20.844 -11.367 1 85.44 53 HIS B CA 1
ATOM 2586 C C . HIS B 1 53 ? -14.898 -19.422 -10.859 1 85.44 53 HIS B C 1
ATOM 2588 O O . HIS B 1 53 ? -14.289 -18.578 -11.539 1 85.44 53 HIS B O 1
ATOM 2594 N N . GLN B 1 54 ? -15.648 -19.219 -9.781 1 88.19 54 GLN B N 1
ATOM 2595 C CA . GLN B 1 54 ? -15.453 -17.922 -9.125 1 88.19 54 GLN B CA 1
ATOM 2596 C C . GLN B 1 54 ? -14.453 -18.047 -7.98 1 88.19 54 GLN B C 1
ATOM 2598 O O . GLN B 1 54 ? -14.367 -19.078 -7.316 1 88.19 54 GLN B O 1
ATOM 2603 N N . LEU B 1 55 ? -13.789 -16.953 -7.836 1 92.44 55 LEU B N 1
ATOM 2604 C CA . LEU B 1 55 ? -12.805 -16.922 -6.754 1 92.44 55 LEU B CA 1
ATOM 2605 C C . LEU B 1 55 ? -13.484 -17.125 -5.402 1 92.44 55 LEU B C 1
ATOM 2607 O O . LEU B 1 55 ? -14.555 -16.562 -5.152 1 92.44 55 LEU B O 1
ATOM 2611 N N . GLN B 1 56 ? -12.891 -17.969 -4.605 1 96.5 56 GLN B N 1
ATOM 2612 C CA . GLN B 1 56 ? -13.383 -18.172 -3.248 1 96.5 56 GLN B CA 1
ATOM 2613 C C . GLN B 1 56 ? -12.734 -17.188 -2.273 1 96.5 56 GLN B C 1
ATOM 2615 O O . GLN B 1 56 ? -11.516 -17.047 -2.25 1 96.5 56 GLN B O 1
ATOM 2620 N N . TRP B 1 57 ? -13.586 -16.516 -1.527 1 96.38 57 TRP B N 1
ATOM 2621 C CA . TRP B 1 57 ? -13.141 -15.57 -0.516 1 96.38 57 TRP B CA 1
ATOM 2622 C C . TRP B 1 57 ? -13.445 -16.078 0.888 1 96.38 57 TRP B C 1
ATOM 2624 O O . TRP B 1 57 ? -14.539 -16.594 1.145 1 96.38 57 TRP B O 1
ATOM 2634 N N . ILE B 1 58 ? -12.484 -16.016 1.79 1 97.12 58 ILE B N 1
ATOM 2635 C CA . ILE B 1 58 ? -12.648 -16.469 3.17 1 97.12 58 ILE B CA 1
ATOM 2636 C C . ILE B 1 58 ? -12.289 -15.328 4.121 1 97.12 58 ILE B C 1
ATOM 2638 O O . ILE B 1 58 ? -11.555 -14.406 3.752 1 97.12 58 ILE B O 1
ATOM 2642 N N . PRO B 1 59 ? -12.867 -15.375 5.355 1 97.81 59 PRO B N 1
ATOM 2643 C CA . PRO B 1 59 ? -12.508 -14.328 6.312 1 97.81 59 PRO B CA 1
ATOM 2644 C C . PRO B 1 59 ? -11.016 -14.312 6.637 1 97.81 59 PRO B C 1
ATOM 2646 O O . PRO B 1 59 ? -10.359 -15.352 6.57 1 97.81 59 PRO B O 1
ATOM 2649 N N . PHE B 1 60 ? -10.492 -13.172 6.914 1 97.81 60 PHE B N 1
ATOM 2650 C CA . PHE B 1 60 ? -9.148 -13.07 7.465 1 97.81 60 PHE B CA 1
ATOM 2651 C C . PHE B 1 60 ? -8.984 -13.992 8.672 1 97.81 60 PHE B C 1
ATOM 2653 O O . PHE B 1 60 ? -9.945 -14.242 9.398 1 97.81 60 PHE B O 1
ATOM 2660 N N . PRO B 1 61 ? -7.797 -14.508 8.945 1 95.94 61 PRO B N 1
ATOM 2661 C CA . PRO B 1 61 ? -7.594 -15.375 10.109 1 95.94 61 PRO B CA 1
ATOM 2662 C C . PRO B 1 61 ? -8.062 -14.727 11.414 1 95.94 61 PRO B C 1
ATOM 2664 O O . PRO B 1 61 ? -7.996 -13.508 11.562 1 95.94 61 PRO B O 1
ATOM 2667 N N . ASP B 1 62 ? -8.469 -15.586 12.32 1 96.75 62 ASP B N 1
ATOM 2668 C CA . ASP B 1 62 ? -8.969 -15.117 13.602 1 96.75 62 ASP B CA 1
ATOM 2669 C C . ASP B 1 62 ? -7.84 -14.5 14.438 1 96.75 62 ASP B C 1
ATOM 2671 O O . ASP B 1 62 ? -6.73 -15.031 14.477 1 96.75 62 ASP B O 1
ATOM 2675 N N . CYS B 1 63 ? -8.203 -13.453 15.055 1 97.38 63 CYS B N 1
ATOM 2676 C CA . CYS B 1 63 ? -7.293 -12.812 15.992 1 97.38 63 CYS B CA 1
ATOM 2677 C C . CYS B 1 63 ? -7.461 -13.391 17.391 1 97.38 63 CYS B C 1
ATOM 2679 O O . CYS B 1 63 ? -8.578 -13.492 17.906 1 97.38 63 CYS B O 1
ATOM 2681 N N . LYS B 1 64 ? -6.406 -13.664 18 1 96.75 64 LYS B N 1
ATOM 2682 C CA . LYS B 1 64 ? -6.449 -14.211 19.344 1 96.75 64 LYS B CA 1
ATOM 2683 C C . LYS B 1 64 ? -7.102 -13.234 20.328 1 96.75 64 LYS B C 1
ATOM 2685 O O . LYS B 1 64 ? -7.82 -13.641 21.234 1 96.75 64 LYS B O 1
ATOM 2690 N N . GLU B 1 65 ? -6.832 -11.945 20.172 1 96.56 65 GLU B N 1
ATOM 2691 C CA . GLU B 1 65 ? -7.316 -10.898 21.062 1 96.56 65 GLU B CA 1
ATOM 2692 C C . GLU B 1 65 ? -8.844 -10.859 21.094 1 96.56 65 GLU B C 1
ATOM 2694 O O . GLU B 1 65 ? -9.438 -10.625 22.156 1 96.56 65 GLU B O 1
ATOM 2699 N N . THR B 1 66 ? -9.492 -11.109 19.922 1 95.75 66 THR B N 1
ATOM 2700 C CA . THR B 1 66 ? -10.93 -10.914 19.812 1 95.75 66 THR B CA 1
ATOM 2701 C C . THR B 1 66 ? -11.648 -12.25 19.609 1 95.75 66 THR B C 1
ATOM 2703 O O . THR B 1 66 ? -12.859 -12.344 19.812 1 95.75 66 THR B O 1
ATOM 2706 N N . GLY B 1 67 ? -10.898 -13.242 19.125 1 96.44 67 GLY B N 1
ATOM 2707 C CA . GLY B 1 67 ? -11.508 -14.523 18.781 1 96.44 67 GLY B CA 1
ATOM 2708 C C . GLY B 1 67 ? -12.289 -14.477 17.484 1 96.44 67 GLY B C 1
ATOM 2709 O O . GLY B 1 67 ? -13.047 -15.406 17.188 1 96.44 67 GLY B O 1
ATOM 2710 N N . LYS B 1 68 ? -12.242 -13.367 16.781 1 97.31 68 LYS B N 1
ATOM 2711 C CA . LYS B 1 68 ? -12.922 -13.164 15.5 1 97.31 68 LYS B CA 1
ATOM 2712 C C . LYS B 1 68 ? -11.938 -12.727 14.422 1 97.31 68 LYS B C 1
ATOM 2714 O O . LYS B 1 68 ? -10.82 -12.32 14.727 1 97.31 68 LYS B O 1
ATOM 2719 N N . PRO B 1 69 ? -12.367 -12.9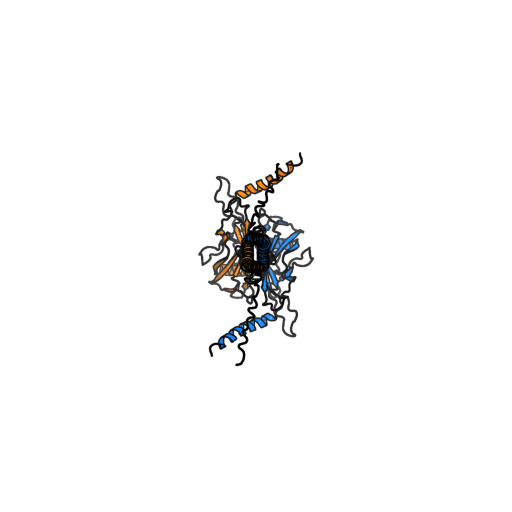14 13.156 1 97.94 69 PRO B N 1
ATOM 2720 C CA . PRO B 1 69 ? -11.5 -12.414 12.094 1 97.94 69 PRO B CA 1
ATOM 2721 C C . PRO B 1 69 ? -11.219 -10.922 12.219 1 97.94 69 PRO B C 1
ATOM 2723 O O . PRO B 1 69 ? -12.023 -10.18 12.797 1 97.94 69 PRO B O 1
ATOM 2726 N N . LEU B 1 70 ? -10.086 -10.531 11.711 1 98 70 LEU B N 1
ATOM 2727 C CA . LEU B 1 70 ? -9.664 -9.133 11.727 1 98 70 LEU B CA 1
ATOM 2728 C C . LEU B 1 70 ? -10.734 -8.242 11.094 1 98 70 LEU B C 1
ATOM 2730 O O . LEU B 1 70 ? -11.289 -8.578 10.047 1 98 70 LEU B O 1
ATOM 2734 N N . GLU B 1 71 ? -11.086 -7.168 11.703 1 97.62 71 GLU B N 1
ATOM 2735 C CA . GLU B 1 71 ? -12 -6.148 11.203 1 97.62 71 GLU B CA 1
ATOM 2736 C C . GLU B 1 71 ? -11.523 -4.746 11.578 1 97.62 71 GLU B C 1
ATOM 2738 O O . GLU B 1 71 ? -10.82 -4.574 12.578 1 97.62 71 GLU B O 1
ATOM 2743 N N . PHE B 1 72 ? -11.891 -3.842 10.805 1 96.31 72 PHE B N 1
ATOM 2744 C CA . PHE B 1 72 ? -11.625 -2.443 11.125 1 96.31 72 PHE B CA 1
ATOM 2745 C C . PHE B 1 72 ? -12.922 -1.695 11.391 1 96.31 72 PHE B C 1
ATOM 2747 O O . PHE B 1 72 ? -13.984 -2.076 10.883 1 96.31 72 PHE B O 1
ATOM 2754 N N . GLY B 1 73 ? -12.805 -0.696 12.227 1 91.44 73 GLY B N 1
ATOM 2755 C CA . GLY B 1 73 ? -13.93 0.197 12.445 1 91.44 73 GLY B CA 1
ATOM 2756 C C . GLY B 1 73 ? -13.914 1.41 11.531 1 91.44 73 GLY B C 1
ATOM 2757 O O . GLY B 1 73 ? -12.891 2.088 11.414 1 91.44 73 GLY B O 1
ATOM 2758 N N . TYR B 1 74 ? -15.125 1.609 10.938 1 91.31 74 TYR B N 1
ATOM 2759 C CA . TYR B 1 74 ? -15.203 2.758 10.039 1 91.31 74 TYR B CA 1
ATOM 2760 C C . TYR B 1 74 ? -14.859 4.047 10.773 1 91.31 74 TYR B C 1
ATOM 2762 O O . TYR B 1 74 ? -15.492 4.383 11.781 1 91.31 74 TYR B O 1
ATOM 2770 N N . GLY B 1 75 ? -13.781 4.664 10.25 1 86.31 75 GLY B N 1
ATOM 2771 C CA . GLY B 1 75 ? -13.422 5.969 10.789 1 86.31 75 GLY B CA 1
ATOM 2772 C C . GLY B 1 75 ? -12.586 5.883 12.055 1 86.31 75 GLY B C 1
ATOM 2773 O O . GLY B 1 75 ? -12.164 6.91 12.594 1 86.31 75 GLY B O 1
ATOM 2774 N N . ILE B 1 76 ? -12.367 4.766 12.57 1 87.88 76 ILE B N 1
ATOM 2775 C CA . ILE B 1 76 ? -11.609 4.609 13.812 1 87.88 76 ILE B CA 1
ATOM 2776 C C . ILE B 1 76 ? -10.133 4.426 13.492 1 87.88 76 ILE B C 1
ATOM 2778 O O . ILE B 1 76 ? -9.742 3.432 12.875 1 87.88 76 ILE B O 1
ATOM 2782 N N . GLU B 1 77 ? -9.336 5.387 13.953 1 89.75 77 GLU B N 1
ATOM 2783 C CA . GLU B 1 77 ? -7.895 5.312 13.758 1 89.75 77 GLU B CA 1
ATOM 2784 C C . GLU B 1 77 ? -7.199 4.766 15 1 89.75 77 GLU B C 1
ATOM 2786 O O . GLU B 1 77 ? -7.691 4.941 16.125 1 89.75 77 GLU B O 1
ATOM 2791 N N . GLY B 1 78 ? -6.098 4.121 14.812 1 90.75 78 GLY B N 1
ATOM 2792 C CA . GLY B 1 78 ? -5.328 3.598 15.93 1 90.75 78 GLY B CA 1
ATOM 2793 C C . GLY B 1 78 ? -4.648 2.275 15.625 1 90.75 78 GLY B C 1
ATOM 2794 O O . GLY B 1 78 ? -4.457 1.93 14.453 1 90.75 78 GLY B O 1
ATOM 2795 N N . GLU B 1 79 ? -4.18 1.661 16.703 1 94.81 79 GLU B N 1
ATOM 2796 C CA . GLU B 1 79 ? -3.5 0.375 16.578 1 94.81 79 GLU B CA 1
ATOM 2797 C C . GLU B 1 79 ? -4.465 -0.784 16.812 1 94.81 79 GLU B C 1
ATOM 2799 O O . GLU B 1 79 ? -5.227 -0.786 17.781 1 94.81 79 GLU B O 1
ATOM 2804 N N . VAL B 1 80 ? -4.52 -1.628 15.883 1 96.88 80 VAL B N 1
ATOM 2805 C CA . VAL B 1 80 ? -5.289 -2.861 16.016 1 96.88 80 VAL B CA 1
ATOM 2806 C C . VAL B 1 80 ? -4.348 -4.059 16.062 1 96.88 80 VAL B C 1
ATOM 2808 O O . VAL B 1 80 ? -3.582 -4.297 15.125 1 96.88 80 VAL B O 1
ATOM 2811 N N . ASN B 1 81 ? -4.398 -4.777 17.172 1 97.44 81 ASN B N 1
ATOM 2812 C CA . ASN B 1 81 ? -3.549 -5.957 17.312 1 97.44 81 ASN B CA 1
ATOM 2813 C C . ASN B 1 81 ? -4.273 -7.227 16.891 1 97.44 81 ASN B C 1
ATOM 2815 O O . ASN B 1 81 ? -5.457 -7.402 17.188 1 97.44 81 ASN B O 1
ATOM 2819 N N . CYS B 1 82 ? -3.572 -8.047 16.156 1 97.94 82 CYS B N 1
ATOM 2820 C CA . CYS B 1 82 ? -4.098 -9.344 15.734 1 97.94 82 CYS B CA 1
ATOM 2821 C C . CYS B 1 82 ? -3.012 -10.406 15.773 1 97.94 82 CYS B C 1
ATOM 2823 O O . CYS B 1 82 ? -2.172 -10.477 14.867 1 97.94 82 CYS B O 1
ATOM 2825 N N . THR B 1 83 ? -3.037 -11.195 16.781 1 97.62 83 THR B N 1
ATOM 2826 C CA . THR B 1 83 ? -2.119 -12.328 16.875 1 97.62 83 THR B CA 1
ATOM 2827 C C . THR B 1 83 ? -2.717 -13.57 16.219 1 97.62 83 THR B C 1
ATOM 2829 O O . THR B 1 83 ? -3.807 -14.008 16.578 1 97.62 83 THR B O 1
ATOM 2832 N N . ILE B 1 84 ? -2.018 -14.078 15.273 1 96.38 84 ILE B N 1
ATOM 2833 C CA . ILE B 1 84 ? -2.521 -15.203 14.492 1 96.38 84 ILE B CA 1
ATOM 2834 C C . ILE B 1 84 ? -1.728 -16.453 14.836 1 96.38 84 ILE B C 1
ATOM 2836 O O . ILE B 1 84 ? -0.504 -16.484 14.68 1 96.38 84 ILE B O 1
ATOM 2840 N N . PRO B 1 85 ? -2.441 -17.469 15.242 1 91.5 85 PRO B N 1
ATOM 2841 C CA . PRO B 1 85 ? -1.736 -18.734 15.375 1 91.5 85 PRO B CA 1
ATOM 2842 C C . PRO B 1 85 ? -1.324 -19.328 14.023 1 91.5 85 PRO B C 1
ATOM 2844 O O . PRO B 1 85 ? -2.141 -19.406 13.102 1 91.5 85 PRO B O 1
ATOM 2847 N N . ILE B 1 86 ? -0.062 -19.734 13.953 1 91.5 86 ILE B N 1
ATOM 2848 C CA . ILE B 1 86 ? 0.445 -20.172 12.656 1 91.5 86 ILE B CA 1
ATOM 2849 C C . ILE B 1 86 ? 0.306 -21.688 12.531 1 91.5 86 ILE B C 1
ATOM 2851 O O . ILE B 1 86 ? 1.094 -22.438 13.117 1 91.5 86 ILE B O 1
ATOM 2855 N N . SER B 1 87 ? -0.651 -22.094 11.844 1 91.38 87 SER B N 1
ATOM 2856 C CA . SER B 1 87 ? -0.771 -23.484 11.461 1 91.38 87 SER B CA 1
ATOM 2857 C C . SER B 1 87 ? 0.232 -23.859 10.367 1 91.38 87 SER B C 1
ATOM 2859 O O . SER B 1 87 ? 0.894 -22.969 9.812 1 91.38 87 SER B O 1
ATOM 2861 N N . HIS B 1 88 ? 0.36 -25.125 10.109 1 92.56 88 HIS B N 1
ATOM 2862 C C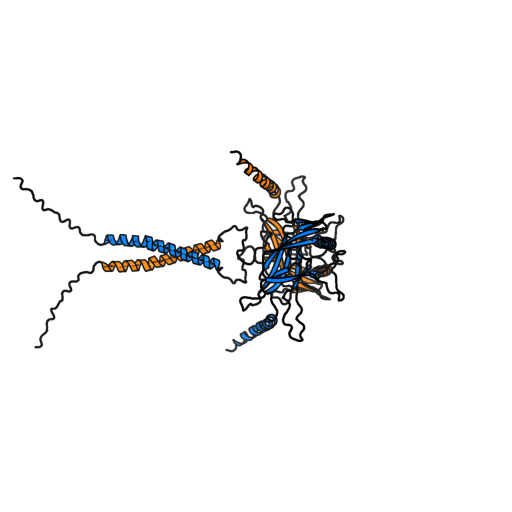A . HIS B 1 88 ? 1.23 -25.594 9.039 1 92.56 88 HIS B CA 1
ATOM 2863 C C . HIS B 1 88 ? 0.833 -24.984 7.699 1 92.56 88 HIS B C 1
ATOM 2865 O O . HIS B 1 88 ? 1.684 -24.469 6.969 1 92.56 88 HIS B O 1
ATOM 2871 N N . ASP B 1 89 ? -0.487 -24.969 7.449 1 93.88 89 ASP B N 1
ATOM 2872 C CA . ASP B 1 89 ? -0.995 -24.438 6.188 1 93.88 89 ASP B CA 1
ATOM 2873 C C . ASP B 1 89 ? -0.724 -22.938 6.07 1 93.88 89 ASP B C 1
ATOM 2875 O O . ASP B 1 89 ? -0.269 -22.469 5.027 1 93.88 89 ASP B O 1
ATOM 2879 N N . PHE B 1 90 ? -0.927 -22.312 7.094 1 93.56 90 PHE B N 1
ATOM 2880 C CA . PHE B 1 90 ? -0.751 -20.875 7.02 1 93.56 90 PHE B CA 1
ATOM 2881 C C . PHE B 1 90 ? 0.726 -20.516 6.934 1 93.56 90 PHE B C 1
ATOM 2883 O O . PHE B 1 90 ? 1.093 -19.531 6.273 1 93.56 90 PHE B O 1
ATOM 2890 N N . PHE B 1 91 ? 1.544 -21.281 7.57 1 94.38 91 PHE B N 1
ATOM 2891 C CA . PHE B 1 91 ? 2.984 -21.078 7.457 1 94.38 91 PHE B CA 1
ATOM 2892 C C . PHE B 1 91 ? 3.426 -21.125 6 1 94.38 91 PHE B C 1
ATOM 2894 O O . PHE B 1 91 ? 4.164 -20.266 5.535 1 94.38 91 PHE B O 1
ATOM 2901 N N . HIS B 1 92 ? 2.951 -22.078 5.332 1 94.44 92 HIS B N 1
ATOM 2902 C CA . HIS B 1 92 ? 3.316 -22.219 3.926 1 94.44 92 HIS B CA 1
ATOM 2903 C C . HIS B 1 92 ? 2.736 -21.078 3.09 1 94.44 92 HIS B C 1
ATOM 2905 O O . HIS B 1 92 ? 3.373 -20.609 2.145 1 94.44 92 HIS B O 1
ATOM 2911 N N . LEU B 1 93 ? 1.56 -20.656 3.414 1 96.12 93 LEU B N 1
ATOM 2912 C CA . LEU B 1 93 ? 0.983 -19.5 2.715 1 96.12 93 LEU B CA 1
ATOM 2913 C C . LEU B 1 93 ? 1.828 -18.25 2.932 1 96.12 93 LEU B C 1
ATOM 2915 O O . LEU B 1 93 ? 2.07 -17.5 1.992 1 96.12 93 LEU B O 1
ATOM 2919 N N . LEU B 1 94 ? 2.275 -18.109 4.164 1 95.81 94 LEU B N 1
ATOM 2920 C CA . LEU B 1 94 ? 3.117 -16.953 4.469 1 95.81 94 LEU B CA 1
ATOM 2921 C C . LEU B 1 94 ? 4.406 -16.984 3.656 1 95.81 94 LEU B C 1
ATOM 2923 O O . LEU B 1 94 ? 4.914 -15.945 3.236 1 95.81 94 LEU B O 1
ATOM 2927 N N . GLU B 1 95 ? 4.91 -18.156 3.445 1 95.31 95 GLU B N 1
ATOM 2928 C CA . GLU B 1 95 ? 6.102 -18.297 2.613 1 95.31 95 GLU B CA 1
ATOM 2929 C C . GLU B 1 95 ? 5.848 -17.781 1.199 1 95.31 95 GLU B C 1
ATOM 2931 O O . GLU B 1 95 ? 6.688 -17.078 0.629 1 95.31 95 GLU B O 1
ATOM 2936 N N . PHE B 1 96 ? 4.672 -18.109 0.674 1 96 96 PHE B N 1
ATOM 2937 C CA . PHE B 1 96 ? 4.312 -17.641 -0.656 1 96 96 PHE B CA 1
ATOM 2938 C C . PHE B 1 96 ? 4.195 -16.125 -0.673 1 96 96 PHE B C 1
ATOM 2940 O O . PHE B 1 96 ? 4.594 -15.469 -1.643 1 96 96 PHE B O 1
ATOM 2947 N N . TYR B 1 97 ? 3.637 -15.57 0.381 1 96.75 97 TYR B N 1
ATOM 2948 C CA . TYR B 1 97 ? 3.424 -14.125 0.448 1 96.75 97 TYR B CA 1
ATOM 2949 C C . TYR B 1 97 ? 4.75 -13.391 0.564 1 96.75 97 TYR B C 1
ATOM 2951 O O . TYR B 1 97 ? 4.996 -12.422 -0.164 1 96.75 97 TYR B O 1
ATOM 2959 N N . ILE B 1 98 ? 5.629 -13.875 1.423 1 94.44 98 ILE B N 1
ATOM 2960 C CA . ILE B 1 98 ? 6.887 -13.203 1.731 1 94.44 98 ILE B CA 1
ATOM 2961 C C . ILE B 1 98 ? 7.844 -13.32 0.548 1 94.44 98 ILE B C 1
ATOM 2963 O O . ILE B 1 98 ? 8.594 -12.391 0.247 1 94.44 98 ILE B O 1
ATOM 2967 N N . HIS B 1 99 ? 7.773 -14.414 -0.157 1 92.56 99 HIS B N 1
ATOM 2968 C CA . HIS B 1 99 ? 8.633 -14.633 -1.315 1 92.56 99 HIS B CA 1
ATOM 2969 C C . HIS B 1 99 ? 8.055 -13.984 -2.564 1 92.56 99 HIS B C 1
ATOM 2971 O O . HIS B 1 99 ? 8.641 -14.07 -3.646 1 92.56 99 HIS B O 1
ATOM 2977 N N . SER B 1 100 ? 6.902 -13.398 -2.482 1 94.62 100 SER B N 1
ATOM 2978 C CA . SER B 1 100 ? 6.215 -12.695 -3.561 1 94.62 100 SER B CA 1
ATOM 2979 C C . SER B 1 100 ? 5.805 -13.656 -4.676 1 94.62 100 SER B C 1
ATOM 2981 O O . SER B 1 100 ? 5.855 -13.305 -5.855 1 94.62 100 SER B O 1
ATOM 2983 N N . ASP B 1 101 ? 5.469 -14.867 -4.289 1 94.81 101 ASP B N 1
ATOM 2984 C CA . ASP B 1 101 ? 4.922 -15.82 -5.254 1 94.81 101 ASP B CA 1
ATOM 2985 C C . ASP B 1 101 ? 3.41 -15.648 -5.395 1 94.81 101 ASP B C 1
ATOM 2987 O O . ASP B 1 101 ? 2.836 -15.992 -6.434 1 94.81 101 ASP B O 1
ATOM 2991 N N . ALA B 1 102 ? 2.816 -15.18 -4.363 1 96.81 102 ALA B N 1
ATOM 2992 C CA . ALA B 1 102 ? 1.397 -14.836 -4.32 1 96.81 102 ALA B CA 1
ATOM 2993 C C . ALA B 1 102 ? 1.145 -13.664 -3.381 1 96.81 102 ALA B C 1
ATOM 2995 O O . ALA B 1 102 ? 1.841 -13.5 -2.375 1 96.81 102 ALA B O 1
ATOM 2996 N N . PRO B 1 103 ? 0.221 -12.891 -3.793 1 97.5 103 PRO B N 1
ATOM 2997 C CA . PRO B 1 103 ? -0.117 -11.797 -2.885 1 97.5 103 PRO B CA 1
ATOM 2998 C C . PRO B 1 103 ? -1.169 -12.188 -1.851 1 97.5 103 PRO B C 1
ATOM 3000 O O . PRO B 1 103 ? -2.02 -13.039 -2.121 1 97.5 103 PRO B O 1
ATOM 3003 N N . LEU B 1 104 ? -1 -11.633 -0.619 1 98.12 104 LEU B N 1
ATOM 3004 C CA . LEU B 1 104 ? -2.104 -11.672 0.335 1 98.12 104 LEU B CA 1
ATOM 3005 C C . LEU B 1 104 ? -3.166 -10.641 -0.023 1 98.12 104 LEU B C 1
ATOM 3007 O O . LEU B 1 104 ? -3.156 -9.523 0.503 1 98.12 104 LEU B O 1
ATOM 3011 N N . SER B 1 105 ? -4.074 -11.078 -0.951 1 98.06 105 SER B N 1
ATOM 3012 C CA . SER B 1 105 ? -5.098 -10.203 -1.518 1 98.06 105 SER B CA 1
ATOM 3013 C C . SER B 1 105 ? -6.43 -10.367 -0.794 1 98.06 105 SER B C 1
ATOM 3015 O O . SER B 1 105 ? -7 -11.461 -0.776 1 98.06 105 SER B O 1
ATOM 3017 N N . CYS B 1 106 ? -6.84 -9.289 -0.22 1 98.25 106 CYS B N 1
ATOM 3018 C CA . CYS B 1 106 ? -8.109 -9.25 0.496 1 98.25 106 CYS B CA 1
ATOM 3019 C C . CYS B 1 106 ? -9.031 -8.18 -0.079 1 98.25 106 CYS B C 1
ATOM 3021 O O . CYS B 1 106 ? -8.695 -7.539 -1.077 1 98.25 106 CYS B O 1
ATOM 3023 N N . ARG B 1 107 ? -10.242 -8.125 0.43 1 97.25 107 ARG B N 1
ATOM 3024 C CA . ARG B 1 107 ? -11.211 -7.137 -0.032 1 97.25 107 ARG B CA 1
ATOM 3025 C C . ARG B 1 107 ? -12.117 -6.68 1.107 1 97.25 107 ARG B C 1
ATOM 3027 O O . ARG B 1 107 ? -12.25 -7.379 2.115 1 97.25 107 ARG B O 1
ATOM 3034 N N . LEU B 1 108 ? -12.586 -5.496 0.999 1 97.25 108 LEU B N 1
ATOM 3035 C CA . LEU B 1 108 ? -13.531 -4.867 1.915 1 97.25 108 LEU B CA 1
ATOM 3036 C C . LEU B 1 108 ? -14.812 -4.473 1.187 1 97.25 108 LEU B C 1
ATOM 3038 O O . LEU B 1 108 ? -14.766 -3.965 0.064 1 97.25 108 LEU B O 1
ATOM 3042 N N . PRO B 1 109 ? -15.969 -4.723 1.806 1 95.31 109 PRO B N 1
ATOM 3043 C CA . PRO B 1 109 ? -17.172 -4.156 1.194 1 95.31 109 PRO B CA 1
ATOM 3044 C C . PRO B 1 109 ? -17.156 -2.629 1.147 1 95.31 109 PRO B C 1
ATOM 3046 O O . PRO B 1 109 ? -16.906 -1.981 2.17 1 95.31 109 PRO B O 1
ATOM 3049 N N . ALA B 1 110 ? -17.422 -2.164 0.009 1 92.69 110 ALA B N 1
ATOM 3050 C CA . ALA B 1 110 ? -17.391 -0.713 -0.157 1 92.69 110 ALA B CA 1
ATOM 3051 C C . ALA B 1 110 ? -18.516 -0.042 0.629 1 92.69 110 ALA B C 1
ATOM 3053 O O . ALA B 1 110 ? -18.375 1.111 1.045 1 92.69 110 ALA B O 1
ATOM 3054 N N . ARG B 1 111 ? -19.609 -0.751 0.724 1 88.88 111 ARG B N 1
ATOM 3055 C CA . ARG B 1 111 ? -20.781 -0.323 1.474 1 88.88 111 ARG B CA 1
ATOM 3056 C C . ARG B 1 111 ? -21.297 -1.439 2.381 1 88.88 111 ARG B C 1
ATOM 3058 O O . ARG B 1 111 ? -21.031 -2.617 2.131 1 88.88 111 ARG B O 1
ATOM 3065 N N . PRO B 1 112 ? -21.953 -0.966 3.486 1 87.56 112 PRO B N 1
ATOM 3066 C CA . PRO B 1 112 ? -22.578 -2.016 4.293 1 87.56 112 PRO B CA 1
ATOM 3067 C C . PRO B 1 112 ? -23.719 -2.723 3.561 1 87.56 112 PRO B C 1
ATOM 3069 O O . PRO B 1 112 ? -24.234 -2.201 2.572 1 87.56 112 PRO B O 1
ATOM 3072 N N . PRO B 1 113 ? -23.969 -3.959 4.031 1 81.88 113 PRO B N 1
ATOM 3073 C CA . PRO B 1 113 ? -25.078 -4.66 3.389 1 81.88 113 PRO B CA 1
ATOM 3074 C C . PRO B 1 113 ? -26.406 -3.91 3.527 1 81.88 113 PRO B C 1
ATOM 3076 O O . PRO B 1 113 ? -26.656 -3.275 4.555 1 81.88 113 PRO B O 1
ATOM 3079 N N . ALA B 1 114 ? -27.172 -3.912 2.393 1 72.81 114 ALA B N 1
ATOM 3080 C CA . ALA B 1 114 ? -28.453 -3.227 2.389 1 72.81 114 ALA B CA 1
ATOM 3081 C C . ALA B 1 114 ? -29.453 -3.918 3.318 1 72.81 114 ALA B C 1
ATOM 3083 O O . ALA B 1 114 ? -29.484 -5.148 3.406 1 72.81 114 ALA B O 1
ATOM 3084 N N . GLU B 1 115 ? -29.922 -3.148 4.242 1 63.5 115 GLU B N 1
ATOM 3085 C CA . GLU B 1 115 ? -30.953 -3.697 5.121 1 63.5 115 GLU B CA 1
ATOM 3086 C C . GLU B 1 115 ? -32.281 -3.828 4.395 1 63.5 115 GLU B C 1
ATOM 3088 O O . GLU B 1 115 ? -33.031 -4.77 4.641 1 63.5 115 GLU B O 1
ATOM 3093 N N . VAL B 1 116 ? -32.75 -2.789 3.621 1 56.44 116 VAL B N 1
ATOM 3094 C CA . VAL B 1 116 ? -34.125 -2.789 3.143 1 56.44 116 VAL B CA 1
ATOM 3095 C C . VAL B 1 116 ? -34.188 -3.385 1.738 1 56.44 116 VAL B C 1
ATOM 3097 O O . VAL B 1 116 ? -33.5 -2.9 0.823 1 56.44 116 VAL B O 1
ATOM 3100 N N . VAL B 1 117 ? -34.344 -4.609 1.629 1 55.19 117 VAL B N 1
ATOM 3101 C CA . VAL B 1 117 ? -34.688 -5.195 0.335 1 55.19 117 VAL B CA 1
ATOM 3102 C C . VAL B 1 117 ? -36.156 -4.945 0.018 1 55.19 117 VAL B C 1
ATOM 3104 O O . VAL B 1 117 ? -37.031 -5.258 0.827 1 55.19 117 VAL B O 1
ATOM 3107 N N . VAL B 1 118 ? -36.375 -3.875 -0.81 1 51.25 118 VAL B N 1
ATOM 3108 C CA . VAL B 1 118 ? -37.75 -3.787 -1.308 1 51.25 118 VAL B CA 1
ATOM 3109 C C . VAL B 1 118 ? -38.219 -5.164 -1.76 1 51.25 118 VAL B C 1
ATOM 3111 O O . VAL B 1 118 ? -37.5 -5.895 -2.426 1 51.25 118 VAL B O 1
ATOM 3114 N N . VAL B 1 119 ? -39.438 -5.523 -1.364 1 57.06 119 VAL B N 1
ATOM 3115 C CA . VAL B 1 119 ? -40.125 -6.746 -1.724 1 57.06 119 VAL B CA 1
ATOM 3116 C C . VAL B 1 119 ? -40.125 -6.926 -3.24 1 57.06 119 VAL B C 1
ATOM 3118 O O . VAL B 1 119 ? -40.594 -6.059 -3.979 1 57.06 119 VAL B O 1
ATOM 3121 N N . GLY B 1 120 ? -39.156 -7.957 -3.75 1 57.62 120 GLY B N 1
ATOM 3122 C CA . GLY B 1 120 ? -39.125 -8.391 -5.137 1 57.62 120 GLY B CA 1
ATOM 3123 C C . GLY B 1 120 ? -37.844 -8.078 -5.84 1 57.62 120 GLY B C 1
ATOM 3124 O O . GLY B 1 120 ? -37.594 -8.539 -6.961 1 57.62 120 GLY B O 1
ATOM 3125 N N . GLU B 1 121 ? -37.156 -6.969 -5.363 1 60.94 121 GLU B N 1
ATOM 3126 C CA . GLU B 1 121 ? -35.938 -6.676 -6.117 1 60.94 121 GLU B CA 1
ATOM 3127 C C . GLU B 1 121 ? -34.688 -7.203 -5.395 1 60.94 121 GLU B C 1
ATOM 3129 O O . GLU B 1 121 ? -34.625 -7.137 -4.168 1 60.94 121 GLU B O 1
ATOM 3134 N N . ALA B 1 122 ? -34.062 -7.973 -6.113 1 62.38 122 ALA B N 1
ATOM 3135 C CA . ALA B 1 122 ? -32.812 -8.5 -5.578 1 62.38 122 ALA B CA 1
ATOM 3136 C C . ALA B 1 122 ? -31.891 -7.375 -5.121 1 62.38 122 ALA B C 1
ATOM 3138 O O . ALA B 1 122 ? -31.781 -6.344 -5.785 1 62.38 122 ALA B O 1
ATOM 3139 N N . PRO B 1 123 ? -31.469 -7.438 -3.916 1 65.06 123 PRO B N 1
ATOM 3140 C CA . PRO B 1 123 ? -30.562 -6.406 -3.424 1 65.06 123 PRO B CA 1
ATOM 3141 C C . PRO B 1 123 ? -29.359 -6.199 -4.34 1 65.06 123 PRO B C 1
ATOM 3143 O O . PRO B 1 123 ? -28.906 -7.141 -5.004 1 65.06 123 PRO B O 1
ATOM 3146 N N . PRO B 1 124 ? -29.047 -4.926 -4.559 1 69.81 124 PRO B N 1
ATOM 3147 C CA . PRO B 1 124 ? -27.875 -4.648 -5.395 1 69.81 124 PRO B CA 1
ATOM 3148 C C . PRO B 1 124 ? -26.625 -5.379 -4.918 1 69.81 124 PRO B C 1
ATOM 3150 O O . PRO B 1 124 ? -26.453 -5.617 -3.717 1 69.81 124 PRO B O 1
ATOM 3153 N N . PRO B 1 125 ? -25.922 -5.863 -5.914 1 78.25 125 PRO B N 1
ATOM 3154 C CA . PRO B 1 125 ? -24.688 -6.578 -5.559 1 78.25 125 PRO B CA 1
ATOM 3155 C C . PRO B 1 125 ? -23.734 -5.727 -4.723 1 78.25 125 PRO B C 1
ATOM 3157 O O . PRO B 1 125 ? -23.625 -4.52 -4.938 1 78.25 125 PRO B O 1
ATOM 3160 N N . LEU B 1 126 ? -23.219 -6.336 -3.719 1 84.44 126 LEU B N 1
ATOM 3161 C CA . LEU B 1 126 ? -22.25 -5.691 -2.844 1 84.44 126 LEU B CA 1
ATOM 3162 C C . LEU B 1 126 ? -20.906 -5.52 -3.553 1 84.44 126 LEU B C 1
ATOM 3164 O O . LEU B 1 126 ? -20.312 -6.5 -4.004 1 84.44 126 LEU B O 1
ATOM 3168 N N . GLU B 1 127 ? -20.516 -4.273 -3.66 1 89.81 127 GLU B N 1
ATOM 3169 C CA . GLU B 1 127 ? -19.219 -3.982 -4.281 1 89.81 127 GLU B CA 1
ATOM 3170 C C . GLU B 1 127 ? -18.094 -4.031 -3.258 1 89.81 127 GLU B C 1
ATOM 3172 O O . GLU B 1 127 ? -18.266 -3.623 -2.109 1 89.81 127 GLU B O 1
ATOM 3177 N N . HIS B 1 128 ? -16.938 -4.539 -3.732 1 94.19 128 HIS B N 1
ATOM 3178 C CA . HIS B 1 128 ? -15.781 -4.637 -2.859 1 94.19 128 HIS B CA 1
ATOM 3179 C C . HIS B 1 128 ? -14.609 -3.83 -3.408 1 94.19 128 HIS B C 1
ATOM 3181 O O . HIS B 1 128 ? -14.461 -3.697 -4.625 1 94.19 128 HIS B O 1
ATOM 3187 N N . ILE B 1 129 ? -13.883 -3.285 -2.484 1 95 129 ILE B N 1
ATOM 3188 C CA . ILE B 1 129 ? -12.609 -2.68 -2.871 1 95 129 ILE B CA 1
ATOM 3189 C C . ILE B 1 129 ? -11.461 -3.604 -2.477 1 95 129 ILE B C 1
ATOM 3191 O O . ILE B 1 129 ? -11.547 -4.328 -1.48 1 95 129 ILE B O 1
ATOM 3195 N N . PRO B 1 130 ? -10.422 -3.574 -3.27 1 96.81 130 PRO B N 1
ATOM 3196 C CA . PRO B 1 130 ? -9.289 -4.438 -2.938 1 96.81 130 PRO B CA 1
ATOM 3197 C C . PRO B 1 130 ? -8.484 -3.92 -1.744 1 96.81 130 PRO B C 1
ATOM 3199 O O . PRO B 1 130 ? -8.383 -2.707 -1.542 1 96.81 130 PRO B O 1
ATOM 3202 N N . LEU B 1 131 ? -7.992 -4.809 -0.948 1 98.25 131 LEU B N 1
ATOM 3203 C CA . LEU B 1 131 ? -7.039 -4.574 0.133 1 98.25 131 LEU B CA 1
ATOM 3204 C C . LEU B 1 131 ? -5.902 -5.594 0.086 1 98.25 131 LEU B C 1
ATOM 3206 O O . LEU B 1 131 ? -6.109 -6.773 0.379 1 98.25 131 LEU B O 1
ATOM 3210 N N . VAL B 1 132 ? -4.742 -5.137 -0.312 1 98.44 132 VAL B N 1
ATOM 3211 C CA . VAL B 1 132 ? -3.57 -6.008 -0.322 1 98.44 132 VAL B CA 1
ATOM 3212 C C . VAL B 1 132 ? -2.748 -5.781 0.943 1 98.44 132 VAL B C 1
ATOM 3214 O O . VAL B 1 132 ? -2.488 -4.637 1.326 1 98.44 132 VAL B O 1
ATOM 3217 N N . PHE B 1 133 ? -2.408 -6.875 1.61 1 98.38 133 PHE B N 1
ATOM 3218 C CA . PHE B 1 133 ? -1.433 -6.828 2.693 1 98.38 133 PHE B CA 1
ATOM 3219 C C . PHE B 1 133 ? -0.037 -7.16 2.18 1 98.38 133 PHE B C 1
ATOM 3221 O O . PHE B 1 133 ? 0.29 -8.328 1.969 1 98.38 133 PHE B O 1
ATOM 3228 N N . ALA B 1 134 ? 0.72 -6.109 1.974 1 98.06 134 ALA B N 1
ATOM 3229 C CA . ALA B 1 134 ? 2.102 -6.324 1.553 1 98.06 134 ALA B CA 1
ATOM 3230 C C . ALA B 1 134 ? 3 -6.629 2.748 1 98.06 134 ALA B C 1
ATOM 3232 O O . ALA B 1 134 ? 3.646 -5.73 3.291 1 98.06 134 ALA B O 1
ATOM 3233 N N . VAL B 1 135 ? 3.115 -7.895 3.072 1 96.19 135 VAL B N 1
ATOM 3234 C CA . VAL B 1 135 ? 3.877 -8.344 4.234 1 96.19 135 VAL B CA 1
ATOM 3235 C C . VAL B 1 135 ? 5.348 -8.516 3.852 1 96.19 135 VAL B C 1
ATOM 3237 O O . VAL B 1 135 ? 5.66 -9.188 2.865 1 96.19 135 VAL B O 1
ATOM 3240 N N . ALA B 1 136 ? 6.176 -7.887 4.609 1 95.81 136 ALA B N 1
ATOM 3241 C CA . ALA B 1 136 ? 7.613 -8.008 4.367 1 95.81 136 ALA B CA 1
ATOM 3242 C C . ALA B 1 136 ? 8.25 -8.992 5.34 1 95.81 136 ALA B C 1
ATOM 3244 O O . ALA B 1 136 ? 7.805 -9.125 6.484 1 95.81 136 ALA B O 1
ATOM 3245 N N . GLY B 1 137 ? 9.297 -9.641 4.836 1 93.75 137 GLY B N 1
ATOM 3246 C CA . GLY B 1 137 ? 10.023 -10.602 5.648 1 93.75 137 GLY B CA 1
ATOM 3247 C C . GLY B 1 137 ? 11.164 -11.273 4.906 1 93.75 137 GLY B C 1
ATOM 3248 O O . GLY B 1 137 ? 11.484 -10.891 3.779 1 93.75 137 GLY B O 1
ATOM 3249 N N . THR B 1 138 ? 11.836 -12.125 5.648 1 90.69 138 THR B N 1
ATOM 3250 C CA . THR B 1 138 ? 12.914 -12.922 5.078 1 90.69 138 THR B CA 1
ATOM 3251 C C . THR B 1 138 ? 12.719 -14.406 5.383 1 90.69 138 THR B C 1
ATOM 3253 O O . THR B 1 138 ? 12.305 -14.773 6.484 1 90.69 138 THR B O 1
ATOM 3256 N N . LEU B 1 139 ? 13 -15.172 4.344 1 90.81 139 LEU B N 1
ATOM 3257 C CA . LEU B 1 139 ? 12.859 -16.625 4.496 1 90.81 139 LEU B CA 1
ATOM 3258 C C . LEU B 1 139 ? 14.203 -17.266 4.777 1 90.81 139 LEU B C 1
ATOM 3260 O O . LEU B 1 139 ? 15.211 -16.922 4.145 1 90.81 139 LEU B O 1
ATOM 3264 N N . GLN B 1 140 ? 14.172 -18.016 5.777 1 88.44 140 GLN B N 1
ATOM 3265 C CA . GLN B 1 140 ? 15.305 -18.891 6.07 1 88.44 140 GLN B CA 1
ATOM 3266 C C . GLN B 1 140 ? 14.922 -20.359 5.922 1 88.44 140 GLN B C 1
ATOM 3268 O O . GLN B 1 140 ? 13.781 -20.672 5.586 1 88.44 140 GLN B O 1
ATOM 3273 N N . LEU B 1 141 ? 15.828 -21.219 6.055 1 85.25 141 LEU B N 1
ATOM 3274 C CA . LEU B 1 141 ? 15.625 -22.641 5.781 1 85.25 141 LEU B CA 1
ATOM 3275 C C . LEU B 1 141 ? 14.562 -23.219 6.699 1 85.25 141 LEU B C 1
ATOM 3277 O O . LEU B 1 141 ? 13.672 -23.953 6.242 1 85.25 141 LEU B O 1
ATOM 3281 N N . SER B 1 142 ? 14.586 -22.891 7.961 1 85.69 142 SER B N 1
ATOM 3282 C CA . SER B 1 142 ? 13.68 -23.531 8.898 1 85.69 142 SER B CA 1
ATOM 3283 C C . SER B 1 142 ? 12.727 -22.516 9.531 1 85.69 142 SER B C 1
ATOM 3285 O O . SER B 1 142 ? 11.758 -22.906 10.188 1 85.69 142 SER B O 1
ATOM 3287 N N . HIS B 1 143 ? 13.008 -21.328 9.359 1 90.44 143 HIS B N 1
ATOM 3288 C CA . HIS B 1 143 ? 12.18 -20.281 9.961 1 90.44 143 HIS B CA 1
ATOM 3289 C C . HIS B 1 143 ? 12.133 -19.047 9.078 1 90.44 143 HIS B C 1
ATOM 3291 O O . HIS B 1 143 ? 12.758 -19.016 8.016 1 90.44 143 HIS B O 1
ATOM 3297 N N . MET B 1 144 ? 11.266 -18.156 9.445 1 92.56 144 MET B N 1
ATOM 3298 C CA . MET B 1 144 ? 11.188 -16.891 8.727 1 92.56 144 MET B CA 1
ATOM 3299 C C . MET B 1 144 ? 11.125 -15.711 9.695 1 92.56 144 MET B C 1
ATOM 3301 O O . MET B 1 144 ? 10.789 -15.883 10.867 1 92.56 144 MET B O 1
ATOM 3305 N N . HIS B 1 145 ? 11.641 -14.625 9.188 1 92.44 145 HIS B N 1
ATOM 3306 C CA . HIS B 1 145 ? 11.469 -13.359 9.891 1 92.44 145 HIS B CA 1
ATOM 3307 C C . HIS B 1 145 ? 10.391 -12.508 9.227 1 92.44 145 HIS B C 1
ATOM 3309 O O . HIS B 1 145 ? 10.438 -12.266 8.016 1 92.44 145 HIS B O 1
ATOM 3315 N N . VAL B 1 146 ? 9.406 -12.141 10.047 1 94.06 146 VAL B N 1
ATOM 3316 C CA . VAL B 1 146 ? 8.289 -11.375 9.508 1 94.06 146 VAL B CA 1
ATOM 3317 C C . VAL B 1 146 ? 8.211 -10.016 10.211 1 94.06 146 VAL B C 1
ATOM 3319 O O . VAL B 1 146 ? 8.336 -9.93 11.43 1 94.06 146 VAL B O 1
ATOM 3322 N N . SER B 1 147 ? 8.086 -8.984 9.359 1 94.5 147 SER B N 1
ATOM 3323 C CA . SER B 1 147 ? 7.801 -7.672 9.938 1 94.5 147 SER B CA 1
ATOM 3324 C C . SER B 1 147 ? 6.391 -7.625 10.523 1 94.5 147 SER B C 1
ATOM 3326 O O . SER B 1 147 ? 5.414 -7.883 9.812 1 94.5 147 SER B O 1
ATOM 3328 N N . THR B 1 148 ? 6.254 -7.199 11.766 1 94.94 148 THR B N 1
ATOM 3329 C CA . THR B 1 148 ? 4.977 -7.383 12.445 1 94.94 148 THR B CA 1
ATOM 3330 C C . THR B 1 148 ? 4.199 -6.07 12.5 1 94.94 148 THR B C 1
ATOM 3332 O O . THR B 1 148 ? 3.008 -6.062 12.82 1 94.94 148 THR B O 1
ATOM 3335 N N . HIS B 1 149 ? 4.848 -5.004 12.219 1 95.12 149 HIS B N 1
ATOM 3336 C CA . HIS B 1 149 ? 4.145 -3.727 12.188 1 95.12 149 HIS B CA 1
ATOM 3337 C C . HIS B 1 149 ? 3.715 -3.367 10.773 1 95.12 149 HIS B C 1
ATOM 3339 O O . HIS B 1 149 ? 4.539 -3.346 9.852 1 95.12 149 HIS B O 1
ATOM 3345 N N . MET B 1 150 ? 2.43 -3.105 10.641 1 97.06 150 MET B N 1
ATOM 3346 C CA . MET B 1 150 ? 1.9 -2.789 9.32 1 97.06 150 MET B CA 1
ATOM 3347 C C . MET B 1 150 ? 1.051 -1.523 9.359 1 97.06 150 MET B C 1
ATOM 3349 O O . MET B 1 150 ? 0.283 -1.317 10.305 1 97.06 150 MET B O 1
ATOM 3353 N N . ASN B 1 151 ? 1.27 -0.677 8.391 1 96.62 151 ASN B N 1
ATOM 3354 C CA . ASN B 1 151 ? 0.348 0.429 8.156 1 96.62 151 ASN B CA 1
ATOM 3355 C C . ASN B 1 151 ? -0.881 -0.021 7.371 1 96.62 151 ASN B C 1
ATOM 3357 O O . ASN B 1 151 ? -0.778 -0.862 6.477 1 96.62 151 ASN B O 1
ATOM 3361 N N . VAL B 1 152 ? -2.041 0.48 7.75 1 97.81 152 VAL B N 1
ATOM 3362 C CA . VAL B 1 152 ? -3.279 0.299 7 1 97.81 152 VAL B CA 1
ATOM 3363 C C . VAL B 1 152 ? -3.867 1.66 6.637 1 97.81 152 VAL B C 1
ATOM 3365 O O . VAL B 1 152 ? -4.156 2.475 7.516 1 97.81 152 VAL B O 1
ATOM 3368 N N . LEU B 1 153 ? -4.016 1.891 5.398 1 95.81 153 LEU B N 1
ATOM 3369 C CA . LEU B 1 153 ? -4.629 3.115 4.895 1 95.81 153 LEU B CA 1
ATOM 3370 C C . LEU B 1 153 ? -6 2.83 4.293 1 95.81 153 LEU B C 1
ATOM 3372 O O . LEU B 1 153 ? -6.141 1.952 3.439 1 95.81 153 LEU B O 1
ATOM 3376 N N . LEU B 1 154 ? -6.965 3.561 4.781 1 93.88 154 LEU B N 1
ATOM 3377 C CA . LEU B 1 154 ? -8.328 3.473 4.266 1 93.88 154 LEU B CA 1
ATOM 3378 C C . LEU B 1 154 ? -8.812 4.836 3.793 1 93.88 154 LEU B C 1
ATOM 3380 O O . LEU B 1 154 ? -8.727 5.824 4.527 1 93.88 154 LEU B O 1
ATOM 3384 N N . HIS B 1 155 ? -9.234 4.859 2.555 1 89.94 155 HIS B N 1
ATOM 3385 C CA . HIS B 1 155 ? -9.82 6.066 1.987 1 89.94 155 HIS B CA 1
ATOM 3386 C C . HIS B 1 155 ? -11.344 5.961 1.926 1 89.94 155 HIS B C 1
ATOM 3388 O O . HIS B 1 155 ? -11.883 4.953 1.46 1 89.94 155 HIS B O 1
ATOM 3394 N N . SER B 1 156 ? -11.938 6.984 2.395 1 86.06 156 SER B N 1
ATOM 3395 C CA . SER B 1 156 ? -13.391 7.066 2.32 1 86.06 156 SER B CA 1
ATOM 3396 C C . SER B 1 156 ? -13.836 8.391 1.711 1 86.06 156 SER B C 1
ATOM 3398 O O . SER B 1 156 ? -13.25 9.438 1.989 1 86.06 156 SER B O 1
ATOM 3400 N N . VAL B 1 157 ? -14.75 8.383 0.78 1 76.38 157 VAL B N 1
ATOM 3401 C CA . VAL B 1 157 ? -15.289 9.602 0.188 1 76.38 157 VAL B CA 1
ATOM 3402 C C . VAL B 1 157 ? -16.641 9.93 0.826 1 76.38 157 VAL B C 1
ATOM 3404 O O . VAL B 1 157 ? -17.469 9.039 1.038 1 76.38 157 VAL B O 1
ATOM 3407 N N . PRO B 1 158 ? -16.594 11.312 1.413 1 61.09 158 PRO B N 1
ATOM 3408 C CA . PRO B 1 158 ? -17.859 11.695 2.043 1 61.09 158 PRO B CA 1
ATOM 3409 C C . PRO B 1 158 ? -19.031 11.609 1.084 1 61.09 158 PRO B C 1
ATOM 3411 O O . PRO B 1 158 ? -18.891 11.836 -0.118 1 61.09 158 PRO B O 1
ATOM 3414 N N . LYS B 1 159 ? -20.078 10.898 1.443 1 54.78 159 LYS B N 1
ATOM 3415 C CA . LYS B 1 159 ? -21.344 11.156 0.743 1 54.78 159 LYS B CA 1
ATOM 3416 C C . LYS B 1 159 ? -21.75 12.617 0.878 1 54.78 159 LYS B C 1
ATOM 3418 O O . LYS B 1 159 ? -21.375 13.289 1.847 1 54.78 159 LYS B O 1
ATOM 3423 N N . HIS B 1 160 ? -21.984 13.484 -0.192 1 43.59 160 HIS B N 1
ATOM 3424 C CA . HIS B 1 160 ? -22.75 14.703 0.031 1 43.59 160 HIS B CA 1
ATOM 3425 C C . HIS B 1 160 ? -23.656 14.578 1.249 1 43.59 160 HIS B C 1
ATOM 3427 O O . HIS B 1 160 ? -24.578 13.75 1.259 1 43.59 160 HIS B O 1
ATOM 3433 N N . HIS B 1 161 ? -23.234 14.852 2.354 1 38.28 161 HIS B N 1
ATOM 3434 C CA . HIS B 1 161 ? -23.969 14.742 3.613 1 38.28 161 HIS B CA 1
ATOM 3435 C C . HIS B 1 161 ? -25.25 15.555 3.574 1 38.28 161 HIS B C 1
ATOM 3437 O O . HIS B 1 161 ? -25.219 16.781 3.498 1 38.28 161 HIS B O 1
ATOM 3443 N N . VAL B 1 162 ? -26.141 15.305 3.098 1 38.34 162 VAL B N 1
ATOM 3444 C CA . VAL B 1 162 ? -27.375 16.031 3.422 1 38.34 162 VAL B CA 1
ATOM 3445 C C . VAL B 1 162 ? -27.531 16.109 4.938 1 38.34 162 VAL B C 1
ATOM 3447 O O . VAL B 1 162 ? -27.922 17.156 5.465 1 38.34 162 VAL B O 1
ATOM 3450 N N . HIS B 1 163 ? -27.531 15.039 5.883 1 38.66 163 HIS B N 1
ATOM 3451 C CA . HIS B 1 163 ? -27.828 15.102 7.309 1 38.66 163 HIS B CA 1
ATOM 3452 C C . HIS B 1 163 ? -26.562 14.867 8.141 1 38.66 163 HIS B C 1
ATOM 3454 O O . HIS B 1 163 ? -25.609 14.266 7.664 1 38.66 163 HIS B O 1
ATOM 3460 N N . HIS B 1 164 ? -26.203 15.438 9.422 1 44.56 164 HIS B N 1
ATOM 3461 C CA . HIS B 1 164 ? -25.203 15.492 10.484 1 44.56 164 HIS B CA 1
ATOM 3462 C C . HIS B 1 164 ? -24.453 14.172 10.609 1 44.56 164 HIS B C 1
ATOM 3464 O O . HIS B 1 164 ? -23.281 14.148 11 1 44.56 164 HIS B O 1
ATOM 3470 N N . HIS B 1 165 ? -25.141 13.039 10.57 1 46.19 165 HIS B N 1
ATOM 3471 C CA . HIS B 1 165 ? -24.672 11.688 10.836 1 46.19 165 HIS B CA 1
ATOM 3472 C C . HIS B 1 165 ? -24 11.086 9.609 1 46.19 165 HIS B C 1
ATOM 3474 O O . HIS B 1 165 ? -23.812 9.867 9.531 1 46.19 165 HIS B O 1
ATOM 3480 N N . ASP B 1 166 ? -23.875 11.727 8.578 1 47.75 166 ASP B N 1
ATOM 3481 C CA . ASP B 1 166 ? -23.641 11.281 7.207 1 47.75 166 ASP B CA 1
ATOM 3482 C C . ASP B 1 166 ? -22.422 10.375 7.125 1 47.75 166 ASP B C 1
ATOM 3484 O O . ASP B 1 166 ? -21.438 10.57 7.848 1 47.75 166 ASP B O 1
ATOM 3488 N N . SER B 1 167 ? -22.375 8.906 6.605 1 61.91 167 SER B N 1
ATOM 3489 C CA . SER B 1 167 ? -21.938 7.602 6.117 1 61.91 167 SER B CA 1
ATOM 3490 C C . SER B 1 167 ? -20.953 7.742 4.973 1 61.91 167 SER B C 1
ATOM 3492 O O . SER B 1 167 ? -20.938 8.758 4.277 1 61.91 167 SER B O 1
ATOM 3494 N N . GLY B 1 168 ? -19.906 7.258 4.832 1 76.75 168 GLY B N 1
ATOM 3495 C CA . GLY B 1 168 ? -19 7.23 3.697 1 76.75 168 GLY B CA 1
ATOM 3496 C C . GLY B 1 168 ? -18.906 5.859 3.055 1 76.75 168 GLY B C 1
ATOM 3497 O O . GLY B 1 168 ? -19.594 4.926 3.455 1 76.75 168 GLY B O 1
ATOM 3498 N N . VAL B 1 169 ? -18.422 5.969 1.861 1 85.31 169 VAL B N 1
ATOM 3499 C CA . VAL B 1 169 ? -18.156 4.785 1.049 1 85.31 169 VAL B CA 1
ATOM 3500 C C . VAL B 1 169 ? -16.656 4.578 0.905 1 85.31 169 VAL B C 1
ATOM 3502 O O . VAL B 1 169 ? -15.906 5.539 0.71 1 85.31 169 VAL B O 1
ATOM 3505 N N . LEU B 1 170 ? -16.312 3.35 1.127 1 91.81 170 LEU B N 1
ATOM 3506 C CA . LEU B 1 170 ? -14.898 3.057 0.983 1 91.81 170 LEU B CA 1
ATOM 3507 C C . LEU B 1 170 ? -14.453 3.205 -0.469 1 91.81 170 LEU B C 1
ATOM 3509 O O . LEU B 1 170 ? -15.141 2.738 -1.382 1 91.81 170 LEU B O 1
ATOM 3513 N N . ASP B 1 171 ? -13.383 3.877 -0.652 1 91.56 171 ASP B N 1
ATOM 3514 C CA . ASP B 1 171 ? -12.859 4.105 -1.994 1 91.56 171 ASP B CA 1
ATOM 3515 C C . ASP B 1 171 ? -11.688 3.172 -2.293 1 91.56 171 ASP B C 1
ATOM 3517 O O . ASP B 1 171 ? -11.664 2.506 -3.33 1 91.56 171 ASP B O 1
ATOM 3521 N N . SER B 1 172 ? -10.648 3.201 -1.464 1 95 172 SER B N 1
ATOM 3522 C CA . SER B 1 172 ? -9.453 2.391 -1.647 1 95 172 SER B CA 1
ATOM 3523 C C . SER B 1 172 ? -8.805 2.055 -0.31 1 95 172 SER B C 1
ATOM 3525 O O . SER B 1 172 ? -9.094 2.689 0.706 1 95 172 SER B O 1
ATOM 3527 N N . ALA B 1 173 ? -7.992 0.999 -0.348 1 97.19 173 ALA B N 1
ATOM 3528 C CA . ALA B 1 173 ? -7.312 0.545 0.864 1 97.19 173 ALA B CA 1
ATOM 3529 C C . ALA B 1 173 ? -6 -0.158 0.528 1 97.19 173 ALA B C 1
ATOM 3531 O O . ALA B 1 173 ? -5.852 -0.724 -0.558 1 97.19 173 ALA B O 1
ATOM 3532 N N . ILE B 1 174 ? -5.027 -0.134 1.447 1 98.31 174 ILE B N 1
ATOM 3533 C CA . ILE B 1 174 ? -3.74 -0.806 1.298 1 98.31 174 ILE B CA 1
ATOM 3534 C C . ILE B 1 174 ? -3.125 -1.056 2.674 1 98.31 174 ILE B C 1
ATOM 3536 O O . ILE B 1 174 ? -3.395 -0.316 3.623 1 98.31 174 ILE B O 1
ATOM 3540 N N . SER B 1 175 ? -2.438 -2.064 2.814 1 98.5 175 SER B N 1
ATOM 3541 C CA . SER B 1 175 ? -1.658 -2.355 4.012 1 98.5 175 SER B CA 1
ATOM 3542 C C . SER B 1 175 ? -0.251 -2.822 3.658 1 98.5 175 SER B C 1
ATOM 3544 O O . SER B 1 175 ? -0.064 -3.576 2.701 1 98.5 175 SER B O 1
ATOM 3546 N N . TYR B 1 176 ? 0.744 -2.365 4.398 1 97.94 176 TYR B N 1
ATOM 3547 C CA . TYR B 1 176 ? 2.121 -2.754 4.113 1 97.94 176 TYR B CA 1
ATOM 3548 C C . TYR B 1 176 ? 2.969 -2.73 5.379 1 97.94 176 TYR B C 1
ATOM 3550 O O . TYR B 1 176 ? 2.717 -1.936 6.289 1 97.94 176 TYR B O 1
ATOM 3558 N N . SER B 1 177 ? 3.947 -3.549 5.406 1 96.81 177 SER B N 1
ATOM 3559 C CA . SER B 1 177 ? 4.887 -3.604 6.523 1 96.81 177 SER B CA 1
ATOM 3560 C C . SER B 1 177 ? 5.793 -2.377 6.543 1 96.81 177 SER B C 1
ATOM 3562 O O . SER B 1 177 ? 6.223 -1.897 5.492 1 96.81 177 SER B O 1
ATOM 3564 N N . THR B 1 178 ? 6.078 -1.941 7.734 1 92.75 178 THR B N 1
ATOM 3565 C CA . THR B 1 178 ? 7.016 -0.835 7.891 1 92.75 178 THR B CA 1
ATOM 3566 C C . THR B 1 178 ? 8.352 -1.33 8.438 1 92.75 178 THR B C 1
ATOM 3568 O O . THR B 1 178 ? 8.398 -2.342 9.148 1 92.75 178 THR B O 1
ATOM 3571 N N . SER B 1 179 ? 9.453 -0.674 8.109 1 86.69 179 SER B N 1
ATOM 3572 C CA . SER B 1 179 ? 10.805 -0.91 8.602 1 86.69 179 SER B CA 1
ATOM 3573 C C . SER B 1 179 ? 11.195 -2.379 8.461 1 86.69 179 SER B C 1
ATOM 3575 O O . SER B 1 179 ? 11.578 -3.021 9.438 1 86.69 179 SER B O 1
ATOM 3577 N N . PRO B 1 180 ? 11.164 -2.82 7.254 1 84.25 180 PRO B N 1
ATOM 3578 C CA . PRO B 1 180 ? 11.469 -4.238 7.055 1 84.25 180 PRO B CA 1
ATOM 3579 C C . PRO B 1 180 ? 12.945 -4.559 7.258 1 84.25 180 PRO B C 1
ATOM 3581 O O . PRO B 1 180 ? 13.312 -5.723 7.441 1 84.25 180 PRO B O 1
ATOM 3584 N N . LEU B 1 181 ? 13.719 -3.488 7.16 1 76.5 181 LEU B N 1
ATOM 3585 C CA . LEU B 1 181 ? 15.148 -3.727 7.348 1 76.5 181 LEU B CA 1
ATOM 3586 C C . LEU B 1 181 ? 15.516 -3.691 8.828 1 76.5 181 LEU B C 1
ATOM 3588 O O . LEU B 1 181 ? 15.094 -2.785 9.555 1 76.5 181 LEU B O 1
ATOM 3592 N N . SER B 1 182 ? 16.109 -4.637 9.359 1 65.69 182 SER B N 1
ATOM 3593 C CA . SER B 1 182 ? 16.344 -4.926 10.766 1 65.69 182 SER B CA 1
ATOM 3594 C C . SER B 1 182 ? 17.094 -3.781 11.453 1 65.69 182 SER B C 1
ATOM 3596 O O . SER B 1 182 ? 16.906 -3.535 12.641 1 65.69 182 SER B O 1
ATOM 3598 N N . HIS B 1 183 ? 17.828 -3.164 10.727 1 60.66 183 HIS B N 1
ATOM 3599 C CA . HIS B 1 183 ? 18.672 -2.188 11.406 1 60.66 183 HIS B CA 1
ATOM 3600 C C . HIS B 1 183 ? 17.984 -0.824 11.469 1 60.66 183 HIS B C 1
ATOM 3602 O O . HIS B 1 183 ? 18.531 0.114 12.062 1 60.66 183 HIS B O 1
ATOM 3608 N N . MET B 1 184 ? 16.875 -0.782 11.008 1 59.47 184 MET B N 1
ATOM 3609 C CA . MET B 1 184 ? 16.156 0.491 11 1 59.47 184 MET B CA 1
ATOM 3610 C C . MET B 1 184 ? 15.438 0.725 12.32 1 59.47 184 MET B C 1
ATOM 3612 O O . MET B 1 184 ? 15.008 -0.227 12.977 1 59.47 184 MET B O 1
ATOM 3616 N N . GLU B 1 185 ? 15.492 1.887 12.742 1 54.34 185 GLU B N 1
ATOM 3617 C CA . GLU B 1 185 ? 14.742 2.252 13.938 1 54.34 185 GLU B CA 1
ATOM 3618 C C . GLU B 1 185 ? 13.273 1.855 13.812 1 54.34 185 GLU B C 1
ATOM 3620 O O . GLU B 1 185 ? 12.641 2.115 12.781 1 54.34 185 GLU B O 1
ATOM 3625 N N . GLY B 1 186 ? 12.828 1.1 14.758 1 58.19 186 GLY B N 1
ATOM 3626 C CA . GLY B 1 186 ? 11.422 0.723 14.781 1 58.19 186 GLY B CA 1
ATOM 3627 C C . GLY B 1 186 ? 11.148 -0.614 14.117 1 58.19 186 GLY B C 1
ATOM 3628 O O . GLY B 1 186 ? 9.992 -0.989 13.922 1 58.19 186 GLY B O 1
ATOM 3629 N N . SER B 1 187 ? 12.266 -1.158 13.773 1 68.88 187 SER B N 1
ATOM 3630 C CA . SER B 1 187 ? 12.07 -2.465 13.148 1 68.88 187 SER B CA 1
ATOM 3631 C C . SER B 1 187 ? 11.5 -3.467 14.148 1 68.88 187 SER B C 1
ATOM 3633 O O . SER B 1 187 ? 12.008 -3.604 15.258 1 68.88 187 SER B O 1
ATOM 3635 N N . ALA B 1 188 ? 10.25 -3.803 13.82 1 78.94 188 ALA B N 1
ATOM 3636 C CA . ALA B 1 188 ? 9.594 -4.883 14.555 1 78.94 188 ALA B CA 1
ATOM 3637 C C . ALA B 1 188 ? 9.5 -6.145 13.703 1 78.94 188 ALA B C 1
ATOM 3639 O O . ALA B 1 188 ? 8.773 -6.18 12.711 1 78.94 188 ALA B O 1
ATOM 3640 N N . SER B 1 189 ? 10.43 -7.027 13.953 1 86.88 189 SER B N 1
ATOM 3641 C CA . SER B 1 189 ? 10.43 -8.312 13.258 1 86.88 189 SER B CA 1
ATOM 3642 C C . SER B 1 189 ? 10.391 -9.477 14.25 1 86.88 189 SER B C 1
ATOM 3644 O O . SER B 1 189 ? 10.922 -9.367 15.359 1 86.88 189 SER B O 1
ATOM 3646 N N . THR B 1 190 ? 9.727 -10.492 13.906 1 89.62 190 THR B N 1
ATOM 3647 C CA . THR B 1 190 ? 9.625 -11.68 14.75 1 89.62 190 THR B CA 1
ATOM 3648 C C . THR B 1 190 ? 10.078 -12.922 13.992 1 89.62 190 THR B C 1
ATOM 3650 O O . THR B 1 190 ? 9.773 -13.078 12.805 1 89.62 190 THR B O 1
ATOM 3653 N N . LYS B 1 191 ? 10.836 -13.656 14.711 1 90.81 191 LYS B N 1
ATOM 3654 C CA . LYS B 1 191 ? 11.164 -14.984 14.188 1 90.81 191 LYS B CA 1
ATOM 3655 C C . LYS B 1 191 ? 9.969 -15.93 14.305 1 90.81 191 LYS B C 1
ATOM 3657 O O . LYS B 1 191 ? 9.375 -16.047 15.375 1 90.81 191 LYS B O 1
ATOM 3662 N N . LEU B 1 192 ? 9.641 -16.516 13.133 1 92.75 192 LEU B N 1
ATOM 3663 C CA . LEU B 1 192 ? 8.438 -17.344 13.086 1 92.75 192 LEU B CA 1
ATOM 3664 C C . LEU B 1 192 ? 8.789 -18.781 12.719 1 92.75 192 LEU B C 1
ATOM 3666 O O . LEU B 1 192 ? 9.469 -19.031 11.719 1 92.75 192 LEU B O 1
ATOM 3670 N N . THR B 1 193 ? 8.406 -19.703 13.594 1 89.94 193 THR B N 1
ATOM 3671 C CA . THR B 1 193 ? 8.398 -21.141 13.32 1 89.94 193 THR B CA 1
ATOM 3672 C C . THR B 1 193 ? 6.988 -21.703 13.422 1 89.94 193 THR B C 1
ATOM 3674 O O . THR B 1 193 ? 6.082 -21.031 13.93 1 89.94 193 THR B O 1
ATOM 3677 N N . ILE B 1 194 ? 6.887 -22.875 12.844 1 89.06 194 ILE B N 1
ATOM 3678 C CA . ILE B 1 194 ? 5.566 -23.5 12.883 1 89.06 194 ILE B CA 1
ATOM 3679 C C . ILE B 1 194 ? 5.117 -23.656 14.328 1 89.06 194 ILE B C 1
ATOM 3681 O O . ILE B 1 194 ? 5.887 -24.125 15.172 1 89.06 194 ILE B O 1
ATOM 3685 N N . GLY B 1 195 ? 3.902 -23.234 14.656 1 87.25 195 GLY B N 1
ATOM 3686 C CA . GLY B 1 195 ? 3.346 -23.359 15.992 1 87.25 195 GLY B CA 1
ATOM 3687 C C . GLY B 1 195 ? 3.453 -22.078 16.797 1 87.25 195 GLY B C 1
ATOM 3688 O O . GLY B 1 195 ? 2.75 -21.906 17.797 1 87.25 195 GLY B O 1
ATOM 3689 N N . GLU B 1 196 ? 4.309 -21.203 16.391 1 90.38 196 GLU B N 1
ATOM 3690 C CA . GLU B 1 196 ? 4.453 -19.938 17.078 1 90.38 196 GLU B CA 1
ATOM 3691 C C . GLU B 1 196 ? 3.461 -18.906 16.547 1 90.38 196 GLU B C 1
ATOM 3693 O O . GLU B 1 196 ? 3.125 -18.906 15.359 1 90.38 196 GLU B O 1
ATOM 3698 N N . PRO B 1 197 ? 3.01 -18.062 17.453 1 94.38 197 PRO B N 1
ATOM 3699 C CA . PRO B 1 197 ? 2.051 -17.047 17 1 94.38 197 PRO B CA 1
ATOM 3700 C C . PRO B 1 197 ? 2.719 -15.891 16.281 1 94.38 197 PRO B C 1
ATOM 3702 O O . PRO B 1 197 ? 3.891 -15.586 16.531 1 94.38 197 PRO B O 1
ATOM 3705 N N . LEU B 1 198 ? 2.037 -15.32 15.344 1 96.06 198 LEU B N 1
ATOM 3706 C CA . LEU B 1 198 ? 2.453 -14.117 14.625 1 96.06 198 LEU B CA 1
ATOM 3707 C C . LEU B 1 198 ? 1.718 -12.891 15.141 1 96.06 198 LEU B C 1
ATOM 3709 O O . LEU B 1 198 ? 0.531 -12.703 14.867 1 96.06 198 LEU B O 1
ATOM 3713 N N . PRO B 1 199 ? 2.389 -12.047 15.953 1 96.69 199 PRO B N 1
ATOM 3714 C CA . PRO B 1 199 ? 1.731 -10.852 16.5 1 96.69 199 PRO B CA 1
ATOM 3715 C C . PRO B 1 199 ? 1.747 -9.672 15.523 1 96.69 199 PRO B C 1
ATOM 3717 O O . PRO B 1 199 ? 2.682 -8.867 15.539 1 96.69 199 PRO B O 1
ATOM 3720 N N . LEU B 1 200 ? 0.708 -9.539 14.812 1 97.06 200 LEU B N 1
ATOM 3721 C CA . LEU B 1 200 ? 0.613 -8.414 13.891 1 97.06 200 LEU B CA 1
ATOM 3722 C C . LEU B 1 200 ? 0.001 -7.195 14.578 1 97.06 200 LEU B C 1
ATOM 3724 O O . LEU B 1 200 ? -0.932 -7.332 15.375 1 97.06 200 LEU B O 1
ATOM 3728 N N . ARG B 1 201 ? 0.586 -6.086 14.312 1 96.5 201 ARG B N 1
ATOM 3729 C CA . ARG B 1 201 ? 0.075 -4.797 14.758 1 96.5 201 ARG B CA 1
ATOM 3730 C C . ARG B 1 201 ? -0.241 -3.891 13.57 1 96.5 201 ARG B C 1
ATOM 3732 O O . ARG B 1 201 ? 0.652 -3.535 12.797 1 96.5 201 ARG B O 1
ATOM 3739 N N . PHE B 1 202 ? -1.519 -3.506 13.492 1 97.44 202 PHE B N 1
ATOM 3740 C CA . PHE B 1 202 ? -1.967 -2.682 12.375 1 97.44 202 PHE B CA 1
ATOM 3741 C C . PHE B 1 202 ? -2.186 -1.24 12.82 1 97.44 202 PHE B C 1
ATOM 3743 O O . PHE B 1 202 ? -3.002 -0.974 13.703 1 97.44 202 PHE B O 1
ATOM 3750 N N . SER B 1 203 ? -1.403 -0.307 12.203 1 95.94 203 SER B N 1
ATOM 3751 C CA . SER B 1 203 ? -1.656 1.117 12.398 1 95.94 203 SER B CA 1
ATOM 3752 C C . SER B 1 203 ? -2.641 1.646 11.359 1 95.94 203 SER B C 1
ATOM 3754 O O . SER B 1 203 ? -2.256 1.937 10.219 1 95.94 203 SER B O 1
ATOM 3756 N N . VAL B 1 204 ? -3.906 1.829 11.789 1 95.56 204 VAL B N 1
ATOM 3757 C CA . VAL B 1 204 ? -4.988 2.162 10.875 1 95.56 204 VAL B CA 1
ATOM 3758 C C . VAL B 1 204 ? -5.145 3.678 10.781 1 95.56 204 VAL B C 1
ATOM 3760 O O . VAL B 1 204 ? -5.262 4.359 11.805 1 95.56 204 VAL B O 1
ATOM 3763 N N . ARG B 1 205 ? -5.098 4.191 9.562 1 91.25 205 ARG B N 1
ATOM 3764 C CA . ARG B 1 205 ? -5.301 5.613 9.289 1 91.25 205 ARG B CA 1
ATOM 3765 C C . ARG B 1 205 ? -6.375 5.812 8.227 1 91.25 205 ARG B C 1
ATOM 3767 O O . ARG B 1 205 ? -6.453 5.051 7.258 1 91.25 205 ARG B O 1
ATOM 3774 N N . TRP B 1 206 ? -7.191 6.887 8.406 1 87.81 206 TRP B N 1
ATOM 3775 C CA . TRP B 1 206 ? -8.297 7.18 7.496 1 87.81 206 TRP B CA 1
ATOM 3776 C C . TRP B 1 206 ? -8.047 8.469 6.727 1 87.81 206 TRP B C 1
ATOM 3778 O O . TRP B 1 206 ? -7.578 9.461 7.297 1 87.81 206 TRP B O 1
ATOM 3788 N N . PHE B 1 207 ? -8.32 8.422 5.453 1 84.06 207 PHE B N 1
ATOM 3789 C CA . PHE B 1 207 ? -8.227 9.602 4.598 1 84.06 207 PHE B CA 1
ATOM 3790 C C . PHE B 1 207 ? -9.562 9.891 3.92 1 84.06 207 PHE B C 1
ATOM 3792 O O . PHE B 1 207 ? -10.203 8.977 3.391 1 84.06 207 PHE B O 1
ATOM 3799 N N . PRO B 1 208 ? -9.969 11.133 3.871 1 80.5 208 PRO B N 1
ATOM 3800 C CA . PRO B 1 208 ? -11.305 11.469 3.365 1 80.5 208 PRO B CA 1
ATOM 3801 C C . PRO B 1 208 ? -11.352 11.547 1.842 1 80.5 208 PRO B C 1
ATOM 3803 O O . PRO B 1 208 ? -12.43 11.711 1.265 1 80.5 208 PRO B O 1
ATOM 3806 N N . THR B 1 209 ? -10.305 11.43 1.159 1 81.06 209 THR B N 1
ATOM 3807 C CA . THR B 1 209 ? -10.211 11.422 -0.296 1 81.06 209 THR B CA 1
ATOM 3808 C C . THR B 1 209 ? -9.195 10.383 -0.764 1 81.06 209 THR B C 1
ATOM 3810 O O . THR B 1 209 ? -8.312 9.984 -0.003 1 81.06 209 THR B O 1
ATOM 3813 N N . PRO B 1 210 ? -9.359 9.977 -1.959 1 84.44 210 PRO B N 1
ATOM 3814 C CA . PRO B 1 210 ? -8.352 9.062 -2.502 1 84.44 210 PRO B CA 1
ATOM 3815 C C . PRO B 1 210 ? -6.984 9.719 -2.664 1 84.44 210 PRO B C 1
ATOM 3817 O O . PRO B 1 210 ? -5.98 9.031 -2.842 1 84.44 210 PRO B O 1
ATOM 3820 N N . HIS B 1 211 ? -6.926 11.023 -2.549 1 81.44 211 HIS B N 1
ATOM 3821 C CA . HIS B 1 211 ? -5.664 11.75 -2.676 1 81.44 211 HIS B CA 1
ATOM 3822 C C . HIS B 1 211 ? -4.988 11.914 -1.319 1 81.44 211 HIS B C 1
ATOM 3824 O O . HIS B 1 211 ? -5.629 12.32 -0.345 1 81.44 211 HIS B O 1
ATOM 3830 N N . LEU B 1 212 ? -3.693 11.523 -1.307 1 83.44 212 LEU B N 1
ATOM 3831 C CA . LEU B 1 212 ? -2.918 11.688 -0.083 1 83.44 212 LEU B CA 1
ATOM 3832 C C . LEU B 1 212 ? -2.447 13.133 0.073 1 83.44 212 LEU B C 1
ATOM 3834 O O . LEU B 1 212 ? -2.162 13.805 -0.919 1 83.44 212 LEU B O 1
ATOM 3838 N N . PRO B 1 213 ? -2.395 13.562 1.256 1 73.69 213 PRO B N 1
ATOM 3839 C CA . PRO B 1 213 ? -1.949 14.938 1.464 1 73.69 213 PRO B CA 1
ATOM 3840 C C . PRO B 1 213 ? -0.457 15.125 1.198 1 73.69 213 PRO B C 1
ATOM 3842 O O . PRO B 1 213 ? 0.316 14.172 1.302 1 73.69 213 PRO B O 1
ATOM 3845 N N . HIS B 1 214 ? -0.042 16.328 0.595 1 61.16 214 HIS B N 1
ATOM 3846 C CA . HIS B 1 214 ? 1.365 16.656 0.408 1 61.16 214 HIS B CA 1
ATOM 3847 C C . HIS B 1 214 ? 2.059 16.891 1.746 1 61.16 214 HIS B C 1
ATOM 3849 O O . HIS B 1 214 ? 1.443 17.406 2.688 1 61.16 214 HIS B O 1
ATOM 3855 N N . SER B 1 215 ? 3.217 16.266 1.937 1 54.56 215 SER B N 1
ATOM 3856 C CA . SER B 1 215 ? 3.986 16.438 3.162 1 54.56 215 SER B CA 1
ATOM 3857 C C . SER B 1 215 ? 4.438 17.891 3.316 1 54.56 215 SER B C 1
ATOM 3859 O O . SER B 1 215 ? 4.68 18.359 4.434 1 54.56 215 SER B O 1
ATOM 3861 N N . GLU B 1 216 ? 5.23 18.516 2.15 1 42.62 216 GLU B N 1
ATOM 3862 C CA . GLU B 1 216 ? 5.707 19.844 2.486 1 42.62 216 GLU B CA 1
ATOM 3863 C C . GLU B 1 216 ? 4.645 20.641 3.242 1 42.62 216 GLU B C 1
ATOM 3865 O O . GLU B 1 216 ? 4.922 21.203 4.301 1 42.62 216 GLU B O 1
ATOM 3870 N N . GLY B 1 217 ? 3.971 21.891 2.471 1 32.94 217 GLY B N 1
ATOM 3871 C CA . GLY B 1 217 ? 3.162 22.875 3.158 1 32.94 217 GLY B CA 1
ATOM 3872 C C . GLY B 1 217 ? 2.029 22.281 3.965 1 32.94 217 GLY B C 1
ATOM 3873 O O . GLY B 1 217 ? 1.956 21.062 4.121 1 32.94 217 GLY B O 1
ATOM 3874 N N . ARG B 1 218 ? 0.811 23 3.734 1 32.62 218 ARG B N 1
ATOM 3875 C CA . ARG B 1 218 ? -0.566 23.25 4.152 1 32.62 218 ARG B CA 1
ATOM 3876 C C . ARG B 1 218 ? -1.433 22.016 3.926 1 32.62 218 ARG B C 1
ATOM 3878 O O . ARG B 1 218 ? -1.578 21.547 2.793 1 32.62 218 ARG B O 1
ATOM 3885 N N . VAL B 1 219 ? -1.206 21.031 4.551 1 31.94 219 VAL B N 1
ATOM 3886 C CA . VAL B 1 219 ? -2.293 20.062 4.566 1 31.94 219 VAL B CA 1
ATOM 3887 C C . VAL B 1 219 ? -3.584 20.719 4.086 1 31.94 219 VAL B C 1
ATOM 3889 O O . VAL B 1 219 ? -4.121 21.609 4.75 1 31.94 219 VAL B O 1
ATOM 3892 N N . GLU B 1 220 ? -3.686 21.031 2.861 1 28.89 220 GLU B N 1
ATOM 3893 C CA . GLU B 1 220 ? -5.055 21.359 2.473 1 28.89 220 GLU B CA 1
ATOM 3894 C C . GLU B 1 220 ? -5.996 20.188 2.719 1 28.89 220 GLU B C 1
ATOM 3896 O O .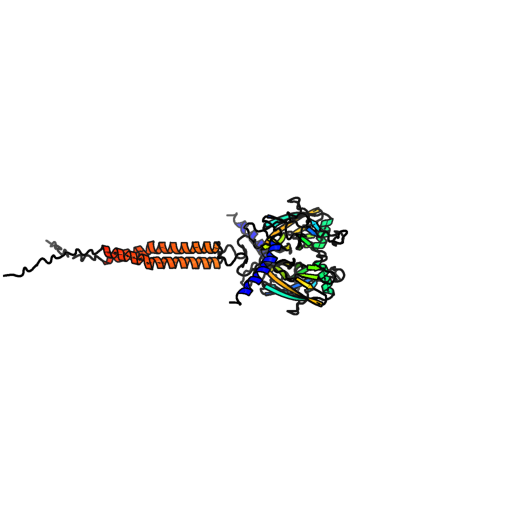 GLU B 1 220 ? -5.945 19.188 2.006 1 28.89 220 GLU B O 1
ATOM 3901 N N . TRP B 1 221 ? -6.039 19.641 3.793 1 28.42 221 TRP B N 1
ATOM 3902 C CA . TRP B 1 221 ? -7.262 18.875 4.012 1 28.42 221 TRP B CA 1
ATOM 3903 C C . TRP B 1 221 ? -8.438 19.5 3.266 1 28.42 221 TRP B C 1
ATOM 3905 O O . TRP B 1 221 ? -8.82 20.641 3.547 1 28.42 221 TRP B O 1
ATOM 3915 N N . GLN B 1 222 ? -8.578 19.422 2.066 1 29.42 222 GLN B N 1
ATOM 3916 C CA . GLN B 1 222 ? -9.766 19.922 1.393 1 29.42 222 GLN B CA 1
ATOM 3917 C C . GLN B 1 222 ? -11.016 19.688 2.24 1 29.42 222 GLN B C 1
ATOM 3919 O O . GLN B 1 222 ? -12.039 20.344 2.027 1 29.42 222 GLN B O 1
ATOM 3924 N N . GLY B 1 223 ? -11.297 18.547 2.549 1 27.88 223 GLY B N 1
ATOM 3925 C CA . GLY B 1 223 ? -12.617 18.766 3.125 1 27.88 223 GLY B CA 1
ATOM 3926 C C . GLY B 1 223 ? -12.617 19.828 4.211 1 27.88 223 GLY B C 1
ATOM 3927 O O . GLY B 1 223 ? -13.664 20.109 4.805 1 27.88 223 GLY B O 1
ATOM 3928 N N . LEU B 1 224 ? -11.734 19.859 5.223 1 24.72 224 LEU B N 1
ATOM 3929 C CA . LEU B 1 224 ? -12.078 21.172 5.773 1 24.72 224 LEU B CA 1
ATOM 3930 C C . LEU B 1 224 ? -11.836 22.281 4.75 1 24.72 224 LEU B C 1
ATOM 3932 O O . LEU B 1 224 ? -10.82 22.266 4.051 1 24.72 224 LEU B O 1
ATOM 3936 N N . GLY B 1 225 ? -12.539 23 3.918 1 28.92 225 GLY B N 1
ATOM 3937 C CA . GLY B 1 225 ? -12.617 24.406 3.613 1 28.92 225 GLY B CA 1
ATOM 3938 C C . GLY B 1 225 ? -11.492 25.219 4.23 1 28.92 225 GLY B C 1
ATOM 3939 O O . GLY B 1 225 ? -10.773 24.734 5.102 1 28.92 225 GLY B O 1
ATOM 3940 N N . GLY B 1 226 ? -10.875 26.484 3.537 1 33.53 226 GLY B N 1
ATOM 3941 C CA . GLY B 1 226 ? -10.055 27.641 3.854 1 33.53 226 GLY B CA 1
ATOM 3942 C C . GLY B 1 226 ? -9.969 27.922 5.344 1 33.53 226 GLY B C 1
ATOM 3943 O O . GLY B 1 226 ? -9.672 29.047 5.75 1 33.53 226 GLY B O 1
ATOM 3944 N N . HIS B 1 227 ? -10.531 27.266 6.156 1 30.98 227 HIS B N 1
ATOM 3945 C CA . HIS B 1 227 ? -10.914 27.781 7.461 1 30.98 227 HIS B CA 1
ATOM 3946 C C . HIS B 1 227 ? -9.695 28.047 8.336 1 30.98 227 HIS B C 1
ATOM 3948 O O . HIS B 1 227 ? -8.75 27.266 8.344 1 30.98 227 HIS B O 1
ATOM 3954 N N . ILE B 1 228 ? -9.125 29.203 8.578 1 37.88 228 ILE B N 1
ATOM 3955 C CA . ILE B 1 228 ? -8.602 29.75 9.828 1 37.88 228 ILE B CA 1
ATOM 3956 C C . ILE B 1 228 ? -8.867 28.781 10.969 1 37.88 228 ILE B C 1
ATOM 3958 O O . ILE B 1 228 ? -10.023 28.5 11.297 1 37.88 228 ILE B O 1
ATOM 3962 N N . TYR B 1 229 ? -8.195 27.656 10.938 1 39.03 229 TYR B N 1
ATOM 3963 C CA . TYR B 1 229 ? -8.406 26.672 12 1 39.03 229 TYR B CA 1
ATOM 3964 C C . TYR B 1 229 ? -8.961 27.328 13.25 1 39.03 229 TYR B C 1
ATOM 3966 O O . TYR B 1 229 ? -8.625 28.484 13.562 1 39.03 229 TYR B O 1
ATOM 3974 N N . ALA B 1 230 ? -10.109 26.906 13.586 1 46.94 230 ALA B N 1
ATOM 3975 C CA . ALA B 1 230 ? -10.734 27.453 14.789 1 46.94 230 ALA B CA 1
ATOM 3976 C C . ALA B 1 230 ? -9.695 27.688 15.883 1 46.94 230 ALA B C 1
ATOM 3978 O O . ALA B 1 230 ? -9.773 28.688 16.609 1 46.94 230 ALA B O 1
ATOM 3979 N N . SER B 1 231 ? -8.68 26.891 15.742 1 49.69 231 SER B N 1
ATOM 3980 C CA . SER B 1 231 ? -7.652 27.094 16.75 1 49.69 231 SER B CA 1
ATOM 3981 C C . SER B 1 231 ? -6.758 28.281 16.406 1 49.69 231 SER B C 1
ATOM 3983 O O . SER B 1 231 ? -6.418 29.078 17.281 1 49.69 231 SER B O 1
ATOM 3985 N N . THR B 1 232 ? -6.34 28.234 15.156 1 53.72 232 THR B N 1
ATOM 3986 C CA . THR B 1 232 ? -5.578 29.406 14.734 1 53.72 232 THR B CA 1
ATOM 3987 C C . THR B 1 232 ? -6.398 30.688 14.914 1 53.72 232 THR B C 1
ATOM 3989 O O . THR B 1 232 ? -5.887 31.703 15.375 1 53.72 232 THR B O 1
ATOM 3992 N N . PHE B 1 233 ? -7.617 30.656 14.539 1 59.44 233 PHE B N 1
ATOM 3993 C CA . PHE B 1 233 ? -8.531 31.766 14.781 1 59.44 233 PHE B CA 1
ATOM 3994 C C . PHE B 1 233 ? -8.664 32.031 16.281 1 59.44 233 PHE B C 1
ATOM 3996 O O . PHE B 1 233 ? -8.625 33.188 16.719 1 59.44 233 PHE B O 1
ATOM 4003 N N . PHE B 1 234 ? -8.766 30.984 17.016 1 61.78 234 PHE B N 1
ATOM 4004 C CA . PHE B 1 234 ? -8.875 31.109 18.469 1 61.78 234 PHE B CA 1
ATOM 4005 C C . PHE B 1 234 ? -7.602 31.688 19.062 1 61.78 234 PHE B C 1
ATOM 4007 O O . PHE B 1 234 ? -7.648 32.625 19.844 1 61.78 234 PHE B O 1
ATOM 4014 N N . TYR B 1 235 ? -6.523 31.141 18.562 1 69.12 235 TYR B N 1
ATOM 4015 C CA . TYR B 1 235 ? -5.266 31.625 19.109 1 69.12 235 TYR B CA 1
ATOM 4016 C C . TYR B 1 235 ? -4.98 33.031 18.625 1 69.12 235 TYR B C 1
ATOM 4018 O O . TYR B 1 235 ? -4.465 33.875 19.375 1 69.12 235 TYR B O 1
ATOM 4026 N N . SER B 1 236 ? -5.312 33.281 17.375 1 75 236 SER B N 1
ATOM 4027 C CA . SER B 1 236 ? -5.156 34.625 16.859 1 75 236 SER B CA 1
ATOM 4028 C C . SER B 1 236 ? -6.086 35.625 17.562 1 75 236 SER B C 1
ATOM 4030 O O . SER B 1 236 ? -5.695 36.75 17.875 1 75 236 SER B O 1
ATOM 4032 N N . LEU B 1 237 ? -7.203 35.219 17.906 1 78.38 237 LEU B N 1
ATOM 4033 C CA . LEU B 1 237 ? -8.164 36.062 18.625 1 78.38 237 LEU B CA 1
ATOM 4034 C C . LEU B 1 237 ? -7.703 36.312 20.047 1 78.38 237 LEU B C 1
ATOM 4036 O O . LEU B 1 237 ? -7.75 37.438 20.531 1 78.38 237 LEU B O 1
ATOM 4040 N N . VAL B 1 238 ? -7.23 35.281 20.656 1 80.12 238 VAL B N 1
ATOM 4041 C CA . VAL B 1 238 ? -6.75 35.406 22.031 1 80.12 238 VAL B CA 1
ATOM 4042 C C . VAL B 1 238 ? -5.52 36.281 22.078 1 80.12 238 VAL B C 1
ATOM 4044 O O . VAL B 1 238 ? -5.391 37.125 22.969 1 80.12 238 VAL B O 1
ATOM 4047 N N . SER B 1 239 ? -4.727 36.125 21.062 1 81.88 239 SER B N 1
ATOM 4048 C CA . SER B 1 239 ? -3.523 36.938 20.984 1 81.88 239 SER B CA 1
ATOM 4049 C C . SER B 1 239 ? -3.863 38.406 20.719 1 81.88 239 SER B C 1
ATOM 4051 O O . SER B 1 239 ? -3.246 39.312 21.281 1 81.88 239 SER B O 1
ATOM 4053 N N . PHE B 1 240 ? -4.758 38.656 19.891 1 84.06 240 PHE B N 1
ATOM 4054 C CA . PHE B 1 240 ? -5.25 40 19.578 1 84.06 240 PHE B CA 1
ATOM 4055 C C . PHE B 1 240 ? -5.789 40.656 20.844 1 84.06 240 PHE B C 1
ATOM 4057 O O . PHE B 1 240 ? -5.445 41.812 21.125 1 84.06 240 PHE B O 1
ATOM 4064 N N . ILE B 1 241 ? -6.562 39.969 21.609 1 84.19 241 ILE B N 1
ATOM 4065 C CA . ILE B 1 241 ? -7.16 40.469 22.844 1 84.19 241 ILE B CA 1
ATOM 4066 C C . ILE B 1 241 ? -6.066 40.719 23.875 1 84.19 241 ILE B C 1
ATOM 4068 O O . ILE B 1 241 ? -6.07 41.75 24.562 1 84.19 241 ILE B O 1
ATOM 4072 N N . ALA B 1 242 ? -5.148 39.781 23.875 1 86.19 242 ALA B N 1
ATOM 4073 C CA . ALA B 1 242 ? -4.047 39.906 24.828 1 86.19 242 ALA B CA 1
ATOM 4074 C C . ALA B 1 242 ? -3.193 41.156 24.5 1 86.19 242 ALA B C 1
ATOM 4076 O O . ALA B 1 242 ? -2.809 41.906 25.406 1 86.19 242 ALA B O 1
ATOM 4077 N N . GLY B 1 243 ? -2.902 41.281 23.25 1 82.06 243 GLY B N 1
ATOM 4078 C CA . GLY B 1 243 ? -2.178 42.469 22.828 1 82.06 243 GLY B CA 1
ATOM 4079 C C . GLY B 1 243 ? -2.926 43.75 23.109 1 82.06 243 GLY B C 1
ATOM 4080 O O . GLY B 1 243 ? -2.342 44.719 23.609 1 82.06 243 GLY B O 1
ATOM 4081 N N . GLY B 1 244 ? -4.129 43.75 22.859 1 84.38 244 GLY B N 1
ATOM 4082 C CA . GLY B 1 244 ? -4.98 44.906 23.156 1 84.38 244 GLY B CA 1
ATOM 4083 C C . GLY B 1 244 ? -5.047 45.219 24.641 1 84.38 244 GLY B C 1
ATOM 4084 O O . GLY B 1 244 ? -4.953 46.375 25.031 1 84.38 244 GLY B O 1
ATOM 4085 N N . LEU B 1 245 ? -5.168 44.219 25.422 1 84.94 245 LEU B N 1
ATOM 4086 C CA . LEU B 1 245 ? -5.27 44.375 26.859 1 84.94 245 LEU B CA 1
ATOM 4087 C C . LEU B 1 245 ? -3.957 44.906 27.438 1 84.94 245 LEU B C 1
ATOM 4089 O O . LEU B 1 245 ? -3.959 45.781 28.297 1 84.94 245 LEU B O 1
ATOM 4093 N N . LEU B 1 246 ? -2.943 44.469 26.938 1 84.5 246 LEU B N 1
ATOM 4094 C CA . LEU B 1 246 ? -1.638 44.906 27.422 1 84.5 246 LEU B CA 1
ATOM 4095 C C . LEU B 1 246 ? -1.391 46.375 27.031 1 84.5 246 LEU B C 1
ATOM 4097 O O . LEU B 1 246 ? -0.861 47.125 27.844 1 84.5 246 LEU B O 1
ATOM 4101 N N . ALA B 1 247 ? -1.775 46.625 25.875 1 84.31 247 ALA B N 1
ATOM 4102 C CA . ALA B 1 247 ? -1.633 48 25.422 1 84.31 247 ALA B CA 1
ATOM 4103 C C . ALA B 1 247 ? -2.549 48.938 26.203 1 84.31 247 ALA B C 1
ATOM 4105 O O . ALA B 1 247 ? -2.145 50.062 26.594 1 84.31 247 ALA B O 1
ATOM 4106 N N . ALA B 1 248 ? -3.641 48.5 26.469 1 81.31 248 ALA B N 1
ATOM 4107 C CA . ALA B 1 248 ? -4.594 49.281 27.25 1 81.31 248 ALA B CA 1
ATOM 4108 C C . ALA B 1 248 ? -4.102 49.5 28.688 1 81.31 248 ALA B C 1
ATOM 4110 O O . ALA B 1 248 ? -4.191 50.594 29.234 1 81.31 248 ALA B O 1
ATOM 4111 N N . MET B 1 249 ? -3.584 48.469 29.141 1 81.81 249 MET B N 1
ATOM 4112 C CA . MET B 1 249 ? -3.053 48.531 30.5 1 81.81 249 MET B CA 1
ATOM 4113 C C . MET B 1 249 ? -1.851 49.469 30.562 1 81.81 249 MET B C 1
ATOM 4115 O O . MET B 1 249 ? -1.705 50.25 31.516 1 81.81 249 MET B O 1
ATOM 4119 N N . TYR B 1 250 ? -1.174 49.469 29.594 1 81.44 250 TYR B N 1
ATOM 4120 C CA . TYR B 1 250 ? 0.003 50.312 29.531 1 81.44 250 TYR B CA 1
ATOM 4121 C C . TYR B 1 250 ? -0.394 51.781 29.312 1 81.44 250 TYR B C 1
ATOM 4123 O O . TYR B 1 250 ? 0.129 52.688 29.984 1 81.44 250 TYR B O 1
ATOM 4131 N N . THR B 1 251 ? -1.316 52.031 28.531 1 79.38 251 THR B N 1
ATOM 4132 C CA . THR B 1 251 ? -1.728 53.406 28.219 1 79.38 251 THR B CA 1
ATOM 4133 C C . THR B 1 251 ? -2.561 54 29.344 1 79.38 251 THR B C 1
ATOM 4135 O O . THR B 1 251 ? -2.342 55.125 29.766 1 79.38 251 THR B O 1
ATOM 4138 N N . LEU B 1 252 ? -3.379 53.188 29.828 1 77.31 252 LEU B N 1
ATOM 4139 C CA . LEU B 1 252 ? -4.254 53.688 30.891 1 77.31 252 LEU B CA 1
ATOM 4140 C C . LEU B 1 252 ? -3.531 53.719 32.219 1 77.31 252 LEU B C 1
ATOM 4142 O O . LEU B 1 252 ? -3.844 54.531 33.094 1 77.31 252 LEU B O 1
ATOM 4146 N N . GLY B 1 253 ? -2.566 52.875 32.25 1 76.81 253 GLY B N 1
ATOM 4147 C CA . GLY B 1 253 ? -1.903 52.719 33.562 1 76.81 253 GLY B CA 1
ATOM 4148 C C . GLY B 1 253 ? -0.647 53.562 33.688 1 76.81 253 GLY B C 1
ATOM 4149 O O . GLY B 1 253 ? -0.29 54 34.781 1 76.81 253 GLY B O 1
ATOM 4150 N N . ILE B 1 254 ? -0.131 53.812 32.562 1 76.31 254 ILE B N 1
ATOM 4151 C CA . ILE B 1 254 ? 1.163 54.469 32.688 1 76.31 254 ILE B CA 1
ATOM 4152 C C . ILE B 1 254 ? 1.139 55.781 31.906 1 76.31 254 ILE B C 1
ATOM 4154 O O . ILE B 1 254 ? 1.474 56.844 32.469 1 76.31 254 ILE B O 1
ATOM 4158 N N . ILE B 1 255 ? 0.637 55.656 30.781 1 73.69 255 ILE B N 1
ATOM 4159 C CA . ILE B 1 255 ? 0.764 56.812 29.922 1 73.69 255 ILE B CA 1
ATOM 4160 C C . ILE B 1 255 ? -0.25 57.875 30.344 1 73.69 255 ILE B C 1
ATOM 4162 O O . ILE B 1 255 ? 0.092 59.062 30.469 1 73.69 255 ILE B O 1
ATOM 4166 N N . LEU B 1 256 ? -1.306 57.531 30.594 1 72.56 256 LEU B N 1
ATOM 4167 C CA . LEU B 1 256 ? -2.346 58.5 30.938 1 72.56 256 LEU B CA 1
ATOM 4168 C C . LEU B 1 256 ? -2.041 59.188 32.281 1 72.56 256 LEU B C 1
ATOM 4170 O O . LEU B 1 256 ? -2.092 60.406 32.375 1 72.56 256 LEU B O 1
ATOM 4174 N N . PRO B 1 257 ? -1.698 58.531 33.219 1 70.69 257 PRO B N 1
ATOM 4175 C CA . PRO B 1 257 ? -1.397 59.25 34.469 1 70.69 257 PRO B CA 1
ATOM 4176 C C . PRO B 1 257 ? -0.133 60.094 34.375 1 70.69 257 PRO B C 1
ATOM 4178 O O . PRO B 1 257 ? -0.061 61.156 35 1 70.69 257 PRO B O 1
ATOM 4181 N N . ARG B 1 258 ? 0.678 59.781 33.656 1 71.12 258 ARG B N 1
ATOM 4182 C CA . ARG B 1 258 ? 1.909 60.531 33.5 1 71.12 258 ARG B CA 1
ATOM 4183 C C . ARG B 1 258 ? 1.66 61.812 32.719 1 71.12 258 ARG B C 1
ATOM 4185 O O . ARG B 1 258 ? 2.209 62.875 33.062 1 71.12 258 ARG B O 1
ATOM 4192 N N . ARG B 1 259 ? 0.807 61.75 31.906 1 69.31 259 ARG B N 1
ATOM 4193 C CA . ARG B 1 259 ? 0.498 62.906 31.109 1 69.31 259 ARG B CA 1
ATOM 4194 C C . ARG B 1 259 ? -0.434 63.875 31.859 1 69.31 259 ARG B C 1
ATOM 4196 O O . ARG B 1 259 ? -0.333 65.062 31.719 1 69.31 259 ARG B O 1
ATOM 4203 N N . LEU B 1 260 ? -1.159 63.469 32.719 1 64.31 260 LEU B N 1
ATOM 4204 C CA . LEU B 1 260 ? -2.047 64.312 33.531 1 64.31 260 LEU B CA 1
ATOM 4205 C C . LEU B 1 260 ? -1.279 65 34.656 1 64.31 260 LEU B C 1
ATOM 4207 O O . LEU B 1 260 ? -1.569 66.125 35.031 1 64.31 260 LEU B O 1
ATOM 4211 N N . ARG B 1 261 ? -0.372 64.438 35.188 1 61.5 261 ARG B N 1
ATOM 4212 C CA . ARG B 1 261 ? 0.428 65 36.25 1 61.5 261 ARG B CA 1
ATOM 4213 C C . ARG B 1 261 ? 1.309 66.125 35.719 1 61.5 261 ARG B C 1
ATOM 4215 O O . ARG B 1 261 ? 1.481 67.188 36.375 1 61.5 261 ARG B O 1
ATOM 4222 N N . ASN B 1 262 ? 1.755 65.938 34.625 1 54.91 262 ASN B N 1
ATOM 4223 C CA . ASN B 1 262 ? 2.635 66.938 34.094 1 54.91 262 ASN B CA 1
ATOM 4224 C C . ASN B 1 262 ? 1.846 68.188 33.625 1 54.91 262 ASN B C 1
ATOM 4226 O O . ASN B 1 262 ? 2.348 69.312 33.688 1 54.91 262 ASN B O 1
ATOM 4230 N N . ARG B 1 263 ? 0.651 68.062 33.406 1 55.62 263 ARG B N 1
ATOM 4231 C CA . ARG B 1 263 ? -0.131 69.25 33.031 1 55.62 263 ARG B CA 1
ATOM 4232 C C . ARG B 1 263 ? -0.683 69.938 34.281 1 55.62 263 ARG B C 1
ATOM 4234 O O . ARG B 1 263 ? -0.951 71.125 34.25 1 55.62 263 ARG B O 1
ATOM 4241 N N . ALA B 1 264 ? -0.816 69.312 35.344 1 46.94 264 ALA B N 1
ATOM 4242 C CA . ALA B 1 264 ? -1.251 70.062 36.531 1 46.94 264 ALA B CA 1
ATOM 4243 C C . ALA B 1 264 ? -0.18 71.062 36.969 1 46.94 264 ALA B C 1
ATOM 4245 O O . ALA B 1 264 ? -0.497 72.125 37.5 1 46.94 264 ALA B O 1
ATOM 4246 N N . MET B 1 265 ? 1.041 70.688 36.781 1 43.69 265 MET B N 1
ATOM 4247 C CA . MET B 1 265 ? 1.994 71.625 37.375 1 43.69 265 MET B CA 1
ATOM 4248 C C . MET B 1 265 ? 2.104 72.938 36.531 1 43.69 265 MET B C 1
ATOM 4250 O O . MET B 1 265 ? 2.803 73.875 36.906 1 43.69 265 MET B O 1
ATOM 4254 N N . GLY B 1 266 ? 1.644 72.875 35.375 1 40.47 266 GLY B N 1
ATOM 4255 C CA . GLY B 1 266 ? 1.898 74.188 34.719 1 40.47 266 GLY B CA 1
ATOM 4256 C C . GLY B 1 266 ? 0.983 75.312 35.219 1 40.47 266 GLY B C 1
ATOM 4257 O O . GLY B 1 266 ? 1.054 76.438 34.719 1 40.47 266 GLY B O 1
ATOM 4258 N N . GLY B 1 267 ? -0.171 74.938 35.75 1 38.53 267 GLY B N 1
ATOM 4259 C CA . GLY B 1 267 ? -0.923 76.125 35.969 1 38.53 267 GLY B CA 1
ATOM 4260 C C . GLY B 1 267 ? -0.325 77.062 37.031 1 38.53 267 GLY B C 1
ATOM 4261 O O . GLY B 1 267 ? -0.106 78.25 36.812 1 38.53 267 GLY B O 1
ATOM 4262 N N . ALA B 1 268 ? -0.619 76.812 38.312 1 38.34 268 ALA B N 1
ATOM 4263 C CA . ALA B 1 268 ? -0.635 77.875 39.312 1 38.34 268 ALA B CA 1
ATOM 4264 C C . ALA B 1 268 ? 0.771 78.125 39.844 1 38.34 268 ALA B C 1
ATOM 4266 O O . ALA B 1 268 ? 1.341 77.375 40.594 1 38.34 268 ALA B O 1
ATOM 4267 N N . THR B 1 269 ? 1.721 78.438 38.969 1 34.72 269 THR B N 1
ATOM 4268 C CA . THR B 1 269 ? 2.893 79.062 39.594 1 34.72 269 THR B CA 1
ATOM 4269 C C . THR B 1 269 ? 2.482 80.188 40.531 1 34.72 269 THR B C 1
ATOM 4271 O O . THR B 1 269 ? 1.913 81.188 40.125 1 34.72 269 THR B O 1
ATOM 4274 N N . PRO B 1 270 ? 1.996 79.938 41.719 1 33.41 270 PRO B N 1
ATOM 4275 C CA . PRO B 1 270 ? 1.872 81.062 42.656 1 33.41 270 PRO B CA 1
ATOM 4276 C C . PRO B 1 270 ? 3.117 81.938 42.688 1 33.41 270 PRO B C 1
ATOM 4278 O O . PRO B 1 270 ? 4.238 81.438 42.531 1 33.41 270 PRO B O 1
ATOM 4281 N N . LEU B 1 271 ? 3.033 83.188 42.062 1 33.94 271 LEU B N 1
ATOM 4282 C CA . LEU B 1 271 ? 3.957 84.312 42.281 1 33.94 271 LEU B CA 1
ATOM 4283 C C . LEU B 1 271 ? 4.336 84.438 43.75 1 33.94 271 LEU B C 1
ATOM 4285 O O . LEU B 1 271 ? 3.521 84.875 44.562 1 33.94 271 LEU B O 1
ATOM 4289 N N . GLY B 1 272 ? 4.723 83.375 44.406 1 31.3 272 GLY B N 1
ATOM 4290 C CA . GLY B 1 272 ? 5.227 83.562 45.75 1 31.3 272 GLY B CA 1
ATOM 4291 C C . GLY B 1 272 ? 6.219 84.688 45.875 1 31.3 272 GLY B C 1
ATOM 4292 O O . GLY B 1 272 ? 7.254 84.688 45.188 1 31.3 272 GLY B O 1
ATOM 4293 N N . HIS B 1 273 ? 5.637 86 46 1 33.94 273 HIS B N 1
ATOM 4294 C CA . HIS B 1 273 ? 6.363 87.125 46.5 1 33.94 273 HIS B CA 1
ATOM 4295 C C . HIS B 1 273 ? 7.219 86.75 47.719 1 33.94 273 HIS B C 1
ATOM 4297 O O . HIS B 1 273 ? 6.695 86.312 48.719 1 33.94 273 HIS B O 1
ATOM 4303 N N . GLY B 1 274 ? 8.273 86.062 47.531 1 30.38 274 GLY B N 1
ATOM 4304 C CA . GLY B 1 274 ? 9.328 85.938 48.5 1 30.38 274 GLY B CA 1
ATOM 4305 C C . GLY B 1 274 ? 9.625 87.188 49.281 1 30.38 274 GLY B C 1
ATOM 4306 O O . GLY B 1 274 ? 10.094 88.188 48.688 1 30.38 274 GLY B O 1
ATOM 4307 N N . LEU B 1 275 ? 8.602 87.562 50.094 1 30.83 275 LEU B N 1
ATOM 4308 C CA . LEU B 1 275 ? 8.938 88.562 51.062 1 30.83 275 LEU B CA 1
ATOM 4309 C C . LEU B 1 275 ? 10.281 88.312 51.75 1 30.83 275 LEU B C 1
ATOM 4311 O O . LEU B 1 275 ? 10.484 87.188 52.25 1 30.83 275 LEU B O 1
ATOM 4315 N N . GLY B 1 276 ? 11.352 88.688 51.031 1 29.08 276 GLY B N 1
ATOM 4316 C CA . GLY B 1 276 ? 12.703 88.812 51.562 1 29.08 276 GLY B CA 1
ATOM 4317 C C . GLY B 1 276 ? 12.758 89.312 52.969 1 29.08 276 GLY B C 1
ATOM 4318 O O . GLY B 1 276 ? 12.344 90.438 53.219 1 29.08 276 GLY B O 1
ATOM 4319 N N . ASN B 1 277 ? 12.266 88.5 53.906 1 29.45 277 ASN B N 1
ATOM 4320 C CA . ASN B 1 277 ? 12.508 88.875 55.312 1 29.45 277 ASN B CA 1
ATOM 4321 C C . ASN B 1 277 ? 13.961 89.25 55.562 1 29.45 277 ASN B C 1
ATOM 4323 O O . ASN B 1 277 ? 14.844 88.375 55.531 1 29.45 277 ASN B O 1
ATOM 4327 N N . GLY B 1 278 ? 14.492 90.188 54.812 1 27.45 278 GLY B N 1
ATOM 4328 C CA . GLY B 1 278 ? 15.805 90.75 55.094 1 27.45 278 GLY B CA 1
ATOM 4329 C C . GLY B 1 278 ? 16.047 91.062 56.531 1 27.45 278 GLY B C 1
ATOM 4330 O O . GLY B 1 278 ? 17.031 91.688 56.875 1 27.45 278 GLY B O 1
ATOM 4331 N N . TRP B 1 279 ? 15.023 90.938 57.438 1 28.66 279 TRP B N 1
ATOM 4332 C CA . TRP B 1 279 ? 15.438 91.688 58.594 1 28.66 279 TRP B CA 1
ATOM 4333 C C . TRP B 1 279 ? 16.578 91 59.344 1 28.66 279 TRP B C 1
ATOM 4335 O O . TRP B 1 279 ? 16.359 90 60.031 1 28.66 279 TRP B O 1
ATOM 4345 N N . GLY B 1 280 ? 17.578 90.5 58.688 1 26.98 280 GLY B N 1
ATOM 4346 C CA . GLY B 1 280 ? 18.703 90 59.5 1 26.98 280 GLY B CA 1
ATOM 4347 C C . GLY B 1 280 ? 19.156 91 60.562 1 26.98 280 GLY B C 1
ATOM 4348 O O . GLY B 1 280 ? 19.531 92.125 60.219 1 26.98 280 GLY B O 1
ATOM 4349 N N . TYR B 1 281 ? 18.422 91.062 61.656 1 27.95 281 TYR B N 1
ATOM 4350 C CA . TYR B 1 281 ? 18.953 91.812 62.781 1 27.95 281 TYR B CA 1
ATOM 4351 C C . TYR B 1 281 ? 20.375 91.438 63.094 1 27.95 281 TYR B C 1
ATOM 4353 O O . TYR B 1 281 ? 20.688 90.25 63.156 1 27.95 281 TYR B O 1
ATOM 4361 N N . SER B 1 282 ? 21.344 92.125 62.531 1 28.22 282 SER B N 1
ATOM 4362 C CA . SER B 1 282 ? 22.734 92.188 62.938 1 28.22 282 SER B CA 1
ATOM 4363 C C . SER B 1 282 ? 22.875 92.25 64.438 1 28.22 282 SER B C 1
ATOM 4365 O O . SER B 1 282 ? 22.375 93.188 65.062 1 28.22 282 SER B O 1
ATOM 4367 N N . LYS B 1 283 ? 22.609 91.188 65.125 1 32.78 283 LYS B N 1
ATOM 4368 C CA . LYS B 1 283 ? 23.062 91.312 66.5 1 32.78 283 LYS B CA 1
ATOM 4369 C C . LYS B 1 283 ? 24.516 91.812 66.562 1 32.78 283 LYS B C 1
ATOM 4371 O O . LYS B 1 283 ? 25.406 91.125 66.062 1 32.78 283 LYS B O 1
ATOM 4376 N N . ARG B 1 284 ? 24.688 93.125 66.5 1 29.64 284 ARG B N 1
ATOM 4377 C CA . ARG B 1 284 ? 25.953 93.75 66.875 1 29.64 284 ARG B CA 1
ATOM 4378 C C . ARG B 1 284 ? 26.531 93.188 68.125 1 29.64 284 ARG B C 1
ATOM 4380 O O . ARG B 1 284 ? 25.781 92.75 69.062 1 29.64 284 ARG B O 1
ATOM 4387 N N . MET B 1 285 ? 27.906 92.938 68.062 1 25.47 285 MET B N 1
ATOM 4388 C CA . MET B 1 285 ? 29.109 92.812 68.875 1 25.47 285 MET B CA 1
ATOM 4389 C C . MET B 1 285 ? 29.141 93.938 69.938 1 25.47 285 MET B C 1
ATOM 4391 O O . MET B 1 285 ? 29.219 95.125 69.625 1 25.47 285 MET B O 1
ATOM 4395 N N . ASP B 1 286 ? 28.219 94.5 70.75 1 23.75 286 ASP B N 1
ATOM 4396 C CA . ASP B 1 286 ? 28.828 94.562 72.125 1 23.75 286 ASP B CA 1
ATOM 4397 C C . ASP B 1 286 ? 28.859 93.125 72.75 1 23.75 286 ASP B C 1
ATOM 4399 O O . ASP B 1 286 ? 27.953 92.312 72.562 1 23.75 286 ASP B O 1
#

Sequence (572 aa):
MLSLAILPALAALVAATDIEHAALPSYHYGAPIPIECMNRSSETGEHIEDGNHQLQWIPFPDCKETGKPLEFGYGIEGEVNCTIPISHDFFHLLEFYIHSDAPLSCRLPARPPAEVVVVGEAPPPLEHIPLVFAVAGTLQLSHMHVSTHMNVLLHSVPKHHVHHHDSGVLDSAISYSTSPLSHMEGSASTKLTIGEPLPLRFSVRWFPTPHLPHSEGRVEWQGLGGHIYASTFFYSLVSFIAGGLLAAMYTLGIILPRRLRNRAMGGATPLGHGLGNGWGYSKRMDMLSLAILPALAALVAATDIEHAALPSYHYGAPIPIECMNRSSETGEHIEDGNHQLQWIPFPDCKETGKPLEFGYGIEGEVNCTIPISHDFFHLLEFYIHSDAPLSCRLPARPPAEVVVVGEAPPPLEHIPLVFAVAGTLQLSHMHVSTHMNVLLHSVPKHHVHHHDSGVLDSAISYSTSPLSHMEGSASTKLTIGEPLPLRFSVRWFPTPHLPHSEGRVEWQGLGGHIYASTFFYSLVSFIAGGLLAAMYTLGIILPRRLRNRAMGGATPLGHGLGNGWGYSKRMD

Organism: Cordyceps militaris (strain CM01) (NCBI:txid983644)